Protein AF-0000000074159680 (afdb_homodimer)

Foldseek 3Di:
DAALQPRHDPVVVLCVQPPPDDQDDPVCSVLWAFQHFLVLLLLLLLLLLVVVQVVCVPPPDAAEEEEEPDQQVLSCVSNVVLHDGHHDYYYFYWDFDPDPPAGATDGDPVVLVVLLPDPHYEYTHAEAEQVRHVLRVCVSRVQYAYEYAAYQAPPNNCPDPSNVPHHYRYRDDHDDDPWDKAENSRHDVNHRSPHSTIITRGDDPVSSVVSNVVSSVSSVPGDSVPRPPD/DAALQPRHRPVVVLCVQPPPDDQDDPVCSVLWAFQHFLVLLLLLLLLLLVVVQVVCVPPPDAAEEEEEPDLQVLSCVSNVVLHDGHHDYYYFYWDFDPDPPAGATDGDPVVLVVLLPDPHYEYTHAEAEQLRHVLRVCVSRVQYAYEYAAYQAVPNNCPDPSNVPHHYRYRDDHDDDPWDKAENSRHDVNHRSPHSTIITRGDDPVSSVVSNVVSSVSSVPGDSVPRPPD

Structure (mmCIF, N/CA/C/O backbone):
data_AF-0000000074159680-model_v1
#
loop_
_entity.id
_entity.type
_entity.pdbx_description
1 polymer 'Guanine phosphoribosyltransferase'
#
loop_
_atom_site.group_PDB
_atom_site.id
_atom_site.type_symbol
_atom_site.label_atom_id
_atom_site.label_alt_id
_atom_site.label_comp_id
_atom_site.label_asym_id
_atom_site.label_entity_id
_atom_site.label_seq_id
_atom_site.pdbx_PDB_ins_code
_atom_site.Cartn_x
_atom_site.Cartn_y
_atom_site.Cartn_z
_atom_site.occupancy
_atom_site.B_iso_or_equiv
_atom_site.auth_seq_id
_atom_site.auth_comp_id
_atom_site.auth_asym_id
_atom_site.auth_atom_id
_atom_site.pdbx_PDB_model_num
ATOM 1 N N . MET A 1 1 ? 14.539 8.547 24 1 81.56 1 MET A N 1
ATOM 2 C CA . MET A 1 1 ? 13.148 8.547 23.578 1 81.56 1 MET A CA 1
ATOM 3 C C . MET A 1 1 ? 12.727 7.16 23.094 1 81.56 1 MET A C 1
ATOM 5 O O . MET A 1 1 ? 13.562 6.367 22.672 1 81.56 1 MET A O 1
ATOM 9 N N . ILE A 1 2 ? 11.477 6.801 23.375 1 81.94 2 ILE A N 1
ATOM 10 C CA . ILE A 1 2 ? 11.023 5.445 23.078 1 81.94 2 ILE A CA 1
ATOM 11 C C . ILE A 1 2 ? 9.875 5.488 22.078 1 81.94 2 ILE A C 1
ATOM 13 O O . ILE A 1 2 ? 9.18 6.504 21.953 1 81.94 2 ILE A O 1
ATOM 17 N N . CYS A 1 3 ? 9.742 4.48 21.219 1 82.56 3 CYS A N 1
ATOM 18 C CA . CYS A 1 3 ? 8.562 4.25 20.406 1 82.56 3 CYS A CA 1
ATOM 19 C C . CYS A 1 3 ? 7.332 4.012 21.266 1 82.56 3 CYS A C 1
ATOM 21 O O . CYS A 1 3 ? 7.332 3.127 22.125 1 82.56 3 CYS A O 1
ATOM 23 N N . SER A 1 4 ? 6.324 4.699 21 1 82.44 4 SER A N 1
ATOM 24 C CA . SER A 1 4 ? 5.164 4.703 21.891 1 82.44 4 SER A CA 1
ATOM 25 C C . SER A 1 4 ? 4.363 3.414 21.766 1 82.44 4 SER A C 1
ATOM 27 O O . SER A 1 4 ? 3.609 3.051 22.672 1 82.44 4 SER A O 1
ATOM 29 N N . VAL A 1 5 ? 4.574 2.711 20.656 1 80.94 5 VAL A N 1
ATOM 30 C CA . VAL A 1 5 ? 3.771 1.514 20.422 1 80.94 5 VAL A CA 1
ATOM 31 C C . VAL A 1 5 ? 4.527 0.281 20.922 1 80.94 5 VAL A C 1
ATOM 33 O O . VAL A 1 5 ? 3.975 -0.536 21.656 1 80.94 5 VAL A O 1
ATOM 36 N N . THR A 1 6 ? 5.789 0.232 20.625 1 82.25 6 THR A N 1
ATOM 37 C CA . THR A 1 6 ? 6.535 -0.991 20.906 1 82.25 6 THR A CA 1
ATOM 38 C C . THR A 1 6 ? 7.344 -0.853 22.188 1 82.25 6 THR A C 1
ATOM 40 O O . THR A 1 6 ? 7.816 -1.849 22.734 1 82.25 6 THR A O 1
ATOM 43 N N . GLY A 1 7 ? 7.52 0.351 22.641 1 86.38 7 GLY A N 1
ATOM 44 C CA . GLY A 1 7 ? 8.359 0.599 23.797 1 86.38 7 GLY A CA 1
ATOM 45 C C . GLY A 1 7 ? 9.844 0.508 23.484 1 86.38 7 GLY A C 1
ATOM 46 O O . GLY A 1 7 ? 10.68 0.667 24.375 1 86.38 7 GLY A O 1
ATOM 47 N N . LYS A 1 8 ? 10.242 0.32 22.266 1 88.94 8 LYS A N 1
ATOM 48 C CA . LYS A 1 8 ? 11.648 0.226 21.875 1 88.94 8 LYS A CA 1
ATOM 49 C C . LYS A 1 8 ? 12.297 1.605 21.828 1 88.94 8 LYS A C 1
ATOM 51 O O . LYS A 1 8 ? 11.688 2.572 21.375 1 88.94 8 LYS A O 1
ATOM 56 N N . PRO A 1 9 ? 13.531 1.645 22.328 1 91.56 9 PRO A N 1
ATOM 57 C CA . PRO A 1 9 ? 14.242 2.916 22.172 1 91.56 9 PRO A CA 1
ATOM 58 C C . PRO A 1 9 ? 14.422 3.326 20.719 1 91.56 9 PRO A C 1
ATOM 60 O O . PRO A 1 9 ? 14.695 2.479 19.859 1 91.56 9 PRO 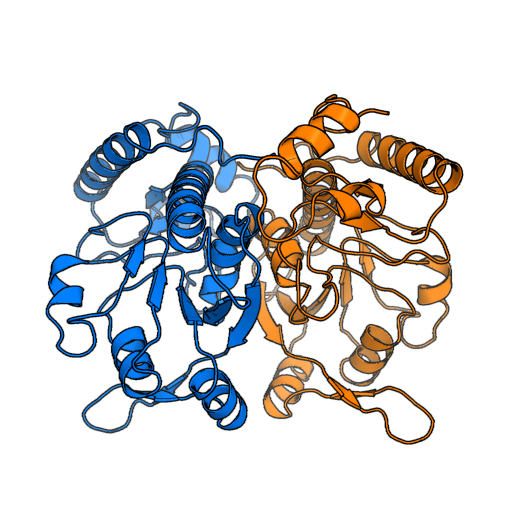A O 1
ATOM 63 N N . VAL A 1 10 ? 14.328 4.586 20.484 1 90.25 10 VAL A N 1
ATOM 64 C CA . VAL A 1 10 ? 14.477 5.137 19.141 1 90.25 10 VAL A CA 1
ATOM 65 C C . VAL A 1 10 ? 15.836 4.742 18.578 1 90.25 10 VAL A C 1
ATOM 67 O O . VAL A 1 10 ? 15.945 4.406 17.391 1 90.25 10 VAL A O 1
ATOM 70 N N . LYS A 1 11 ? 16.859 4.797 19.406 1 91.88 11 LYS A N 1
ATOM 71 C CA . LYS A 1 11 ? 18.203 4.441 18.969 1 91.88 11 LYS A CA 1
ATOM 72 C C . LYS A 1 11 ? 18.25 3.012 18.438 1 91.88 11 LYS A C 1
ATOM 74 O O . LYS A 1 11 ? 18.953 2.727 17.469 1 91.88 11 LYS A O 1
ATOM 79 N N . ASP A 1 12 ? 17.484 2.119 19.016 1 93.25 12 ASP A N 1
ATOM 80 C CA . ASP A 1 12 ? 17.438 0.729 18.578 1 93.25 12 ASP A CA 1
ATOM 81 C C . ASP A 1 12 ? 16.672 0.595 17.266 1 93.25 12 ASP A C 1
ATOM 83 O O . ASP A 1 12 ? 17.047 -0.188 16.391 1 93.25 12 ASP A O 1
ATOM 87 N N . VAL A 1 13 ? 15.602 1.371 17.156 1 93.81 13 VAL A N 1
ATOM 88 C CA . VAL A 1 13 ? 14.82 1.39 15.93 1 93.81 13 VAL A CA 1
ATOM 89 C C . VAL A 1 13 ? 15.695 1.856 14.766 1 93.81 13 VAL A C 1
ATOM 91 O O . VAL A 1 13 ? 15.719 1.225 13.703 1 93.81 13 VAL A O 1
ATOM 94 N N . LEU A 1 14 ? 16.438 2.859 14.969 1 94.31 14 LEU A N 1
ATOM 95 C CA . LEU A 1 14 ? 17.297 3.43 13.938 1 94.31 14 LEU A CA 1
ATOM 96 C C . LEU A 1 14 ? 18.422 2.467 13.578 1 94.31 14 LEU A C 1
ATOM 98 O O . LEU A 1 14 ? 18.75 2.289 12.398 1 94.31 14 LEU A O 1
ATOM 102 N N . SER A 1 15 ? 19.031 1.866 14.609 1 93.38 15 SER A N 1
ATOM 103 C CA . SER A 1 15 ? 20.109 0.911 14.375 1 93.38 15 SER A CA 1
ATOM 104 C C . SER A 1 15 ? 19.625 -0.258 13.516 1 93.38 15 SER A C 1
ATOM 106 O O . SER A 1 15 ? 20.328 -0.682 12.594 1 93.38 15 SER A O 1
ATOM 108 N N . THR A 1 16 ? 18.438 -0.688 13.828 1 92.56 16 THR A N 1
ATOM 109 C CA . THR A 1 16 ? 17.875 -1.792 13.062 1 92.56 16 THR A CA 1
ATOM 110 C C . THR A 1 16 ? 17.531 -1.348 11.641 1 92.56 16 THR A C 1
ATOM 112 O O . THR A 1 16 ? 17.812 -2.059 10.68 1 92.56 16 THR A O 1
ATOM 115 N N . PHE A 1 17 ? 17.016 -0.172 11.461 1 94.75 17 PHE A N 1
ATOM 116 C CA . PHE A 1 17 ? 16.547 0.335 10.18 1 94.75 17 PHE A CA 1
ATOM 117 C C . PHE A 1 17 ? 17.719 0.575 9.234 1 94.75 17 PHE A C 1
ATOM 119 O O . PHE A 1 17 ? 17.625 0.278 8.039 1 94.75 17 PHE A O 1
ATOM 126 N N . PHE A 1 18 ? 18.781 1.055 9.719 1 95 18 PHE A N 1
ATOM 127 C CA . PHE A 1 18 ? 19.859 1.484 8.844 1 95 18 PHE A CA 1
ATOM 128 C C . PHE A 1 18 ? 20.922 0.389 8.711 1 95 18 PHE A C 1
ATOM 130 O O . PHE A 1 18 ? 21.906 0.552 7.984 1 95 18 PHE A O 1
ATOM 137 N N . LYS A 1 19 ? 20.562 -0.731 9.359 1 90.69 19 LYS A N 1
ATOM 138 C CA . LYS A 1 19 ? 21.5 -1.846 9.281 1 90.69 19 LYS A CA 1
ATOM 139 C C . LYS A 1 19 ? 21.547 -2.426 7.871 1 90.69 19 LYS A C 1
ATOM 141 O O . LYS A 1 19 ? 20.516 -2.723 7.277 1 90.69 19 LYS A O 1
ATOM 146 N N . ASP A 1 20 ? 22.688 -2.5 7.23 1 88.56 20 ASP A N 1
ATOM 147 C CA . ASP A 1 20 ? 22.938 -3.189 5.969 1 88.56 20 ASP A CA 1
ATOM 148 C C . ASP A 1 20 ? 22.062 -2.625 4.852 1 88.56 20 ASP A C 1
ATOM 150 O O . ASP A 1 20 ? 21.438 -3.381 4.109 1 88.56 20 ASP A O 1
ATOM 154 N N . ARG A 1 21 ? 21.922 -1.337 4.844 1 93.06 21 ARG A N 1
ATOM 155 C CA . ARG A 1 21 ? 21.172 -0.719 3.748 1 93.06 21 ARG A CA 1
ATOM 156 C C . ARG A 1 21 ? 22.125 -0.173 2.686 1 93.06 21 ARG A C 1
ATOM 158 O O . ARG A 1 21 ? 23.172 0.383 3.01 1 93.06 21 ARG A O 1
ATOM 165 N N . ASN A 1 22 ? 21.719 -0.327 1.479 1 94.81 22 ASN A N 1
ATOM 166 C CA . ASN A 1 22 ? 22.531 0.103 0.348 1 94.81 22 ASN A CA 1
ATOM 167 C C . ASN A 1 22 ? 21.953 1.353 -0.314 1 94.81 22 ASN A C 1
ATOM 169 O O . ASN A 1 22 ? 22.516 1.854 -1.292 1 94.81 22 ASN A O 1
ATOM 173 N N . ASP A 1 23 ? 20.891 1.872 0.215 1 96.62 23 ASP A N 1
ATOM 174 C CA . ASP A 1 23 ? 20.25 3.027 -0.409 1 96.62 23 ASP A CA 1
ATOM 175 C C . ASP A 1 23 ? 20.547 4.309 0.368 1 96.62 23 ASP A C 1
ATOM 177 O O . ASP A 1 23 ? 19.906 5.336 0.152 1 96.62 23 ASP A O 1
ATOM 181 N N . VAL A 1 24 ? 21.438 4.23 1.335 1 96.12 24 VAL A N 1
ATOM 182 C CA . VAL A 1 24 ? 21.875 5.402 2.088 1 96.12 24 VAL A CA 1
ATOM 183 C C . VAL A 1 24 ? 23.344 5.227 2.498 1 96.12 24 VAL A C 1
ATOM 185 O O . VAL A 1 24 ? 23.75 4.137 2.9 1 96.12 24 VAL A O 1
ATOM 188 N N . LEU A 1 25 ? 24.094 6.234 2.342 1 94.62 25 LEU A N 1
ATOM 189 C CA . LEU A 1 25 ? 25.484 6.188 2.785 1 94.62 25 LEU A CA 1
ATOM 190 C C . LEU A 1 25 ? 25.578 6.293 4.305 1 94.62 25 LEU A C 1
ATOM 192 O O . LEU A 1 25 ? 24.844 7.066 4.922 1 94.62 25 LEU A O 1
ATOM 196 N N . GLU A 1 26 ? 26.5 5.59 4.797 1 93.62 26 GLU A N 1
ATOM 197 C CA . GLU A 1 26 ? 26.703 5.617 6.242 1 93.62 26 GLU A CA 1
ATOM 198 C C . GLU A 1 26 ? 26.922 7.039 6.746 1 93.62 26 GLU A C 1
ATOM 200 O O . GLU A 1 26 ? 26.422 7.418 7.801 1 93.62 26 GLU A O 1
ATOM 205 N N . SER A 1 27 ? 27.562 7.852 6 1 94.69 27 SER A N 1
ATOM 206 C CA . SER A 1 27 ? 27.906 9.219 6.383 1 94.69 27 SER A CA 1
ATOM 207 C C . SER A 1 27 ? 26.672 10.109 6.387 1 94.69 27 SER A C 1
ATOM 209 O O . SER A 1 27 ? 26.688 11.188 6.988 1 94.69 27 SER A O 1
ATOM 211 N N . GLU A 1 28 ? 25.562 9.617 5.75 1 95.12 28 GLU A N 1
ATOM 212 C CA . GLU A 1 28 ? 24.375 10.445 5.602 1 95.12 28 GLU A CA 1
ATOM 213 C C . GLU A 1 28 ? 23.312 10.078 6.637 1 95.12 28 GLU A C 1
ATOM 215 O O . GLU A 1 28 ? 22.344 10.82 6.832 1 95.12 28 GLU A O 1
ATOM 220 N N . VAL A 1 29 ? 23.531 9.023 7.363 1 96.19 29 VAL A N 1
ATOM 221 C CA . VAL A 1 29 ? 22.531 8.477 8.266 1 96.19 29 VAL A CA 1
ATOM 222 C C . VAL A 1 29 ? 22.172 9.508 9.336 1 96.19 29 VAL A C 1
ATOM 224 O O . VAL A 1 29 ? 21 9.641 9.703 1 96.19 29 VAL A O 1
ATOM 227 N N . LYS A 1 30 ? 23.141 10.273 9.766 1 94.56 30 LYS A N 1
ATOM 228 C CA . LYS A 1 30 ? 22.953 11.211 10.867 1 94.56 30 LYS A CA 1
ATOM 229 C C . LYS A 1 30 ? 22 12.344 10.477 1 94.56 30 LYS A C 1
ATOM 231 O O . LYS A 1 30 ? 21.484 13.055 11.344 1 94.56 30 LYS A O 1
ATOM 236 N N . LYS A 1 31 ? 21.797 12.508 9.227 1 96.25 31 LYS A N 1
ATOM 237 C CA . LYS A 1 31 ? 20.938 13.586 8.734 1 96.25 31 LYS A CA 1
ATOM 238 C C . LYS A 1 31 ? 19.469 13.258 8.953 1 96.25 31 LYS A C 1
ATOM 240 O O . LYS A 1 31 ? 18.609 14.148 8.906 1 96.25 31 LYS A O 1
ATOM 245 N N . PHE A 1 32 ? 19.172 11.984 9.156 1 97.56 32 PHE A N 1
ATOM 246 C CA . PHE A 1 32 ? 17.781 11.547 9.234 1 97.56 32 PHE A CA 1
ATOM 247 C C . PHE A 1 32 ? 17.328 11.453 10.68 1 97.56 32 PHE A C 1
ATOM 249 O O . PHE A 1 32 ? 17.844 10.641 11.453 1 97.56 32 PHE A O 1
ATOM 256 N N . HIS A 1 33 ? 16.359 12.297 11.008 1 97.38 33 HIS A N 1
ATOM 257 C CA . HIS A 1 33 ? 15.734 12.25 12.32 1 97.38 33 HIS A CA 1
ATOM 258 C C . HIS A 1 33 ? 14.406 11.5 12.266 1 97.38 33 HIS A C 1
ATOM 260 O O . HIS A 1 33 ? 13.547 11.812 11.43 1 97.38 33 HIS A O 1
ATOM 266 N N . LEU A 1 34 ? 14.281 10.516 13.172 1 97.38 34 LEU A N 1
ATOM 267 C CA . LEU A 1 34 ? 13.055 9.727 13.211 1 97.38 34 LEU A CA 1
ATOM 268 C C . LEU A 1 34 ? 11.906 10.531 13.812 1 97.38 34 LEU A C 1
ATOM 270 O O . LEU A 1 34 ? 11.984 10.977 14.953 1 97.38 34 LEU A O 1
ATOM 274 N N . LEU A 1 35 ? 10.836 10.734 13.039 1 98 35 LEU A N 1
ATOM 275 C CA . LEU A 1 35 ? 9.664 11.445 13.539 1 98 35 LEU A CA 1
ATOM 276 C C . LEU A 1 35 ? 8.586 10.461 13.992 1 98 35 LEU A C 1
ATOM 278 O O . LEU A 1 35 ? 7.984 10.633 15.055 1 98 35 LEU A O 1
ATOM 282 N N . ALA A 1 36 ? 8.312 9.461 13.258 1 97.88 36 ALA A N 1
ATOM 283 C CA . ALA A 1 36 ? 7.305 8.453 13.57 1 97.88 36 ALA A CA 1
ATOM 284 C C . ALA A 1 36 ? 7.742 7.07 13.094 1 97.88 36 ALA A C 1
ATOM 286 O O . ALA A 1 36 ? 8.195 6.918 11.953 1 97.88 36 ALA A O 1
ATOM 287 N N . THR A 1 37 ? 7.652 6.062 13.953 1 96.69 37 THR A N 1
ATOM 288 C CA . THR A 1 37 ? 7.957 4.688 13.57 1 96.69 37 THR A CA 1
ATOM 289 C C . THR A 1 37 ? 6.824 4.102 12.734 1 96.69 37 THR A C 1
ATOM 291 O O . THR A 1 37 ? 5.703 4.613 12.75 1 96.69 37 THR A O 1
ATOM 294 N N . PHE A 1 38 ? 7.168 3.09 12.023 1 96.56 38 PHE A N 1
ATOM 295 C CA . PHE A 1 38 ? 6.176 2.373 11.227 1 96.56 38 PHE A CA 1
ATOM 296 C C . PHE A 1 38 ? 4.992 1.95 12.094 1 96.56 38 PHE A C 1
ATOM 298 O O . PHE A 1 38 ? 3.838 2.105 11.695 1 96.56 38 PHE A O 1
ATOM 305 N N . GLU A 1 39 ? 5.293 1.474 13.266 1 94.44 39 GLU A N 1
ATOM 306 C CA . GLU A 1 39 ? 4.254 1.012 14.188 1 94.44 39 GLU A CA 1
ATOM 307 C C . GLU A 1 39 ? 3.357 2.162 14.633 1 94.44 39 GLU A C 1
ATOM 309 O O . GLU A 1 39 ? 2.148 1.985 14.797 1 94.44 39 GLU A O 1
ATOM 314 N N . GLU A 1 40 ? 3.943 3.264 14.859 1 95.75 40 GLU A N 1
ATOM 315 C CA . GLU A 1 40 ? 3.152 4.438 15.219 1 95.75 40 GLU A CA 1
ATOM 316 C C . GLU A 1 40 ? 2.26 4.875 14.062 1 95.75 40 GLU A C 1
ATOM 318 O O . GLU A 1 40 ? 1.101 5.238 14.266 1 95.75 40 GLU A O 1
ATOM 323 N N . CYS A 1 41 ? 2.785 4.82 12.797 1 97.12 41 CYS A N 1
ATOM 324 C CA . CYS A 1 41 ? 1.988 5.133 11.609 1 97.12 41 CYS A CA 1
ATOM 325 C C . CYS A 1 41 ? 0.843 4.137 11.453 1 97.12 41 CYS A C 1
ATOM 327 O O . CYS A 1 41 ? -0.273 4.523 11.102 1 97.12 41 CYS A O 1
ATOM 329 N N . LYS A 1 42 ? 1.114 2.871 11.758 1 95.69 42 LYS A N 1
ATOM 330 C CA . LYS A 1 42 ? 0.077 1.846 11.711 1 95.69 42 LYS A CA 1
ATOM 331 C C . LYS A 1 42 ? -1.037 2.141 12.711 1 95.69 42 LYS A C 1
ATOM 333 O O . LYS A 1 42 ? -2.219 1.972 12.398 1 95.69 42 LYS A O 1
ATOM 338 N N . ALA A 1 43 ? -0.648 2.564 13.875 1 95.44 43 ALA A N 1
ATOM 339 C CA . ALA A 1 43 ? -1.632 2.893 14.898 1 95.44 43 ALA A CA 1
ATOM 340 C C . ALA A 1 43 ? -2.514 4.059 14.461 1 95.44 43 ALA A C 1
ATOM 342 O O . ALA A 1 43 ? -3.73 4.031 14.664 1 95.44 43 ALA A O 1
ATOM 343 N N . LEU A 1 44 ? -1.892 5.074 13.875 1 97 44 LEU A N 1
ATOM 344 C CA . LEU A 1 44 ? -2.643 6.219 13.367 1 97 44 LEU A CA 1
ATOM 345 C C . LEU A 1 44 ? -3.637 5.781 12.297 1 97 44 LEU A C 1
ATOM 347 O O . LEU A 1 44 ? -4.793 6.211 12.305 1 97 44 LEU A O 1
ATOM 351 N N . ALA A 1 45 ? -3.213 4.926 11.391 1 97.12 45 ALA A N 1
ATOM 352 C CA . ALA A 1 45 ? -4.074 4.43 10.32 1 97.12 45 ALA A CA 1
ATOM 353 C C . ALA A 1 45 ? -5.246 3.631 10.883 1 97.12 45 ALA A C 1
ATOM 355 O O . ALA A 1 45 ? -6.379 3.771 10.422 1 97.12 45 ALA A O 1
ATOM 356 N N . ALA A 1 46 ? -4.938 2.797 11.867 1 96.31 46 ALA A N 1
ATOM 357 C CA . ALA A 1 46 ? -5.973 1.968 12.477 1 96.31 46 ALA A CA 1
ATOM 358 C C . ALA A 1 46 ? -7.047 2.828 13.141 1 96.31 46 ALA A C 1
ATOM 360 O O . ALA A 1 46 ? -8.242 2.566 12.984 1 96.31 46 ALA A O 1
ATOM 361 N N . ASP A 1 47 ? -6.648 3.824 13.859 1 96.81 47 ASP A N 1
ATOM 362 C CA . ASP A 1 47 ? -7.602 4.711 14.516 1 96.81 47 ASP A CA 1
ATOM 363 C C . ASP A 1 47 ? -8.438 5.477 13.484 1 96.81 47 ASP A C 1
ATOM 365 O O . ASP A 1 47 ? -9.641 5.668 13.672 1 96.81 47 ASP A O 1
ATOM 369 N N . THR A 1 48 ? -7.75 5.961 12.453 1 97.5 48 THR A N 1
ATOM 370 C CA . THR A 1 48 ? -8.469 6.637 11.375 1 97.5 48 THR A CA 1
ATOM 371 C C . THR A 1 48 ? -9.508 5.711 10.75 1 97.5 48 THR A C 1
ATOM 373 O O . THR A 1 48 ? -10.656 6.113 10.531 1 97.5 48 THR A O 1
ATOM 376 N N . ALA A 1 49 ? -9.109 4.48 10.484 1 97.06 49 ALA A N 1
ATOM 377 C CA . ALA A 1 49 ? -10.023 3.492 9.922 1 97.06 49 ALA A CA 1
ATOM 378 C C . ALA A 1 49 ? -11.227 3.275 10.836 1 97.06 49 ALA A C 1
ATOM 380 O O . ALA A 1 49 ? -12.359 3.154 10.367 1 97.06 49 ALA A O 1
ATOM 381 N N . ARG A 1 50 ? -10.953 3.191 12.141 1 96.19 50 ARG A N 1
ATOM 382 C CA . ARG A 1 50 ? -12.039 3.043 13.109 1 96.19 50 ARG A CA 1
ATOM 383 C C . ARG A 1 50 ? -13.062 4.16 12.961 1 96.19 50 ARG A C 1
ATOM 385 O O . ARG A 1 50 ? -14.266 3.9 12.914 1 96.19 50 ARG A O 1
ATOM 392 N N . ARG A 1 51 ? -12.625 5.375 12.891 1 96.81 51 ARG A N 1
ATOM 393 C CA . ARG A 1 51 ? -13.508 6.527 12.758 1 96.81 51 ARG A CA 1
ATOM 394 C C . ARG A 1 51 ? -14.266 6.492 11.438 1 96.81 51 ARG A C 1
ATOM 396 O O . ARG A 1 51 ? -15.453 6.809 11.383 1 96.81 51 ARG A O 1
ATOM 403 N N . MET A 1 52 ? -13.602 6.09 10.375 1 97.38 52 MET A N 1
ATOM 404 C CA . MET A 1 52 ? -14.258 5.965 9.078 1 97.38 52 MET A CA 1
ATOM 405 C C . MET A 1 52 ? -15.312 4.863 9.109 1 97.38 52 MET A C 1
ATOM 407 O O . MET A 1 52 ? -16.406 5.023 8.547 1 97.38 52 MET A O 1
ATOM 411 N N . ASN A 1 53 ? -14.938 3.703 9.734 1 96.56 53 ASN A N 1
ATOM 412 C CA . ASN A 1 53 ? -15.891 2.607 9.867 1 96.56 53 ASN A CA 1
ATOM 413 C C . ASN A 1 53 ? -17.156 3.053 10.586 1 96.56 53 ASN A C 1
ATOM 415 O O . ASN A 1 53 ? -18.266 2.672 10.195 1 96.56 53 ASN A O 1
ATOM 419 N N . GLU A 1 54 ? -16.969 3.852 11.633 1 95.94 54 GLU A N 1
ATOM 420 C CA . GLU A 1 54 ? -18.125 4.387 12.352 1 95.94 54 GLU A CA 1
ATOM 421 C C . GLU A 1 54 ? -18.922 5.344 11.477 1 95.94 54 GLU A C 1
ATOM 423 O O . GLU A 1 54 ? -20.156 5.254 11.414 1 95.94 54 GLU A O 1
ATOM 428 N N . TYR A 1 55 ? -18.312 6.211 10.766 1 97.38 55 TYR A N 1
ATOM 429 C CA . TYR A 1 55 ? -18.953 7.227 9.945 1 97.38 55 TYR A CA 1
ATOM 430 C C . TYR A 1 55 ? -19.734 6.594 8.805 1 97.38 55 TYR A C 1
ATOM 432 O O . TYR A 1 55 ? -20.828 7.051 8.469 1 97.38 55 TYR A O 1
ATOM 440 N N . TYR A 1 56 ? -19.219 5.52 8.211 1 97.75 56 TYR A N 1
ATOM 441 C CA . TYR A 1 56 ? -19.812 4.926 7.012 1 97.75 56 TYR A CA 1
ATOM 442 C C . TYR A 1 56 ? -20.547 3.639 7.352 1 97.75 56 TYR A C 1
ATOM 444 O O . TYR A 1 56 ? -20.828 2.822 6.469 1 97.75 56 TYR A O 1
ATOM 452 N N . LYS A 1 57 ? -20.875 3.387 8.594 1 95.81 57 LYS A N 1
ATOM 453 C CA . LYS A 1 57 ? -21.484 2.143 9.062 1 95.81 57 LYS A CA 1
ATOM 454 C C . LYS A 1 57 ? -22.812 1.869 8.344 1 95.81 57 LYS A C 1
ATOM 456 O O . LYS A 1 57 ? -23.172 0.712 8.125 1 95.81 57 LYS A O 1
ATOM 461 N N . ASP A 1 58 ? -23.531 2.934 7.906 1 95.94 58 ASP A N 1
ATOM 462 C CA . ASP A 1 58 ? -24.844 2.781 7.293 1 95.94 58 ASP A CA 1
ATOM 463 C C . ASP A 1 58 ? -24.844 3.279 5.852 1 95.94 58 ASP A C 1
ATOM 465 O O . ASP A 1 58 ? -25.875 3.664 5.32 1 95.94 58 ASP A O 1
ATOM 469 N N . VAL A 1 59 ? -23.656 3.311 5.309 1 95.88 59 VAL A N 1
ATOM 470 C CA . VAL A 1 59 ? -23.562 3.848 3.955 1 95.88 59 VAL A CA 1
ATOM 471 C C . VAL A 1 59 ? -24.359 2.969 2.994 1 95.88 59 VAL A C 1
ATOM 473 O O . VAL A 1 59 ? -24.328 1.74 3.102 1 95.88 59 VAL A O 1
ATOM 476 N N . ALA A 1 60 ? -25.109 3.555 2.064 1 92.25 60 ALA A N 1
ATOM 477 C CA . ALA A 1 60 ? -26.047 2.85 1.188 1 92.25 60 ALA A CA 1
ATOM 478 C C . ALA A 1 60 ? -25.328 2.268 -0.026 1 92.25 60 ALA A C 1
ATOM 480 O O . ALA A 1 60 ? -25.75 1.252 -0.58 1 92.25 60 ALA A O 1
ATOM 481 N N . GLU A 1 61 ? -24.328 2.965 -0.492 1 95.56 61 GLU A N 1
ATOM 482 C CA . GLU A 1 61 ? -23.531 2.562 -1.651 1 95.56 61 GLU A CA 1
ATOM 483 C C . GLU A 1 61 ? -22.047 2.572 -1.331 1 95.56 61 GLU A C 1
ATOM 485 O O . GLU A 1 61 ? -21.609 3.264 -0.411 1 95.56 61 GLU A O 1
ATOM 490 N N . PRO A 1 62 ? -21.328 1.782 -2.082 1 97.69 62 PRO A N 1
ATOM 491 C CA . PRO A 1 62 ? -19.891 1.742 -1.804 1 97.69 62 PRO A CA 1
ATOM 492 C C . PRO A 1 62 ? -19.234 3.119 -1.891 1 97.69 62 PRO A C 1
ATOM 494 O O . PRO A 1 62 ? -19.531 3.893 -2.805 1 97.69 62 PRO A O 1
ATOM 497 N N . VAL A 1 63 ? -18.406 3.387 -0.882 1 98.56 63 VAL A N 1
ATOM 498 C CA . VAL A 1 63 ? -17.609 4.609 -0.879 1 98.56 63 VAL A CA 1
ATOM 499 C C . VAL A 1 63 ? -16.5 4.508 -1.929 1 98.56 63 VAL A C 1
ATOM 501 O O . VAL A 1 63 ? -15.859 3.463 -2.064 1 98.56 63 VAL A O 1
ATOM 504 N N . THR A 1 64 ? -16.328 5.566 -2.723 1 98.12 64 THR A N 1
ATOM 505 C CA . THR A 1 64 ? -15.227 5.605 -3.676 1 98.12 64 THR A CA 1
ATOM 506 C C . THR A 1 64 ? -13.969 6.188 -3.029 1 98.12 64 THR A C 1
ATOM 508 O O . THR A 1 64 ? -13.891 7.395 -2.803 1 98.12 64 THR A O 1
ATOM 511 N N . LEU A 1 65 ? -13.055 5.316 -2.697 1 98.31 65 LEU A N 1
ATOM 512 C CA . LEU A 1 65 ? -11.758 5.754 -2.191 1 98.31 65 LEU A CA 1
ATOM 513 C C . LEU A 1 65 ? -10.797 6.055 -3.34 1 98.31 65 LEU A C 1
ATOM 515 O O . LEU A 1 65 ? -10.672 5.262 -4.273 1 98.31 65 LEU A O 1
ATOM 519 N N . VAL A 1 66 ? -10.172 7.207 -3.289 1 96.62 66 VAL A N 1
ATOM 520 C CA . VAL A 1 66 ? -9.211 7.641 -4.301 1 96.62 66 VAL A CA 1
ATOM 521 C C . VAL A 1 66 ? -7.883 7.988 -3.637 1 96.62 66 VAL A C 1
ATOM 523 O O . VAL A 1 66 ? -7.766 9.016 -2.967 1 96.62 66 VAL A O 1
ATOM 526 N N . ALA A 1 67 ? -6.898 7.137 -3.885 1 96.88 67 ALA A N 1
ATOM 527 C CA . ALA A 1 67 ? -5.566 7.395 -3.344 1 96.88 67 ALA A CA 1
ATOM 528 C C . ALA A 1 67 ? -4.711 8.172 -4.34 1 96.88 67 ALA A C 1
ATOM 530 O O . ALA A 1 67 ? -4.691 7.855 -5.531 1 96.88 67 ALA A O 1
ATOM 531 N N . LEU A 1 68 ? -4.027 9.164 -3.848 1 93.69 68 LEU A N 1
ATOM 532 C CA . LEU A 1 68 ? -3.227 10.039 -4.695 1 93.69 68 LEU A CA 1
ATOM 533 C C . LEU A 1 68 ? -1.807 9.5 -4.844 1 93.69 68 LEU A C 1
ATOM 535 O O . LEU A 1 68 ? -1.065 9.414 -3.863 1 93.69 68 LEU A O 1
ATOM 539 N N . LEU A 1 69 ? -1.497 9.125 -6.082 1 91.19 69 LEU A N 1
ATOM 540 C CA . LEU A 1 69 ? -0.172 8.578 -6.359 1 91.19 69 LEU A CA 1
ATOM 541 C C . LEU A 1 69 ? 0.875 9.688 -6.395 1 91.19 69 LEU A C 1
ATOM 543 O O . LEU A 1 69 ? 0.561 10.836 -6.723 1 91.19 69 LEU A O 1
ATOM 547 N N . THR A 1 70 ? 2.096 9.406 -5.973 1 91.19 70 THR A N 1
ATOM 548 C CA . THR A 1 70 ? 2.611 8.078 -5.676 1 91.19 70 THR A CA 1
ATOM 549 C C . THR A 1 70 ? 2.631 7.824 -4.172 1 91.19 70 THR A C 1
ATOM 551 O O . THR A 1 70 ? 2.463 6.688 -3.723 1 91.19 70 THR A O 1
ATOM 554 N N . GLY A 1 71 ? 2.633 8.789 -3.367 1 94.5 71 GLY A N 1
ATOM 555 C CA . GLY A 1 71 ? 2.977 8.695 -1.957 1 94.5 71 GLY A CA 1
ATOM 556 C C . GLY A 1 71 ? 1.909 8.016 -1.125 1 94.5 71 GLY A C 1
ATOM 557 O O . GLY A 1 71 ? 2.211 7.406 -0.096 1 94.5 71 GLY A O 1
ATOM 558 N N . ALA A 1 72 ? 0.761 7.945 -1.616 1 97.06 72 ALA A N 1
ATOM 559 C CA . ALA A 1 72 ? -0.366 7.551 -0.775 1 97.06 72 ALA A CA 1
ATOM 560 C C . ALA A 1 72 ? -0.469 6.031 -0.677 1 97.06 72 ALA A C 1
ATOM 562 O O . ALA A 1 72 ? -1.213 5.504 0.154 1 97.06 72 ALA A O 1
ATOM 563 N N . TYR A 1 73 ? 0.271 5.266 -1.453 1 97.75 73 TYR A N 1
ATOM 564 C CA . TYR A 1 73 ? 0.054 3.826 -1.562 1 97.75 73 TYR A CA 1
ATOM 565 C C . TYR A 1 73 ? 0.295 3.135 -0.224 1 97.75 73 TYR A C 1
ATOM 567 O O . TYR A 1 73 ? -0.451 2.232 0.158 1 97.75 73 TYR A O 1
ATOM 575 N N . LEU A 1 74 ? 1.362 3.633 0.443 1 98.38 74 LEU A N 1
ATOM 576 C CA . LEU A 1 74 ? 1.691 2.986 1.709 1 98.38 74 LEU A CA 1
ATOM 577 C C . LEU A 1 74 ? 0.617 3.262 2.756 1 98.38 74 LEU A C 1
ATOM 579 O O . LEU A 1 74 ? 0.126 2.336 3.406 1 98.38 74 LEU A O 1
ATOM 583 N N . TYR A 1 75 ? 0.206 4.535 2.857 1 98.75 75 TYR A N 1
ATOM 584 C CA . TYR A 1 75 ? -0.838 4.879 3.816 1 98.75 75 TYR A CA 1
ATOM 585 C C . TYR A 1 75 ? -2.16 4.215 3.445 1 98.75 75 TYR A C 1
ATOM 587 O O . TYR A 1 75 ? -2.873 3.711 4.316 1 98.75 75 TYR A O 1
ATOM 595 N N . ALA A 1 76 ? -2.537 4.188 2.174 1 98.75 76 ALA A N 1
ATOM 596 C CA . ALA A 1 76 ? -3.754 3.523 1.714 1 98.75 76 ALA A CA 1
ATOM 597 C C . ALA A 1 76 ? -3.764 2.053 2.121 1 98.75 76 ALA A C 1
ATOM 599 O O . ALA A 1 76 ? -4.797 1.521 2.531 1 98.75 76 ALA A O 1
ATOM 600 N N . SER A 1 77 ? -2.609 1.445 2.014 1 98.19 77 SER A N 1
ATOM 601 C CA . SER A 1 77 ? -2.525 0.031 2.365 1 98.19 77 SER A CA 1
ATOM 602 C C . SER A 1 77 ? -2.746 -0.182 3.859 1 98.19 77 SER A C 1
ATOM 604 O O . SER A 1 77 ? -3.443 -1.115 4.262 1 98.19 77 SER A O 1
ATOM 606 N N . LEU A 1 78 ? -2.166 0.68 4.703 1 97.5 78 LEU A N 1
ATOM 607 C CA . LEU A 1 78 ? -2.326 0.562 6.148 1 97.5 78 LEU A CA 1
ATOM 608 C C . LEU A 1 78 ? -3.766 0.847 6.559 1 97.5 78 LEU A C 1
ATOM 610 O O . LEU A 1 78 ? -4.266 0.269 7.527 1 97.5 78 LEU A O 1
ATOM 614 N N . LEU A 1 79 ? -4.41 1.667 5.82 1 98.06 79 LEU A N 1
ATOM 615 C CA . LEU A 1 79 ? -5.766 2.104 6.137 1 98.06 79 LEU A CA 1
ATOM 616 C C . LEU A 1 79 ? -6.789 1.062 5.695 1 98.06 79 LEU A C 1
ATOM 618 O O . LEU A 1 79 ? -7.633 0.641 6.488 1 98.06 79 LEU A O 1
ATOM 622 N N . THR A 1 80 ? -6.727 0.591 4.484 1 98.06 80 THR A N 1
ATOM 623 C CA . THR A 1 80 ? -7.793 -0.178 3.852 1 98.06 80 THR A CA 1
ATOM 624 C C . THR A 1 80 ? -7.93 -1.55 4.508 1 98.06 80 THR A C 1
ATOM 626 O O . THR A 1 80 ? -9.031 -2.105 4.57 1 98.06 80 THR A O 1
ATOM 629 N N . VAL A 1 81 ? -6.863 -2.08 5.07 1 97.19 81 VAL A N 1
ATOM 630 C CA . VAL A 1 81 ? -6.918 -3.416 5.648 1 97.19 81 VAL A CA 1
ATOM 631 C C . VAL A 1 81 ? -7.781 -3.398 6.91 1 97.19 81 VAL A C 1
ATOM 633 O O . VAL A 1 81 ? -8.188 -4.453 7.406 1 97.19 81 VAL A O 1
ATOM 636 N N . HIS A 1 82 ? -8.133 -2.189 7.367 1 96.81 82 HIS A N 1
ATOM 637 C CA . HIS A 1 82 ? -8.914 -2.08 8.594 1 96.81 82 HIS A CA 1
ATOM 638 C C . HIS A 1 82 ? -10.336 -1.618 8.305 1 96.81 82 HIS A C 1
ATOM 640 O O . HIS A 1 82 ? -11.172 -1.561 9.211 1 96.81 82 HIS A O 1
ATOM 646 N N . LEU A 1 83 ? -10.672 -1.285 7.082 1 97.06 83 LEU A N 1
ATOM 647 C CA . LEU A 1 83 ? -11.992 -0.769 6.766 1 97.06 83 LEU A CA 1
ATOM 648 C C . LEU A 1 83 ? -13.016 -1.9 6.688 1 97.06 83 LEU A C 1
ATOM 650 O O . LEU A 1 83 ? -12.711 -2.98 6.176 1 97.06 83 LEU A O 1
ATOM 654 N N . THR A 1 84 ? -14.266 -1.606 7.113 1 96.38 84 THR A N 1
ATOM 655 C CA . THR A 1 84 ? -15.273 -2.658 7.199 1 96.38 84 THR A CA 1
ATOM 656 C C . THR A 1 84 ? -16.531 -2.27 6.422 1 96.38 84 THR A C 1
ATOM 658 O O . THR A 1 84 ? -17.516 -3.008 6.422 1 96.38 84 THR A O 1
ATOM 661 N N . PHE A 1 85 ? -16.594 -1.106 5.812 1 97.75 85 PHE A N 1
ATOM 662 C CA . PHE A 1 85 ? -17.688 -0.686 4.945 1 97.75 85 PHE A CA 1
ATOM 663 C C . PHE A 1 85 ? -17.359 -0.977 3.484 1 97.75 85 PHE A C 1
ATOM 665 O O . PHE A 1 85 ? -16.203 -1.16 3.125 1 97.75 85 PHE A O 1
ATOM 672 N N . PRO A 1 86 ? -18.391 -1.126 2.654 1 98.06 86 PRO A N 1
ATOM 673 C CA . PRO A 1 86 ? -18.125 -1.363 1.235 1 98.06 86 PRO A CA 1
ATOM 674 C C . PRO A 1 86 ? -17.484 -0.159 0.549 1 98.06 86 PRO A C 1
ATOM 676 O O . PRO A 1 86 ? -17.906 0.978 0.761 1 98.06 86 PRO A O 1
ATOM 679 N N . TYR A 1 87 ? -16.438 -0.44 -0.23 1 98.5 87 TYR A N 1
ATOM 680 C CA . TYR A 1 87 ? -15.781 0.634 -0.964 1 98.5 87 TYR A CA 1
ATOM 681 C C . TYR A 1 87 ? -15.117 0.102 -2.23 1 98.5 87 TYR A C 1
ATOM 683 O O . TYR A 1 87 ? -14.914 -1.105 -2.369 1 98.5 87 TYR A O 1
ATOM 691 N N . THR A 1 88 ? -14.93 0.978 -3.199 1 97.5 88 THR A N 1
ATOM 692 C CA . THR A 1 88 ? -14.008 0.788 -4.316 1 97.5 88 THR A CA 1
ATOM 693 C C . THR A 1 88 ? -12.734 1.597 -4.105 1 97.5 88 THR A C 1
ATOM 695 O O . THR A 1 88 ? -12.734 2.596 -3.383 1 97.5 88 THR A O 1
ATOM 698 N N . LEU A 1 89 ? -11.633 1.101 -4.59 1 97 89 LEU A N 1
ATOM 699 C CA . LEU A 1 89 ? -10.344 1.772 -4.434 1 97 89 LEU A CA 1
ATOM 700 C C . LEU A 1 89 ? -9.734 2.096 -5.797 1 97 89 LEU A C 1
ATOM 702 O O . LEU A 1 89 ? -9.602 1.212 -6.645 1 97 89 LEU A O 1
ATOM 706 N N . HIS A 1 90 ? -9.445 3.346 -5.941 1 93.44 90 HIS A N 1
ATOM 707 C CA . HIS A 1 90 ? -8.812 3.85 -7.16 1 93.44 90 HIS A CA 1
ATOM 708 C C . HIS A 1 90 ? -7.547 4.637 -6.84 1 93.44 90 HIS A C 1
ATOM 710 O O . HIS A 1 90 ? -7.441 5.242 -5.77 1 93.44 90 HIS A O 1
ATOM 716 N N . PHE A 1 91 ? -6.598 4.504 -7.758 1 93.25 91 PHE A N 1
ATOM 717 C CA . PHE A 1 91 ? -5.391 5.32 -7.668 1 93.25 91 PHE A CA 1
ATOM 718 C C . PHE A 1 91 ? -5.32 6.312 -8.82 1 93.25 91 PHE A C 1
ATOM 720 O O . PHE A 1 91 ? -5.598 5.957 -9.969 1 93.25 91 PHE A O 1
ATOM 727 N N . VAL A 1 92 ? -4.969 7.551 -8.43 1 89.31 92 VAL A N 1
ATOM 728 C CA . VAL A 1 92 ? -4.879 8.562 -9.477 1 89.31 92 VAL A CA 1
ATOM 729 C C . VAL A 1 92 ? -3.561 9.32 -9.352 1 89.31 92 VAL A C 1
ATOM 731 O O . VAL A 1 92 ? -3.078 9.555 -8.234 1 89.31 92 VAL A O 1
ATOM 734 N N . LYS A 1 93 ? -2.984 9.523 -10.508 1 84.38 93 LYS A N 1
ATOM 735 C CA . LYS A 1 93 ? -1.839 10.43 -10.555 1 84.38 93 LYS A CA 1
ATOM 736 C C . LYS A 1 93 ? -2.291 11.883 -10.672 1 84.38 93 LYS A C 1
ATOM 738 O O . LYS A 1 93 ? -3.227 12.188 -11.414 1 84.38 93 LYS A O 1
ATOM 743 N N . VAL A 1 94 ? -1.824 12.719 -9.75 1 78.5 94 VAL A N 1
ATOM 744 C CA . VAL A 1 94 ? -2.152 14.133 -9.883 1 78.5 94 VAL A CA 1
ATOM 745 C C . VAL A 1 94 ? -0.881 14.938 -10.148 1 78.5 94 VAL A C 1
ATOM 747 O O . VAL A 1 94 ? 0.193 14.602 -9.648 1 78.5 94 VAL A O 1
ATOM 750 N N . SER A 1 95 ? -0.889 15.719 -11.188 1 76.69 95 SER A N 1
ATOM 751 C CA . SER A 1 95 ? 0.22 16.609 -11.516 1 76.69 95 SER A CA 1
ATOM 752 C C . SER A 1 95 ? -0.101 18.062 -11.148 1 76.69 95 SER A C 1
ATOM 754 O O . SER A 1 95 ? -1.27 18.422 -11.008 1 76.69 95 SER A O 1
ATOM 756 N N . SER A 1 96 ? 1.035 18.719 -10.664 1 68.75 96 SER A N 1
ATOM 757 C CA . SER A 1 96 ? 0.835 20.141 -10.391 1 68.75 96 SER A CA 1
ATOM 758 C C . SER A 1 96 ? 1.069 20.984 -11.641 1 68.75 96 SER A C 1
ATOM 760 O O . SER A 1 96 ? 2.004 20.719 -12.406 1 68.75 96 SER A O 1
ATOM 762 N N . TYR A 1 97 ? 0.033 21.5 -12.211 1 61.5 97 TYR A N 1
ATOM 763 C CA . TYR A 1 97 ? 0.212 22.5 -13.266 1 61.5 97 TYR A CA 1
ATOM 764 C C . TYR A 1 97 ? 0.615 23.844 -12.672 1 61.5 97 TYR A C 1
ATOM 766 O O . TYR A 1 97 ? -0.051 24.359 -11.773 1 61.5 97 TYR A O 1
ATOM 774 N N . LYS A 1 98 ? 2.014 24.094 -12.906 1 62.19 98 LYS A N 1
ATOM 775 C CA . LYS A 1 98 ? 2.514 25.391 -12.43 1 62.19 98 LYS A CA 1
ATOM 776 C C . LYS A 1 98 ? 2.271 26.484 -13.461 1 62.19 98 LYS A C 1
ATOM 778 O O . LYS A 1 98 ? 2.947 26.531 -14.492 1 62.19 98 LYS A O 1
ATOM 783 N N . GLY A 1 99 ? 1.062 26.703 -13.906 1 52.34 99 GLY A N 1
ATOM 784 C CA . GLY A 1 99 ? 0.883 27.922 -14.672 1 52.34 99 GLY A CA 1
ATOM 785 C C . GLY A 1 99 ? 1.164 29.188 -13.867 1 52.34 99 GLY A C 1
ATOM 786 O O . GLY A 1 99 ? 1.618 29.109 -12.719 1 52.34 99 GLY A O 1
ATOM 787 N N . THR A 1 100 ? 0.938 30.359 -14.312 1 49.31 100 THR A N 1
ATOM 788 C CA . THR A 1 100 ? 1.276 31.625 -13.656 1 49.31 100 THR A CA 1
ATOM 789 C C . THR A 1 100 ? 0.952 31.562 -12.172 1 49.31 100 THR A C 1
ATOM 791 O O . THR A 1 100 ? 1.799 31.891 -11.328 1 49.31 100 THR A O 1
ATOM 794 N N . ARG A 1 101 ? -0.138 31.969 -11.586 1 52.06 101 ARG A N 1
ATOM 795 C CA . ARG A 1 101 ? -0.419 32.438 -10.234 1 52.06 101 ARG A CA 1
ATOM 796 C C . ARG A 1 101 ? -0.762 31.266 -9.312 1 52.06 101 ARG A C 1
ATOM 798 O O . ARG A 1 101 ? -0.678 31.375 -8.094 1 52.06 101 ARG A O 1
ATOM 805 N N . GLN A 1 102 ? -1.51 30.125 -9.914 1 57.06 102 GLN A N 1
ATOM 806 C CA . GLN A 1 102 ? -1.978 29.203 -8.883 1 57.06 102 GLN A CA 1
ATOM 807 C C . GLN A 1 102 ? -1.672 27.75 -9.25 1 57.06 102 GLN A C 1
ATOM 809 O O . GLN A 1 102 ? -1.91 27.328 -10.383 1 57.06 102 GLN A O 1
ATOM 814 N N . GLU A 1 103 ? -0.85 26.906 -8.492 1 63.09 103 GLU A N 1
ATOM 815 C CA . GLU A 1 103 ? -0.634 25.469 -8.609 1 63.09 103 GLU A CA 1
ATOM 816 C C . GLU A 1 103 ? -1.958 24.719 -8.633 1 63.09 103 GLU A C 1
ATOM 818 O O . GLU A 1 103 ? -2.834 24.953 -7.801 1 63.09 103 GLU A O 1
ATOM 823 N N . SER A 1 104 ? -2.402 24.281 -9.844 1 75.94 104 SER A N 1
ATOM 824 C CA . SER A 1 104 ? -3.631 23.5 -9.953 1 75.94 104 SER A CA 1
ATOM 825 C C . SER A 1 104 ? -3.332 22.031 -10.211 1 75.94 104 SER A C 1
ATOM 827 O O . SER A 1 104 ? -2.285 21.703 -10.773 1 75.94 104 SER A O 1
ATOM 829 N N . VAL A 1 105 ? -4.227 21.172 -9.57 1 79.56 105 VAL A N 1
ATOM 830 C CA . VAL A 1 105 ? -4.141 19.734 -9.789 1 79.56 105 VAL A CA 1
ATOM 831 C C . VAL A 1 105 ? -4.895 19.359 -11.062 1 79.56 105 VAL A C 1
ATOM 833 O O . VAL A 1 105 ? -5.992 19.859 -11.312 1 79.56 105 VAL A O 1
ATOM 836 N N . VAL A 1 106 ? -4.27 18.578 -11.859 1 81.94 106 VAL A N 1
ATOM 837 C CA . VAL A 1 106 ? -4.898 18.109 -13.094 1 81.94 106 VAL A CA 1
ATOM 838 C C . VAL A 1 106 ? -5.203 16.609 -12.984 1 81.94 106 VAL A C 1
ATOM 840 O O . VAL A 1 106 ? -4.32 15.812 -12.672 1 81.94 106 VAL A O 1
ATOM 843 N N . PHE A 1 107 ? -6.555 16.281 -13.242 1 81.19 107 PHE A N 1
ATOM 844 C CA . PHE A 1 107 ? -7.02 14.898 -13.344 1 81.19 107 PHE A CA 1
ATOM 845 C C . PHE A 1 107 ? -7.082 14.453 -14.797 1 81.19 107 PHE A C 1
ATOM 847 O O . PHE A 1 107 ? -7.258 15.273 -15.703 1 81.19 107 PHE A O 1
ATOM 854 N N . ASP A 1 108 ? -6.82 13.109 -14.938 1 82.81 108 ASP A N 1
ATOM 855 C CA . ASP A 1 108 ? -7.348 12.539 -16.172 1 82.81 108 ASP A CA 1
ATOM 856 C C . ASP A 1 108 ? -8.836 12.852 -16.328 1 82.81 108 ASP A C 1
ATOM 858 O O . ASP A 1 108 ? -9.609 12.703 -15.383 1 82.81 108 ASP A O 1
ATOM 862 N N . GLU A 1 109 ? -9.25 13.312 -17.484 1 85.62 109 GLU A N 1
ATOM 863 C CA . GLU A 1 109 ? -10.625 13.766 -17.703 1 85.62 109 GLU A CA 1
ATOM 864 C C . GLU A 1 109 ? -11.633 12.664 -17.391 1 85.62 109 GLU A C 1
ATOM 866 O O . GLU A 1 109 ? -12.688 12.922 -16.812 1 85.62 109 GLU A O 1
ATOM 871 N N . GLU A 1 110 ? -11.328 11.516 -17.859 1 85.12 110 GLU A N 1
ATOM 872 C CA . GLU A 1 110 ? -12.234 10.398 -17.625 1 85.12 110 GLU A CA 1
ATOM 873 C C . GLU A 1 110 ? -12.352 10.078 -16.141 1 85.12 110 GLU A C 1
ATOM 875 O O . GLU A 1 110 ? -13.453 9.828 -15.641 1 85.12 110 GLU A O 1
ATOM 880 N N . ASP A 1 111 ? -11.266 10.125 -15.461 1 84.75 111 ASP A N 1
ATOM 881 C CA . ASP A 1 111 ? -11.281 9.898 -14.016 1 84.75 111 ASP A CA 1
ATOM 882 C C . ASP A 1 111 ? -12.117 10.961 -13.305 1 84.75 111 ASP A C 1
ATOM 884 O O . ASP A 1 111 ? -12.938 10.633 -12.438 1 84.75 111 ASP A O 1
ATOM 888 N N . LEU A 1 112 ? -11.898 12.164 -13.742 1 88.06 112 LEU A N 1
ATOM 889 C CA . LEU A 1 112 ? -12.609 13.273 -13.109 1 88.06 112 LEU A CA 1
ATOM 890 C C . LEU A 1 112 ? -14.117 13.125 -13.289 1 88.06 112 LEU A C 1
ATOM 892 O O . LEU A 1 112 ? -14.875 13.273 -12.328 1 88.06 112 LEU A O 1
ATOM 896 N N . LYS A 1 113 ? -14.539 12.828 -14.5 1 90.75 113 LYS A N 1
ATOM 897 C CA . LYS A 1 113 ? -15.961 12.656 -14.797 1 90.75 113 LYS A CA 1
ATOM 898 C C . LYS A 1 113 ? -16.578 11.555 -13.93 1 90.75 113 LYS A C 1
ATOM 900 O O . LYS A 1 113 ? -17.641 11.742 -13.352 1 90.75 113 LYS A O 1
ATOM 905 N N . GLN A 1 114 ? -15.906 10.5 -13.812 1 90.88 114 GLN A N 1
ATOM 906 C CA . GLN A 1 114 ? -16.406 9.367 -13.031 1 90.88 114 GLN A CA 1
ATOM 907 C C . GLN A 1 114 ? -16.5 9.719 -11.555 1 90.88 114 GLN A C 1
ATOM 909 O O . GLN A 1 114 ? -17.484 9.383 -10.898 1 90.88 114 GLN A O 1
ATOM 914 N N . LEU A 1 115 ? -15.508 10.414 -11.078 1 91.81 115 LEU A N 1
ATOM 915 C CA . LEU A 1 115 ? -15.469 10.75 -9.656 1 91.81 115 LEU A CA 1
ATOM 916 C C . LEU A 1 115 ? -16.562 11.742 -9.305 1 91.81 115 LEU A C 1
ATOM 918 O O . LEU A 1 115 ? -17.156 11.664 -8.219 1 91.81 115 LEU A O 1
ATOM 922 N N . LYS A 1 116 ? -16.891 12.609 -10.234 1 93.69 116 LYS A N 1
ATOM 923 C CA . LYS A 1 116 ? -17.922 13.617 -10 1 93.69 116 LYS A CA 1
ATOM 924 C C . LYS A 1 116 ? -19.297 12.969 -9.852 1 93.69 116 LYS A C 1
ATOM 926 O O . LYS A 1 116 ? -20.188 13.516 -9.195 1 93.69 116 LYS A O 1
ATOM 931 N N . GLU A 1 117 ? -19.453 11.82 -10.414 1 94.44 117 GLU A N 1
ATOM 932 C CA . GLU A 1 117 ? -20.75 11.148 -10.438 1 94.44 117 GLU A CA 1
ATOM 933 C C . GLU A 1 117 ? -20.938 10.281 -9.195 1 94.44 117 GLU A C 1
ATOM 935 O O . GLU A 1 117 ? -22.047 9.789 -8.945 1 94.44 117 GLU A O 1
ATOM 940 N N . LYS A 1 118 ? -19.875 10.078 -8.445 1 95.31 118 LYS A N 1
ATOM 941 C CA . LYS A 1 118 ? -19.969 9.227 -7.262 1 95.31 118 LYS A CA 1
ATOM 942 C C . LYS A 1 118 ? -20.516 10 -6.07 1 95.31 118 LYS A C 1
ATOM 944 O O . LYS A 1 118 ? -20.188 11.172 -5.875 1 95.31 118 LYS A O 1
ATOM 949 N N . ARG A 1 119 ? -21.375 9.383 -5.309 1 94.06 119 ARG A N 1
ATOM 950 C CA . ARG A 1 119 ? -22.016 10.023 -4.168 1 94.06 119 ARG A CA 1
ATOM 951 C C . ARG A 1 119 ? -21.031 10.25 -3.033 1 94.06 119 ARG A C 1
ATOM 953 O O . ARG A 1 119 ? -21.031 11.297 -2.391 1 94.06 119 ARG A O 1
ATOM 960 N N . GLU A 1 120 ? -20.219 9.219 -2.73 1 97 120 GLU A N 1
ATOM 961 C CA . GLU A 1 120 ? -19.219 9.273 -1.673 1 97 120 GLU A CA 1
ATOM 962 C C . GLU A 1 120 ? -17.812 9.125 -2.242 1 97 120 GLU A C 1
ATOM 964 O O . GLU A 1 120 ? -17.469 8.086 -2.822 1 97 120 GLU A O 1
ATOM 969 N N . VAL A 1 121 ? -17.062 10.211 -2.096 1 97.44 121 VAL A N 1
ATOM 970 C CA . VAL A 1 121 ? -15.672 10.195 -2.549 1 97.44 121 VAL A CA 1
ATOM 971 C C . VAL A 1 121 ? -14.75 10.602 -1.402 1 97.44 121 VAL A C 1
ATOM 973 O O . VAL A 1 121 ? -14.992 11.602 -0.721 1 97.44 121 VAL A O 1
ATOM 976 N N . VAL A 1 122 ? -13.781 9.797 -1.104 1 98.31 122 VAL A N 1
ATOM 977 C CA . VAL A 1 122 ? -12.758 10.117 -0.118 1 98.31 122 VAL A CA 1
ATOM 978 C C . VAL A 1 122 ? -11.383 10.117 -0.783 1 98.31 122 VAL A C 1
ATOM 980 O O . VAL A 1 122 ? -10.961 9.102 -1.351 1 98.31 122 VAL A O 1
ATOM 983 N N . LEU A 1 123 ? -10.703 11.227 -0.748 1 96.69 123 LEU A N 1
ATOM 984 C CA . LEU A 1 123 ? -9.328 11.328 -1.223 1 96.69 123 LEU A CA 1
ATOM 985 C C . LEU A 1 123 ? -8.344 10.922 -0.13 1 96.69 123 LEU A C 1
ATOM 987 O O . LEU A 1 123 ? -8.422 11.422 0.997 1 96.69 123 LEU A O 1
ATOM 991 N N . ILE A 1 124 ? -7.465 10.023 -0.462 1 98.31 124 ILE A N 1
ATOM 992 C CA . ILE A 1 124 ? -6.5 9.5 0.5 1 98.31 124 ILE A CA 1
ATOM 993 C C . ILE A 1 124 ? -5.098 9.992 0.139 1 98.31 124 ILE A C 1
ATOM 995 O O . ILE A 1 124 ? -4.656 9.844 -1.003 1 98.31 124 ILE A O 1
ATOM 999 N N . ASP A 1 125 ? -4.414 10.594 1.027 1 96.81 125 ASP A N 1
ATOM 1000 C CA . ASP A 1 125 ? -3.02 11.008 0.909 1 96.81 125 ASP A CA 1
ATOM 1001 C C . ASP A 1 125 ? -2.252 10.727 2.199 1 96.81 125 ASP A C 1
ATOM 1003 O O . ASP A 1 125 ? -2.855 10.562 3.262 1 96.81 125 ASP A O 1
ATOM 1007 N N . GLU A 1 126 ? -0.919 10.625 2.09 1 98 126 GLU A N 1
ATOM 1008 C CA . GLU A 1 126 ? -0.144 10.359 3.297 1 98 126 GLU A CA 1
ATOM 1009 C C . GLU A 1 126 ? 0.114 11.641 4.082 1 98 126 GLU A C 1
ATOM 1011 O O . GLU A 1 126 ? 0.313 11.602 5.297 1 98 126 GLU A O 1
ATOM 1016 N N . TYR A 1 127 ? 0.16 12.773 3.322 1 97.56 127 TYR A N 1
ATOM 1017 C CA . TYR A 1 127 ? 0.534 14.031 3.965 1 97.56 127 TYR A CA 1
ATOM 1018 C C . TYR A 1 127 ? -0.133 15.219 3.277 1 97.56 127 TYR A C 1
ATOM 1020 O O . TYR A 1 127 ? -0.071 15.344 2.051 1 97.56 127 TYR A O 1
ATOM 1028 N N . VAL A 1 128 ? -0.818 16.047 4.098 1 96.19 128 VAL A N 1
ATOM 1029 C CA . VAL A 1 128 ? -1.34 17.328 3.631 1 96.19 128 VAL A CA 1
ATOM 1030 C C . VAL A 1 128 ? -0.457 18.469 4.145 1 96.19 128 VAL A C 1
ATOM 1032 O O . VAL A 1 128 ? -0.48 18.797 5.332 1 96.19 128 VAL A O 1
ATOM 1035 N N . ASP A 1 129 ? 0.212 19.062 3.312 1 93.75 129 ASP A N 1
ATOM 1036 C CA . ASP A 1 129 ? 1.103 20.172 3.676 1 93.75 129 ASP A CA 1
ATOM 1037 C C . ASP A 1 129 ? 0.356 21.5 3.688 1 93.75 129 ASP A C 1
ATOM 1039 O O . ASP A 1 129 ? -0.366 21.797 4.637 1 93.75 129 ASP A O 1
ATOM 1043 N N . SER A 1 130 ? 0.447 22.266 2.547 1 90.06 130 SER A N 1
ATOM 1044 C CA . SER A 1 130 ? -0.229 23.562 2.488 1 90.06 130 SER A CA 1
ATOM 1045 C C . SER A 1 130 ? -1.708 23.406 2.158 1 90.06 130 SER A C 1
ATOM 1047 O O . SER A 1 130 ? -2.492 24.344 2.318 1 90.06 130 SER A O 1
ATOM 1049 N N . GLY A 1 131 ? -2.059 22.281 1.782 1 91.19 131 GLY A N 1
ATOM 1050 C CA . GLY A 1 131 ? -3.441 22 1.421 1 91.19 131 GLY A CA 1
ATOM 1051 C C . GLY A 1 131 ? -3.758 22.344 -0.023 1 91.19 131 GLY A C 1
ATOM 1052 O O . GLY A 1 131 ? -4.859 22.078 -0.504 1 91.19 131 GLY A O 1
ATOM 1053 N N . HIS A 1 132 ? -2.814 22.812 -0.827 1 88.69 132 HIS A N 1
ATOM 1054 C CA . HIS A 1 132 ? -3.053 23.266 -2.191 1 88.69 132 HIS A CA 1
ATOM 1055 C C . HIS A 1 132 ? -3.619 22.156 -3.057 1 88.69 132 HIS A C 1
ATOM 1057 O O . HIS A 1 132 ? -4.566 22.375 -3.818 1 88.69 132 HIS A O 1
ATOM 1063 N N . THR A 1 133 ? -3.057 20.953 -2.896 1 89.44 133 THR A N 1
ATOM 1064 C CA . THR A 1 133 ? -3.523 19.812 -3.684 1 89.44 133 THR A CA 1
ATOM 1065 C C . THR A 1 133 ? -4.988 19.516 -3.381 1 89.44 133 THR A C 1
ATOM 1067 O O . THR A 1 133 ? -5.812 19.438 -4.293 1 89.44 133 THR A O 1
ATOM 1070 N N . ILE A 1 134 ? -5.348 19.438 -2.111 1 90.88 134 ILE A N 1
ATOM 1071 C CA . ILE A 1 134 ? -6.699 19.031 -1.756 1 90.88 134 ILE A CA 1
ATOM 1072 C C . ILE A 1 134 ? -7.684 20.156 -2.043 1 90.88 134 ILE A C 1
ATOM 1074 O O . ILE A 1 134 ? -8.844 19.906 -2.387 1 90.88 134 ILE A O 1
ATOM 1078 N N . PHE A 1 135 ? -7.211 21.453 -1.945 1 90.62 135 PHE A N 1
ATOM 1079 C CA . PHE A 1 135 ? -8.07 22.578 -2.318 1 90.62 135 PHE A CA 1
ATOM 1080 C C . PHE A 1 135 ? -8.461 22.484 -3.789 1 90.62 135 PHE A C 1
ATOM 1082 O O . PHE A 1 135 ? -9.641 22.609 -4.129 1 90.62 135 PHE A O 1
ATOM 1089 N N . SER A 1 136 ? -7.438 22.25 -4.574 1 89.56 136 SER A N 1
ATOM 1090 C CA . SER A 1 136 ? -7.656 22.141 -6.012 1 89.56 136 SER A CA 1
ATOM 1091 C C . SER A 1 136 ? -8.609 21 -6.344 1 89.56 136 SER A C 1
ATOM 1093 O O . SER A 1 136 ? -9.492 21.141 -7.188 1 89.56 136 SER A O 1
ATOM 1095 N N . ILE A 1 137 ? -8.477 19.891 -5.703 1 89.62 137 ILE A N 1
ATOM 1096 C CA . ILE A 1 137 ? -9.336 18.734 -5.941 1 89.62 137 ILE A CA 1
ATOM 1097 C C . ILE A 1 137 ? -10.758 19.047 -5.496 1 89.62 137 ILE A C 1
ATOM 1099 O O . ILE A 1 137 ? -11.719 18.719 -6.199 1 89.62 137 ILE A O 1
ATOM 1103 N N . GLN A 1 138 ? -10.891 19.734 -4.391 1 89.75 138 GLN A N 1
ATOM 1104 C CA . GLN A 1 138 ? -12.203 20.078 -3.857 1 89.75 138 GLN A CA 1
ATOM 1105 C C . GLN A 1 138 ? -12.938 21.047 -4.777 1 89.75 138 GLN A C 1
ATOM 1107 O O . GLN A 1 138 ? -14.164 21.031 -4.855 1 89.75 138 GLN A O 1
ATOM 1112 N N . GLU A 1 139 ? -12.195 21.828 -5.449 1 89.19 139 GLU A N 1
ATOM 1113 C CA . GLU A 1 139 ? -12.805 22.734 -6.418 1 89.19 139 GLU A CA 1
ATOM 1114 C C . GLU A 1 139 ? -13.414 21.953 -7.582 1 89.19 139 GLU A C 1
ATOM 1116 O O . GLU A 1 139 ? -14.383 22.422 -8.203 1 89.19 139 GLU A O 1
ATOM 1121 N N . GLN A 1 140 ? -12.883 20.844 -7.848 1 89.5 140 GLN A N 1
ATOM 1122 C CA . GLN A 1 140 ? -13.336 20.031 -8.969 1 89.5 140 GLN A CA 1
ATOM 1123 C C . GLN A 1 140 ? -14.352 18.984 -8.516 1 89.5 140 GLN A C 1
ATOM 1125 O O . GLN A 1 140 ? -15.281 18.656 -9.258 1 89.5 140 GLN A O 1
ATOM 1130 N N . ILE A 1 141 ? -14.148 18.438 -7.336 1 92.75 141 ILE A N 1
ATOM 1131 C CA . ILE A 1 141 ? -15.055 17.5 -6.695 1 92.75 141 ILE A CA 1
ATOM 1132 C C . ILE A 1 141 ? -15.461 18.016 -5.32 1 92.75 141 ILE A C 1
ATOM 1134 O O . ILE A 1 141 ? -14.906 17.609 -4.301 1 92.75 141 ILE A O 1
ATOM 1138 N N . LYS A 1 142 ? -16.484 18.766 -5.242 1 91.25 142 LYS A N 1
ATOM 1139 C CA . LYS A 1 142 ? -16.844 19.578 -4.086 1 91.25 142 LYS A CA 1
ATOM 1140 C C . LYS A 1 142 ? -17.203 18.719 -2.887 1 91.25 142 LYS A C 1
ATOM 1142 O O . LYS A 1 142 ? -16.953 19.094 -1.74 1 91.25 142 LYS A O 1
ATOM 1147 N N . HIS A 1 143 ? -17.734 17.562 -3.152 1 93.19 143 HIS A N 1
ATOM 1148 C CA . HIS A 1 143 ? -18.25 16.734 -2.059 1 93.19 143 HIS A CA 1
ATOM 1149 C C . HIS A 1 143 ? -17.203 15.742 -1.576 1 93.19 143 HIS A C 1
ATOM 1151 O O . HIS A 1 143 ? -17.484 14.914 -0.706 1 93.19 143 HIS A O 1
ATOM 1157 N N . ALA A 1 144 ? -15.969 15.828 -2.115 1 95.06 144 ALA A N 1
ATOM 1158 C CA . ALA A 1 144 ? -14.914 14.891 -1.731 1 95.06 144 ALA A CA 1
ATOM 1159 C C . ALA A 1 144 ? -14.461 15.133 -0.295 1 95.06 144 ALA A C 1
ATOM 1161 O O . ALA A 1 144 ? -14.227 16.281 0.101 1 95.06 144 ALA A O 1
ATOM 1162 N N . LYS A 1 145 ? -14.438 14.094 0.469 1 97.12 145 LYS A N 1
ATOM 1163 C CA . LYS A 1 145 ? -13.828 14.117 1.796 1 97.12 145 LYS A CA 1
ATOM 1164 C C . LYS A 1 145 ? -12.336 13.812 1.724 1 97.12 145 LYS A C 1
ATOM 1166 O O . LYS A 1 145 ? -11.844 13.336 0.698 1 97.12 145 LYS A O 1
ATOM 1171 N N . ILE A 1 146 ? -11.625 14.133 2.771 1 97 146 ILE A N 1
ATOM 1172 C CA . ILE A 1 146 ? -10.18 13.977 2.779 1 97 146 ILE A CA 1
ATOM 1173 C C . ILE A 1 146 ? -9.773 13 3.881 1 97 146 ILE A C 1
ATOM 1175 O O . ILE A 1 146 ? -10.305 13.047 4.992 1 97 146 ILE A O 1
ATOM 1179 N N . CYS A 1 147 ? -8.891 12.102 3.541 1 98.56 147 CYS A N 1
ATOM 1180 C CA . CYS A 1 147 ? -8.266 11.188 4.492 1 98.56 147 CYS A CA 1
ATOM 1181 C C . CYS A 1 147 ? -6.75 11.227 4.371 1 98.56 147 CYS A C 1
ATOM 1183 O O . CYS A 1 147 ? -6.207 11.023 3.285 1 98.56 147 CYS A O 1
ATOM 1185 N N . SER A 1 148 ? -6.039 11.547 5.457 1 98.44 148 SER A N 1
ATOM 1186 C CA . SER A 1 148 ? -4.582 11.609 5.414 1 98.44 148 SER A CA 1
ATOM 1187 C C . SER A 1 148 ? -3.967 11.125 6.723 1 98.44 148 SER A C 1
ATOM 1189 O O . SER A 1 148 ? -4.613 11.164 7.77 1 98.44 148 SER A O 1
ATOM 1191 N N . CYS A 1 149 ? -2.758 10.625 6.695 1 98.69 149 CYS A N 1
ATOM 1192 C CA . CYS A 1 149 ? -2.1 10.211 7.93 1 98.69 149 CYS A CA 1
ATOM 1193 C C . CYS A 1 149 ? -1.645 11.422 8.734 1 98.69 149 CYS A C 1
ATOM 1195 O O . CYS A 1 149 ? -1.913 11.516 9.938 1 98.69 149 CYS A O 1
ATOM 1197 N N . PHE A 1 150 ? -0.963 12.359 8.031 1 98.69 150 PHE A N 1
ATOM 1198 C CA . PHE A 1 150 ? -0.434 13.555 8.68 1 98.69 150 PHE A CA 1
ATOM 1199 C C . PHE A 1 150 ? -0.962 14.812 8 1 98.69 150 PHE A C 1
ATOM 1201 O O . PHE A 1 150 ? -1.12 14.852 6.781 1 98.69 150 PHE A O 1
ATOM 1208 N N . VAL A 1 151 ? -1.248 15.812 8.773 1 98.19 151 VAL A N 1
ATOM 1209 C CA . VAL A 1 151 ? -1.629 17.141 8.289 1 98.19 151 VAL A CA 1
ATOM 1210 C C . VAL A 1 151 ? -0.739 18.203 8.93 1 98.19 151 VAL A C 1
ATOM 1212 O O . VAL A 1 151 ? -0.598 18.234 10.156 1 98.19 151 VAL A O 1
ATOM 1215 N N . LYS A 1 152 ? -0.171 19 8.094 1 97.81 152 LYS A N 1
ATOM 1216 C CA . LYS A 1 152 ? 0.747 20 8.617 1 97.81 152 LYS A CA 1
ATOM 1217 C C . LYS A 1 152 ? 0.063 20.875 9.656 1 97.81 152 LYS A C 1
ATOM 1219 O O . LYS A 1 152 ? 0.576 21.047 10.766 1 97.81 152 LYS A O 1
ATOM 1224 N N . ASP A 1 153 ? -1.059 21.453 9.289 1 96.38 153 ASP A N 1
ATOM 1225 C CA . ASP A 1 153 ? -1.829 22.344 10.156 1 96.38 153 ASP A CA 1
ATOM 1226 C C . ASP A 1 153 ? -3.314 22.297 9.812 1 96.38 153 ASP A C 1
ATOM 1228 O O . ASP A 1 153 ? -3.787 23.062 8.969 1 96.38 153 ASP A O 1
ATOM 1232 N N . VAL A 1 154 ? -4.047 21.391 10.547 1 95.62 154 VAL A N 1
ATOM 1233 C CA . VAL A 1 154 ? -5.445 21.141 10.211 1 95.62 154 VAL A CA 1
ATOM 1234 C C . VAL A 1 154 ? -6.27 22.406 10.438 1 95.62 154 VAL A C 1
ATOM 1236 O O . VAL A 1 154 ? -7.207 22.688 9.688 1 95.62 154 VAL A O 1
ATOM 1239 N N . ASP A 1 155 ? -5.945 23.188 11.43 1 94 155 ASP A N 1
ATOM 1240 C CA . ASP A 1 155 ? -6.68 24.406 11.719 1 94 155 ASP A CA 1
ATOM 1241 C C . ASP A 1 155 ? -6.52 25.422 10.594 1 94 155 ASP A C 1
ATOM 1243 O O . ASP A 1 155 ? -7.492 26.062 10.188 1 94 155 ASP A O 1
ATOM 1247 N N . ALA A 1 156 ? -5.332 25.547 10.094 1 93 156 ALA A N 1
ATOM 1248 C CA . ALA A 1 156 ? -5.086 26.469 8.977 1 93 156 ALA A CA 1
ATOM 1249 C C . ALA A 1 156 ? -5.773 25.984 7.707 1 93 156 ALA A C 1
ATOM 1251 O O . ALA A 1 156 ? -6.352 26.781 6.965 1 93 156 ALA A O 1
ATOM 1252 N N . ILE A 1 157 ? -5.738 24.688 7.473 1 92.44 157 ILE A N 1
ATOM 1253 C CA . ILE A 1 157 ? -6.281 24.094 6.258 1 92.44 157 ILE A CA 1
ATOM 1254 C C . ILE A 1 157 ? -7.801 24.234 6.242 1 92.44 157 ILE A C 1
ATOM 1256 O O . ILE A 1 157 ? -8.391 24.562 5.211 1 92.44 157 ILE A O 1
ATOM 1260 N N . LYS A 1 158 ? -8.414 24.094 7.359 1 91.56 158 LYS A N 1
ATOM 1261 C CA . LYS A 1 158 ? -9.875 24.141 7.453 1 91.56 158 LYS A CA 1
ATOM 1262 C C . LYS A 1 158 ? -10.398 25.562 7.277 1 91.56 158 LYS A C 1
ATOM 1264 O O . LYS A 1 158 ? -11.594 25.75 7.059 1 91.56 158 LYS A O 1
ATOM 1269 N N . LYS A 1 159 ? -9.578 26.547 7.316 1 91.56 159 LYS A N 1
ATOM 1270 C CA . LYS A 1 159 ? -9.984 27.938 7.141 1 91.56 159 LYS A CA 1
ATOM 1271 C C . LYS A 1 159 ? -10.18 28.281 5.664 1 91.56 159 LYS A C 1
ATOM 1273 O O . LYS A 1 159 ? -10.797 29.297 5.332 1 91.56 159 LYS A O 1
ATOM 1278 N N . HIS A 1 160 ? -9.578 27.42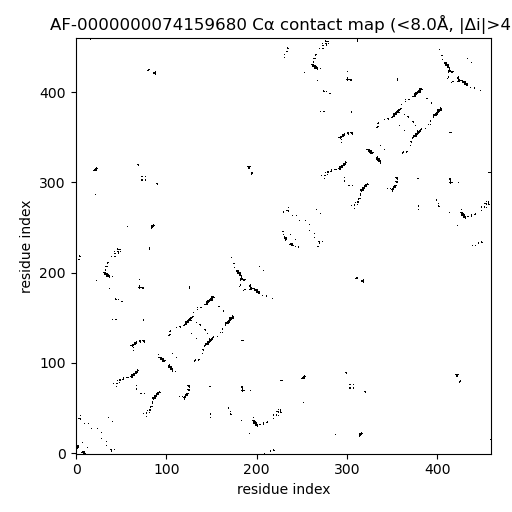2 4.879 1 90.5 160 HIS A N 1
ATOM 1279 C CA . HIS A 1 160 ? -9.766 27.656 3.451 1 90.5 160 HIS A CA 1
ATOM 1280 C C . HIS A 1 160 ? -11.211 27.406 3.037 1 90.5 160 HIS A C 1
ATOM 1282 O O . HIS A 1 160 ? -11.812 26.406 3.445 1 90.5 160 HIS A O 1
ATOM 1288 N N . SER A 1 161 ? -11.773 28.188 2.191 1 88.12 161 SER A N 1
ATOM 1289 C CA . SER A 1 161 ? -13.18 28.172 1.814 1 88.12 161 SER A CA 1
ATOM 1290 C C . SER A 1 161 ? -13.539 26.844 1.131 1 88.12 161 SER A C 1
ATOM 1292 O O . SER A 1 161 ? -14.664 26.359 1.263 1 88.12 161 SER A O 1
ATOM 1294 N N . ALA A 1 162 ? -12.578 26.328 0.498 1 85.31 162 ALA A N 1
ATOM 1295 C CA . ALA A 1 162 ? -12.828 25.078 -0.233 1 85.31 162 ALA A CA 1
ATOM 1296 C C . ALA A 1 162 ? -13.117 23.922 0.725 1 85.31 162 ALA A C 1
ATOM 1298 O O . ALA A 1 162 ? -13.664 22.906 0.322 1 85.31 162 ALA A O 1
ATOM 1299 N N . LEU A 1 163 ? -12.734 24.125 2.047 1 85.25 163 LEU A N 1
ATOM 1300 C CA . LEU A 1 163 ? -12.875 23.016 2.984 1 85.25 163 LEU A CA 1
ATOM 1301 C C . LEU A 1 163 ? -13.906 23.344 4.055 1 85.25 163 LEU A C 1
ATOM 1303 O O . LEU A 1 163 ? -14.016 22.625 5.055 1 85.25 163 LEU A O 1
ATOM 1307 N N . ALA A 1 164 ? -14.625 24.422 4.012 1 77.81 164 ALA A N 1
ATOM 1308 C CA . ALA A 1 164 ? -15.547 24.906 5.035 1 77.81 164 ALA A CA 1
ATOM 1309 C C . ALA A 1 164 ? -16.484 23.797 5.492 1 77.81 164 ALA A C 1
ATOM 1311 O O . ALA A 1 164 ? -16.703 23.609 6.695 1 77.81 164 ALA A O 1
ATOM 1312 N N . ASP A 1 165 ? -17.016 22.922 4.652 1 82.38 165 ASP A N 1
ATOM 1313 C CA . ASP A 1 165 ? -17.969 21.891 5.008 1 82.38 165 ASP A CA 1
ATOM 1314 C C . ASP A 1 165 ? -17.438 20.5 4.68 1 82.38 165 ASP A C 1
ATOM 1316 O O . ASP A 1 165 ? -18.188 19.531 4.621 1 82.38 165 ASP A O 1
ATOM 1320 N N . THR A 1 166 ? -16.094 20.484 4.625 1 89.62 166 THR A N 1
ATOM 1321 C CA . THR A 1 166 ? -15.516 19.219 4.176 1 89.62 166 THR A CA 1
ATOM 1322 C C . THR A 1 166 ? -15.047 18.375 5.363 1 89.62 166 THR A C 1
ATOM 1324 O O . THR A 1 166 ? -14.32 18.875 6.227 1 89.62 166 THR A O 1
ATOM 1327 N N . LYS A 1 167 ? -15.547 17.156 5.434 1 94.5 167 LYS A N 1
ATOM 1328 C CA . LYS A 1 167 ? -15.078 16.219 6.453 1 94.5 167 LYS A CA 1
ATOM 1329 C C . LYS A 1 167 ? -13.656 15.758 6.164 1 94.5 167 LYS A C 1
ATOM 1331 O O . LYS A 1 167 ? -13.328 15.414 5.027 1 94.5 167 LYS A O 1
ATOM 1336 N N . MET A 1 168 ? -12.852 15.812 7.207 1 96.38 168 MET A N 1
ATOM 1337 C CA . MET A 1 168 ? -11.477 15.336 7.105 1 96.38 168 MET A CA 1
ATOM 1338 C C . MET A 1 168 ? -11.203 14.25 8.148 1 96.38 168 MET A C 1
ATOM 1340 O O . MET A 1 168 ? -11.477 14.445 9.328 1 96.38 168 MET A O 1
ATOM 1344 N N . PHE A 1 169 ? -10.734 13.102 7.66 1 98.12 169 PHE A N 1
ATOM 1345 C CA . PHE A 1 169 ? -10.148 12.078 8.508 1 98.12 169 PHE A CA 1
ATOM 1346 C C . PHE A 1 169 ? -8.625 12.18 8.508 1 98.12 169 PHE A C 1
ATOM 1348 O O . PHE A 1 169 ? -8.008 12.266 7.445 1 98.12 169 PHE A O 1
ATOM 1355 N N . TYR A 1 170 ? -8.047 12.25 9.711 1 98.06 170 TYR A N 1
ATOM 1356 C CA . TYR A 1 170 ? -6.59 12.32 9.711 1 98.06 170 TYR A CA 1
ATOM 1357 C C . TYR A 1 170 ? -6.012 11.664 10.961 1 98.06 170 TYR A C 1
ATOM 1359 O O . TYR A 1 170 ? -6.695 11.539 11.977 1 98.06 170 TYR A O 1
ATOM 1367 N N . GLY A 1 171 ? -4.754 11.234 10.891 1 98.06 171 GLY A N 1
ATOM 1368 C CA . GLY A 1 171 ? -4.078 10.562 11.984 1 98.06 171 GLY A CA 1
ATOM 1369 C C . GLY A 1 171 ? -3.516 11.516 13.023 1 98.06 171 GLY A C 1
ATOM 1370 O O . GLY A 1 171 ? -3.783 11.375 14.219 1 98.06 171 GLY A O 1
ATOM 1371 N N . TYR A 1 172 ? -2.691 12.531 12.461 1 98.62 172 TYR A N 1
ATOM 1372 C CA . TYR A 1 172 ? -2.023 13.398 13.43 1 98.62 172 TYR A CA 1
ATOM 1373 C C . TYR A 1 172 ? -1.787 14.789 12.844 1 98.62 172 TYR A C 1
ATOM 1375 O O . TYR A 1 172 ? -1.502 14.93 11.656 1 98.62 172 TYR A O 1
ATOM 1383 N N . THR A 1 173 ? -1.948 15.773 13.617 1 98.44 173 THR A N 1
ATOM 1384 C CA . THR A 1 173 ? -1.655 17.188 13.383 1 98.44 173 THR A CA 1
ATOM 1385 C C . THR A 1 173 ? -1.38 17.906 14.703 1 98.44 173 THR A C 1
ATOM 1387 O O . THR A 1 173 ? -1.868 17.484 15.758 1 98.44 173 THR A O 1
ATOM 1390 N N . PRO A 1 174 ? -0.574 18.922 14.641 1 98.38 174 PRO A N 1
ATOM 1391 C CA . PRO A 1 174 ? 0.178 19.531 13.539 1 98.38 174 PRO A CA 1
ATOM 1392 C C . PRO A 1 174 ? 1.555 18.891 13.344 1 98.38 174 PRO A C 1
ATOM 1394 O O . PRO A 1 174 ? 2.109 18.312 14.281 1 98.38 174 PRO A O 1
ATOM 1397 N N . MET A 1 175 ? 2.059 18.969 12.227 1 98.38 175 MET A N 1
ATOM 1398 C CA . MET A 1 175 ? 3.443 18.609 11.938 1 98.38 175 MET A CA 1
ATOM 1399 C C . MET A 1 175 ? 4.371 19.797 12.156 1 98.38 175 MET A C 1
ATOM 1401 O O . MET A 1 175 ? 3.936 20.953 12.117 1 98.38 175 MET A O 1
ATOM 1405 N N . PRO A 1 176 ? 5.684 19.469 12.453 1 97 176 PRO A N 1
ATOM 1406 C CA . PRO A 1 176 ? 6.594 20.594 12.711 1 97 176 PRO A CA 1
ATOM 1407 C C . PRO A 1 176 ? 6.754 21.516 11.508 1 97 176 PRO A C 1
ATOM 1409 O O . PRO A 1 176 ? 6.887 21.047 10.375 1 97 176 PRO A O 1
ATOM 1412 N N . LYS A 1 177 ? 6.812 22.781 11.914 1 92.62 177 LYS A N 1
ATOM 1413 C CA . LYS A 1 177 ? 7.051 23.766 10.867 1 92.62 177 LYS A CA 1
ATOM 1414 C C . LYS A 1 177 ? 8.453 23.625 10.281 1 92.62 177 LYS A C 1
ATOM 1416 O O . LYS A 1 177 ? 9.406 23.359 11.008 1 92.62 177 LYS A O 1
ATOM 1421 N N . GLY A 1 178 ? 8.688 23.688 9.086 1 93.75 178 GLY A N 1
ATOM 1422 C CA . GLY A 1 178 ? 9.984 23.672 8.43 1 93.75 178 GLY A CA 1
ATOM 1423 C C . GLY A 1 178 ? 10.508 22.266 8.172 1 93.75 178 GLY A C 1
ATOM 1424 O O . GLY A 1 178 ? 11.633 22.094 7.707 1 93.75 178 GLY A O 1
ATOM 1425 N N . SER A 1 179 ? 9.75 21.312 8.508 1 96.56 179 SER A N 1
ATOM 1426 C CA . SER A 1 179 ? 10.18 19.938 8.305 1 96.56 179 SER A CA 1
ATOM 1427 C C . SER A 1 179 ? 10.344 19.625 6.82 1 96.56 179 SER A C 1
ATOM 1429 O O . SER A 1 179 ? 9.664 20.203 5.977 1 96.56 179 SER A O 1
ATOM 1431 N N . TRP A 1 180 ? 11.305 18.859 6.516 1 97.75 180 TRP A N 1
ATOM 1432 C CA . TRP A 1 180 ? 11.477 18.172 5.238 1 97.75 180 TRP A CA 1
ATOM 1433 C C . TRP A 1 180 ? 11.336 16.656 5.402 1 97.75 180 TRP A C 1
ATOM 1435 O O . TRP A 1 180 ? 12.281 15.984 5.805 1 97.75 180 TRP A O 1
ATOM 1445 N N . LEU A 1 181 ? 10.18 16.156 5.008 1 98.38 181 LEU A N 1
ATOM 1446 C CA . LEU A 1 181 ? 9.781 14.797 5.375 1 98.38 181 LEU A CA 1
ATOM 1447 C C . LEU A 1 181 ? 10.203 13.797 4.301 1 98.38 181 LEU A C 1
ATOM 1449 O O . LEU A 1 181 ? 10.102 14.086 3.107 1 98.38 181 LEU A O 1
ATOM 1453 N N . ILE A 1 182 ? 10.711 12.641 4.738 1 98.25 182 ILE A N 1
ATOM 1454 C CA . ILE A 1 182 ? 11.133 11.531 3.887 1 98.25 182 ILE A CA 1
ATOM 1455 C C . ILE A 1 182 ? 10.617 10.219 4.465 1 98.25 182 ILE A C 1
ATOM 1457 O O . ILE A 1 182 ? 10.617 10.023 5.684 1 98.25 182 ILE A O 1
ATOM 1461 N N . GLY A 1 183 ? 10.211 9.32 3.523 1 98.25 183 GLY A N 1
ATOM 1462 C CA . GLY A 1 183 ? 9.711 8.023 3.963 1 98.25 183 GLY A CA 1
ATOM 1463 C C . GLY A 1 183 ? 8.203 7.996 4.148 1 98.25 183 GLY A C 1
ATOM 1464 O O . GLY A 1 183 ? 7.539 9.023 4.008 1 98.25 183 GLY A O 1
ATOM 1465 N N . PHE A 1 184 ? 7.715 6.812 4.363 1 98.38 184 PHE A N 1
ATOM 1466 C CA . PHE A 1 184 ? 6.289 6.605 4.59 1 98.38 184 PHE A CA 1
ATOM 1467 C C . PHE A 1 184 ? 5.473 7.164 3.428 1 98.38 184 PHE A C 1
ATOM 1469 O O . PHE A 1 184 ? 4.508 7.898 3.639 1 98.38 184 PHE A O 1
ATOM 1476 N N . GLY A 1 185 ? 5.953 6.906 2.264 1 97.75 185 GLY A N 1
ATOM 1477 C CA . GLY A 1 185 ? 5.27 7.355 1.062 1 97.75 185 GLY A CA 1
ATOM 1478 C C . GLY A 1 185 ? 5.871 8.617 0.472 1 97.75 185 GLY A C 1
ATOM 1479 O O . GLY A 1 185 ? 5.77 8.859 -0.733 1 97.75 185 GLY A O 1
ATOM 1480 N N . LEU A 1 186 ? 6.516 9.461 1.258 1 97.5 186 LEU A N 1
ATOM 1481 C CA . LEU A 1 186 ? 7.164 10.688 0.795 1 97.5 186 LEU A CA 1
ATOM 1482 C C . LEU A 1 186 ? 8.555 10.391 0.239 1 97.5 186 LEU A C 1
ATOM 1484 O O . LEU A 1 186 ? 9.281 9.562 0.79 1 97.5 186 LEU A O 1
ATOM 1488 N N . ASP A 1 187 ? 8.93 11.078 -0.816 1 94.62 187 ASP A N 1
ATOM 1489 C CA . ASP A 1 187 ? 10.164 10.703 -1.49 1 94.62 187 ASP A CA 1
ATOM 1490 C C . ASP A 1 187 ? 11.273 11.719 -1.217 1 94.62 187 ASP A C 1
ATOM 1492 O O . ASP A 1 187 ? 11.023 12.773 -0.637 1 94.62 187 ASP A O 1
ATOM 1496 N N . ASP A 1 188 ? 12.445 11.289 -1.432 1 96 188 ASP A N 1
ATOM 1497 C CA . ASP A 1 188 ? 13.664 12.086 -1.536 1 96 188 ASP A CA 1
ATOM 1498 C C . ASP A 1 188 ? 14.203 12.086 -2.967 1 96 188 ASP A C 1
ATOM 1500 O O . ASP A 1 188 ? 15.062 11.273 -3.311 1 96 188 ASP A O 1
ATOM 1504 N N . ASN A 1 189 ? 13.656 13.078 -3.723 1 93.44 189 ASN A N 1
ATOM 1505 C CA . ASN A 1 189 ? 14.023 13.148 -5.137 1 93.44 189 ASN A CA 1
ATOM 1506 C C . ASN A 1 189 ? 13.797 11.82 -5.844 1 93.44 189 ASN A C 1
ATOM 1508 O O . ASN A 1 189 ? 14.688 11.328 -6.543 1 93.44 189 ASN A O 1
ATOM 1512 N N . GLY A 1 190 ? 12.695 11.234 -5.586 1 94.06 190 GLY A N 1
ATOM 1513 C CA . GLY A 1 190 ? 12.266 10.023 -6.27 1 94.06 190 GLY A CA 1
ATOM 1514 C C . GLY A 1 190 ? 12.672 8.758 -5.543 1 94.06 190 GLY A C 1
ATOM 1515 O O . GLY A 1 190 ? 12.211 7.664 -5.883 1 94.06 190 GLY A O 1
ATOM 1516 N N . LEU A 1 191 ? 13.477 8.93 -4.516 1 97 191 LEU A N 1
ATOM 1517 C CA . LEU A 1 191 ? 14.008 7.785 -3.781 1 97 191 LEU A CA 1
ATOM 1518 C C . LEU A 1 191 ? 13.375 7.691 -2.396 1 97 191 LEU A C 1
ATOM 1520 O O . LEU A 1 191 ? 12.75 8.648 -1.93 1 97 191 LEU A O 1
ATOM 1524 N N . ARG A 1 192 ? 13.391 6.531 -1.767 1 97.19 192 ARG A N 1
ATOM 1525 C CA . ARG A 1 192 ? 13.156 6.285 -0.347 1 97.19 192 ARG A CA 1
ATOM 1526 C C . ARG A 1 192 ? 11.672 6.363 -0.012 1 97.19 192 ARG A C 1
ATOM 1528 O O . ARG A 1 192 ? 11.297 6.445 1.159 1 97.19 192 ARG A O 1
ATOM 1535 N N . ARG A 1 193 ? 10.781 6.297 -1.024 1 96.44 193 ARG A N 1
ATOM 1536 C CA . ARG A 1 193 ? 9.344 6.348 -0.788 1 96.44 193 ARG A CA 1
ATOM 1537 C C . ARG A 1 193 ? 8.883 5.164 0.056 1 96.44 193 ARG A C 1
ATOM 1539 O O . ARG A 1 193 ? 7.91 5.27 0.803 1 96.44 193 ARG A O 1
ATOM 1546 N N . GLY A 1 194 ? 9.609 4.121 -0.034 1 97 194 GLY A N 1
ATOM 1547 C CA . GLY A 1 194 ? 9.195 2.891 0.617 1 97 194 GLY A CA 1
ATOM 1548 C C . GLY A 1 194 ? 9.758 2.732 2.016 1 97 194 GLY A C 1
ATOM 1549 O O . GLY A 1 194 ? 9.508 1.726 2.682 1 97 194 GLY A O 1
ATOM 1550 N N . TRP A 1 195 ? 10.609 3.779 2.434 1 97.62 195 TRP A N 1
ATOM 1551 C CA . TRP A 1 195 ? 11.031 3.729 3.83 1 97.62 195 TRP A CA 1
ATOM 1552 C C . TRP A 1 195 ? 9.828 3.699 4.766 1 97.62 195 TRP A C 1
ATOM 1554 O O . TRP A 1 195 ? 8.938 4.543 4.664 1 97.62 195 TRP A O 1
ATOM 1564 N N . ALA A 1 196 ? 9.805 2.732 5.664 1 96.5 196 ALA A N 1
ATOM 1565 C CA . ALA A 1 196 ? 8.625 2.467 6.484 1 96.5 196 ALA A CA 1
ATOM 1566 C C . ALA A 1 196 ? 8.367 3.604 7.469 1 96.5 196 ALA A C 1
ATOM 1568 O O . ALA A 1 196 ? 7.223 4.008 7.68 1 96.5 196 ALA A O 1
ATOM 1569 N N . HIS A 1 197 ? 9.438 4.094 8.078 1 97.56 197 HIS A N 1
ATOM 1570 C CA . HIS A 1 197 ? 9.336 5.152 9.078 1 97.56 197 HIS A CA 1
ATOM 1571 C C . HIS A 1 197 ? 9.266 6.527 8.422 1 97.56 197 HIS A C 1
ATOM 1573 O O . HIS A 1 197 ? 9.594 6.672 7.242 1 97.56 197 HIS A O 1
ATOM 1579 N N . LEU A 1 198 ? 8.797 7.492 9.141 1 98.44 198 LEU A N 1
ATOM 1580 C CA . LEU A 1 198 ? 8.812 8.883 8.711 1 98.44 198 LEU A CA 1
ATOM 1581 C C . LEU A 1 198 ? 10.023 9.617 9.281 1 98.44 198 LEU A C 1
ATOM 1583 O O . LEU A 1 198 ? 10.227 9.633 10.5 1 98.44 198 LEU A O 1
ATOM 1587 N N . PHE A 1 199 ? 10.789 10.258 8.414 1 98.44 199 PHE A N 1
ATOM 1588 C CA . PHE A 1 199 ? 12 10.961 8.812 1 98.44 199 PHE A CA 1
ATOM 1589 C C . PHE A 1 199 ? 11.906 12.445 8.469 1 98.44 199 PHE A C 1
ATOM 1591 O O . PHE A 1 199 ? 11.094 12.844 7.637 1 98.44 199 PHE A O 1
ATOM 1598 N N . ASP A 1 200 ? 12.68 13.18 9.148 1 98.44 200 ASP A N 1
ATOM 1599 C CA . ASP A 1 200 ? 12.93 14.586 8.82 1 98.44 200 ASP A CA 1
ATOM 1600 C C . ASP A 1 200 ? 14.422 14.852 8.688 1 98.44 200 ASP A C 1
ATOM 1602 O O . ASP A 1 200 ? 15.242 14.219 9.359 1 98.44 200 ASP A O 1
ATOM 1606 N N . ILE A 1 201 ? 14.805 15.836 7.82 1 98.06 201 ILE A N 1
ATOM 1607 C CA . ILE A 1 201 ? 16.234 16.125 7.684 1 98.06 201 ILE A CA 1
ATOM 1608 C C . ILE A 1 201 ? 16.484 17.594 7.965 1 98.06 201 ILE A C 1
ATOM 1610 O O . ILE A 1 201 ? 17.578 18.109 7.699 1 98.06 201 ILE A O 1
ATOM 1614 N N . ASN A 1 202 ? 15.555 18.344 8.461 1 98.12 202 ASN A N 1
ATOM 1615 C CA . ASN A 1 202 ? 15.734 19.797 8.586 1 98.12 202 ASN A CA 1
ATOM 1616 C C . ASN A 1 202 ? 15.562 20.25 10.031 1 98.12 202 ASN A C 1
ATOM 1618 O O . ASN A 1 202 ? 16.062 21.312 10.414 1 98.12 202 ASN A O 1
ATOM 1622 N N . LEU A 1 203 ? 14.906 19.516 10.906 1 98 203 LEU A N 1
ATOM 1623 C CA . LEU A 1 203 ? 14.562 19.922 12.258 1 98 203 LEU A CA 1
ATOM 1624 C C . LEU A 1 203 ? 15.75 19.766 13.195 1 98 203 LEU A C 1
ATOM 1626 O O . LEU A 1 203 ? 16.625 18.906 12.969 1 98 203 LEU A O 1
ATOM 1630 N N . SER A 1 204 ? 15.773 20.562 14.234 1 97.31 204 SER A N 1
ATOM 1631 C CA . SER A 1 204 ? 16.734 20.375 15.32 1 97.31 204 SER A CA 1
ATOM 1632 C C . SER A 1 204 ? 16.344 19.172 16.203 1 97.31 204 SER A C 1
ATOM 1634 O O . SER A 1 204 ? 15.203 18.734 16.188 1 97.31 204 SER A O 1
ATOM 1636 N N . GLU A 1 205 ? 17.344 18.75 16.953 1 94.94 205 GLU A N 1
ATOM 1637 C CA . GLU A 1 205 ? 17.094 17.656 17.875 1 94.94 205 GLU A CA 1
ATOM 1638 C C . GLU A 1 205 ? 15.984 18.016 18.875 1 94.94 205 GLU A C 1
ATOM 1640 O O . GLU A 1 205 ? 15.156 17.172 19.219 1 94.94 205 GLU A O 1
ATOM 1645 N N . SER A 1 206 ? 15.992 19.234 19.25 1 96.25 206 SER A N 1
ATOM 1646 C CA . SER A 1 206 ? 14.992 19.688 20.203 1 96.25 206 SER A CA 1
ATOM 1647 C C . 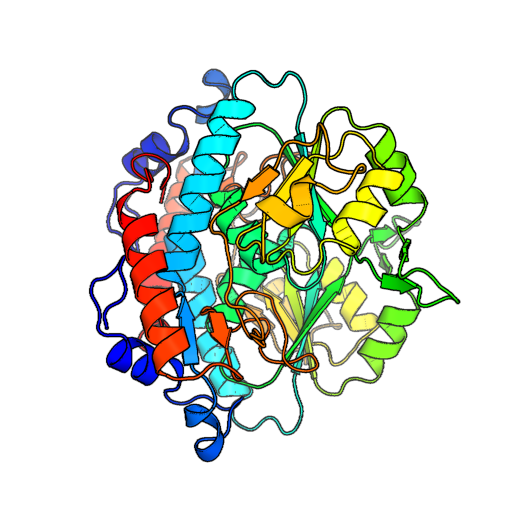SER A 1 206 ? 13.594 19.672 19.594 1 96.25 206 SER A C 1
ATOM 1649 O O . SER A 1 206 ? 12.625 19.281 20.266 1 96.25 206 SER A O 1
ATOM 1651 N N . GLU A 1 207 ? 13.461 20.094 18.391 1 97.56 207 GLU A N 1
ATOM 1652 C CA . GLU A 1 207 ? 12.172 20.094 17.688 1 97.56 207 GLU A CA 1
ATOM 1653 C C . GLU A 1 207 ? 11.656 18.672 17.5 1 97.56 207 GLU A C 1
ATOM 1655 O O . GLU A 1 207 ? 10.461 18.406 17.672 1 97.56 207 GLU A O 1
ATOM 1660 N N . VAL A 1 208 ? 12.555 17.75 17.188 1 97.06 208 VAL A N 1
ATOM 1661 C CA . VAL A 1 208 ? 12.203 16.344 16.984 1 97.06 208 VAL A CA 1
ATOM 1662 C C . VAL A 1 208 ? 11.711 15.742 18.312 1 97.06 208 VAL A C 1
ATOM 1664 O O . VAL A 1 208 ? 10.68 15.078 18.344 1 97.06 208 VAL A O 1
ATOM 1667 N N . THR A 1 209 ? 12.445 16 19.328 1 95.69 209 THR A N 1
ATOM 1668 C CA . THR A 1 209 ? 12.102 15.484 20.656 1 95.69 209 THR A CA 1
ATOM 1669 C C . THR A 1 209 ? 10.727 15.969 21.078 1 95.69 209 THR A C 1
ATOM 1671 O O . THR A 1 209 ? 9.906 15.188 21.578 1 95.69 209 THR A O 1
ATOM 1674 N N . GLU A 1 210 ? 10.516 17.266 20.875 1 96.75 210 GLU A N 1
ATOM 1675 C CA . GLU A 1 210 ? 9.227 17.844 21.234 1 96.75 210 GLU A CA 1
ATOM 1676 C C . GLU A 1 210 ? 8.094 17.234 20.422 1 96.75 210 GLU A C 1
ATOM 1678 O O . GLU A 1 210 ? 7.047 16.891 20.969 1 96.75 210 GLU A O 1
ATOM 1683 N N . PHE A 1 211 ? 8.281 17.094 19.172 1 97.69 211 PHE A N 1
ATOM 1684 C CA . PHE A 1 211 ? 7.27 16.5 18.312 1 97.69 211 PHE A CA 1
ATOM 1685 C C . PHE A 1 211 ? 6.961 15.078 18.75 1 97.69 211 PHE A C 1
ATOM 1687 O O . PHE A 1 211 ? 5.793 14.695 18.875 1 97.69 211 PHE A O 1
ATOM 1694 N N . ARG A 1 212 ? 7.992 14.258 18.984 1 96.88 212 ARG A N 1
ATOM 1695 C CA . ARG A 1 212 ? 7.789 12.852 19.328 1 96.88 212 ARG A CA 1
ATOM 1696 C C . ARG A 1 212 ? 7.082 12.719 20.672 1 96.88 212 ARG A C 1
ATOM 1698 O O . ARG A 1 212 ? 6.305 11.781 20.875 1 96.88 212 ARG A O 1
ATOM 1705 N N . ARG A 1 213 ? 7.395 13.664 21.547 1 95.81 213 ARG A N 1
ATOM 1706 C CA . ARG A 1 213 ? 6.672 13.672 22.812 1 95.81 213 ARG A CA 1
ATOM 1707 C C . ARG A 1 213 ? 5.176 13.867 22.594 1 95.81 213 ARG A C 1
ATOM 1709 O O . ARG A 1 213 ? 4.359 13.133 23.156 1 95.81 213 ARG A O 1
ATOM 1716 N N . ARG A 1 214 ? 4.82 14.812 21.75 1 97 214 ARG A N 1
ATOM 1717 C CA . ARG A 1 214 ? 3.42 15.102 21.453 1 97 214 ARG A CA 1
ATOM 1718 C C . ARG A 1 214 ? 2.758 13.938 20.734 1 97 214 ARG A C 1
ATOM 1720 O O . ARG A 1 214 ? 1.618 13.578 21.031 1 97 214 ARG A O 1
ATOM 1727 N N . LEU A 1 215 ? 3.471 13.352 19.812 1 97.19 215 LEU A N 1
ATOM 1728 C CA . LEU A 1 215 ? 2.947 12.203 19.062 1 97.19 215 LEU A CA 1
ATOM 1729 C C . LEU A 1 215 ? 2.695 11.023 20 1 97.19 215 LEU A C 1
ATOM 1731 O O . LEU A 1 215 ? 1.665 10.359 19.891 1 97.19 215 LEU A O 1
ATOM 1735 N N . THR A 1 216 ? 3.666 10.797 20.875 1 94.69 216 THR A N 1
ATOM 1736 C CA . THR A 1 216 ? 3.529 9.711 21.844 1 94.69 216 THR A CA 1
ATOM 1737 C C . THR A 1 216 ? 2.271 9.898 22.688 1 94.69 216 THR A C 1
ATOM 1739 O O . THR A 1 216 ? 1.514 8.945 22.906 1 94.69 216 THR A O 1
ATOM 1742 N N . GLU A 1 217 ? 2.037 11.086 23.141 1 95.19 217 GLU A N 1
ATOM 1743 C CA . GLU A 1 217 ? 0.848 11.383 23.938 1 95.19 217 GLU A CA 1
ATOM 1744 C C . GLU A 1 217 ? -0.427 11.156 23.125 1 95.19 217 GLU A C 1
ATOM 1746 O O . GLU A 1 217 ? -1.407 10.617 23.641 1 95.19 217 GLU A O 1
ATOM 1751 N N . HIS A 1 218 ? -0.38 11.57 21.906 1 96.75 218 HIS A N 1
ATOM 1752 C CA . HIS A 1 218 ? -1.525 11.367 21.031 1 96.75 218 HIS A CA 1
ATOM 1753 C C . HIS A 1 218 ? -1.824 9.883 20.844 1 96.75 218 HIS A C 1
ATOM 1755 O O . HIS A 1 218 ? -2.977 9.461 20.953 1 96.75 218 HIS A O 1
ATOM 1761 N N . ILE A 1 219 ? -0.826 9.094 20.594 1 95 219 ILE A N 1
ATOM 1762 C CA . ILE A 1 219 ? -0.966 7.672 20.297 1 95 219 ILE A CA 1
ATOM 1763 C C . ILE A 1 219 ? -1.532 6.949 21.516 1 95 219 ILE A C 1
ATOM 1765 O O . ILE A 1 219 ? -2.344 6.031 21.391 1 95 219 ILE A O 1
ATOM 1769 N N . LYS A 1 220 ? -1.123 7.363 22.641 1 91 220 LYS A N 1
ATOM 1770 C CA . LYS A 1 220 ? -1.622 6.766 23.875 1 91 220 LYS A CA 1
ATOM 1771 C C . LYS A 1 220 ? -3.133 6.938 24 1 91 220 LYS A C 1
ATOM 1773 O O . LYS A 1 220 ? -3.809 6.121 24.625 1 91 220 LYS A O 1
ATOM 1778 N N . GLY A 1 221 ? -3.65 8 23.359 1 92.06 221 GLY A N 1
ATOM 1779 C CA . GLY A 1 221 ? -5.07 8.305 23.469 1 92.06 221 GLY A CA 1
ATOM 1780 C C . GLY A 1 221 ? -5.895 7.664 22.359 1 92.06 221 GLY A C 1
ATOM 1781 O O . GLY A 1 221 ? -7.125 7.781 22.359 1 92.06 221 GLY A O 1
ATOM 1782 N N . LEU A 1 222 ? -5.184 6.992 21.484 1 91.38 222 LEU A N 1
ATOM 1783 C CA . LEU A 1 222 ? -5.902 6.391 20.375 1 91.38 222 LEU A CA 1
ATOM 1784 C C . LEU A 1 222 ? -6.691 5.168 20.828 1 91.38 222 LEU A C 1
ATOM 1786 O O . LEU A 1 222 ? -6.344 4.535 21.828 1 91.38 222 LEU A O 1
ATOM 1790 N N . ASN A 1 223 ? -7.766 4.906 20.25 1 83.38 223 ASN A N 1
ATOM 1791 C CA . ASN A 1 223 ? -8.578 3.711 20.453 1 83.38 223 ASN A CA 1
ATOM 1792 C C . ASN A 1 223 ? -8.438 2.73 19.297 1 83.38 223 ASN A C 1
ATOM 1794 O O . ASN A 1 223 ? -9.242 2.742 18.359 1 83.38 223 ASN A O 1
ATOM 1798 N N . ILE A 1 224 ? -7.504 1.958 19.453 1 79.25 224 ILE A N 1
ATOM 1799 C CA . ILE A 1 224 ? -7.242 1.067 18.328 1 79.25 224 ILE A CA 1
ATOM 1800 C C . ILE A 1 224 ? -7.688 -0.351 18.672 1 79.25 224 ILE A C 1
ATOM 1802 O O . ILE A 1 224 ? -7.555 -1.268 17.859 1 79.25 224 ILE A O 1
ATOM 1806 N N . ASN A 1 225 ? -8.312 -0.25 19.922 1 70.19 225 ASN A N 1
ATOM 1807 C CA . ASN A 1 225 ? -8.82 -1.549 20.359 1 70.19 225 ASN A CA 1
ATOM 1808 C C . ASN A 1 225 ? -10.023 -1.991 19.531 1 70.19 225 ASN A C 1
ATOM 1810 O O . ASN A 1 225 ? -10.906 -1.188 19.234 1 70.19 225 ASN A O 1
ATOM 1814 N N . GLY A 1 226 ? -9.922 -3.031 18.766 1 66.12 226 GLY A N 1
ATOM 1815 C CA . GLY A 1 226 ? -11.031 -3.576 18 1 66.12 226 GLY A CA 1
ATOM 1816 C C . GLY A 1 226 ? -10.859 -3.393 16.5 1 66.12 226 GLY A C 1
ATOM 1817 O O . GLY A 1 226 ? -11.641 -3.928 15.711 1 66.12 226 GLY A O 1
ATOM 1818 N N . VAL A 1 227 ? -9.914 -2.441 16.234 1 72 227 VAL A N 1
ATOM 1819 C CA . VAL A 1 227 ? -9.812 -2.213 14.797 1 72 227 VAL A CA 1
ATOM 1820 C C . VAL A 1 227 ? -8.781 -3.164 14.195 1 72 227 VAL A C 1
ATOM 1822 O O . VAL A 1 227 ? -8.93 -3.613 13.055 1 72 227 VAL A O 1
ATOM 1825 N N . ASN A 1 228 ? -7.82 -3.418 15.055 1 71.5 228 ASN A N 1
ATOM 1826 C CA . ASN A 1 228 ? -6.82 -4.348 14.539 1 71.5 228 ASN A CA 1
ATOM 1827 C C . ASN A 1 228 ? -7.383 -5.758 14.398 1 71.5 228 ASN A C 1
ATOM 1829 O O . ASN A 1 228 ? -7.773 -6.375 15.391 1 71.5 228 ASN A O 1
ATOM 1833 N N . ARG A 1 229 ? -7.504 -6.168 13.227 1 76.25 229 ARG A N 1
ATOM 1834 C CA . ARG A 1 229 ? -8.141 -7.449 12.938 1 76.25 229 ARG A CA 1
ATOM 1835 C C . ARG A 1 229 ? -7.098 -8.516 12.609 1 76.25 229 ARG A C 1
ATOM 1837 O O . ARG A 1 229 ? -7.445 -9.617 12.18 1 76.25 229 ARG A O 1
ATOM 1844 N N . TYR A 1 230 ? -5.785 -8.031 12.82 1 76.75 230 TYR A N 1
ATOM 1845 C CA . TYR A 1 230 ? -4.742 -8.969 12.43 1 76.75 230 TYR A CA 1
ATOM 1846 C C . TYR A 1 230 ? -3.643 -9.039 13.484 1 76.75 230 TYR A C 1
ATOM 1848 O O . TYR A 1 230 ? -3.459 -8.094 14.258 1 76.75 230 TYR A O 1
ATOM 1856 N N . MET B 1 1 ? -7 -26.094 11.586 1 84.56 1 MET B N 1
ATOM 1857 C CA . MET B 1 1 ? -5.84 -25.531 10.914 1 84.56 1 MET B CA 1
ATOM 1858 C C . MET B 1 1 ? -5.414 -24.219 11.57 1 84.56 1 MET B C 1
ATOM 1860 O O . MET B 1 1 ? -6.223 -23.562 12.219 1 84.56 1 MET B O 1
ATOM 1864 N N . ILE B 1 2 ? -4.098 -23.969 11.539 1 84.81 2 ILE B N 1
ATOM 1865 C CA . ILE B 1 2 ? -3.596 -22.797 12.258 1 84.81 2 ILE B CA 1
ATOM 1866 C C . ILE B 1 2 ? -2.844 -21.875 11.297 1 84.81 2 ILE B C 1
ATOM 1868 O O . ILE B 1 2 ? -2.393 -22.328 10.234 1 84.81 2 ILE B O 1
ATOM 1872 N N . CYS B 1 3 ? -2.818 -20.594 11.547 1 85.31 3 CYS B N 1
ATOM 1873 C CA . CYS B 1 3 ? -1.905 -19.656 10.906 1 85.31 3 CYS B CA 1
ATOM 1874 C C . CYS B 1 3 ? -0.455 -20 11.211 1 85.31 3 CYS B C 1
ATOM 1876 O O . CYS B 1 3 ? -0.066 -20.078 12.375 1 85.31 3 CYS B O 1
ATOM 1878 N N . SER B 1 4 ? 0.309 -20.094 10.227 1 84.25 4 SER B N 1
ATOM 1879 C CA . SER B 1 4 ? 1.662 -20.625 10.383 1 84.25 4 SER B CA 1
ATOM 1880 C C . SER B 1 4 ? 2.582 -19.594 11.031 1 84.25 4 SER B C 1
ATOM 1882 O O . SER B 1 4 ? 3.635 -19.953 11.57 1 84.25 4 SER B O 1
ATOM 1884 N N . VAL B 1 5 ? 2.164 -18.344 11.031 1 85.19 5 VAL B N 1
ATOM 1885 C CA . VAL B 1 5 ? 3.025 -17.297 11.562 1 85.19 5 VAL B CA 1
ATOM 1886 C C . VAL B 1 5 ? 2.662 -17.016 13.016 1 85.19 5 VAL B C 1
ATOM 1888 O O . VAL B 1 5 ? 3.535 -16.984 13.883 1 85.19 5 VAL B O 1
ATOM 1891 N N . THR B 1 6 ? 1.401 -16.953 13.289 1 85.81 6 THR B N 1
ATOM 1892 C CA . THR B 1 6 ? 0.978 -16.5 14.609 1 85.81 6 THR B CA 1
ATOM 1893 C C . THR B 1 6 ? 0.588 -17.688 15.484 1 85.81 6 THR B C 1
ATOM 1895 O O . THR B 1 6 ? 0.464 -17.547 16.703 1 85.81 6 THR B O 1
ATOM 1898 N N . GLY B 1 7 ? 0.363 -18.797 14.883 1 89.5 7 GLY B N 1
ATOM 1899 C CA . GLY B 1 7 ? -0.115 -19.953 15.617 1 89.5 7 GLY B CA 1
ATOM 1900 C C . GLY B 1 7 ? -1.589 -19.875 15.969 1 89.5 7 GLY B C 1
ATOM 1901 O O . GLY B 1 7 ? -2.133 -20.781 16.594 1 89.5 7 GLY B O 1
ATOM 1902 N N . LYS B 1 8 ? -2.299 -18.875 15.555 1 91.12 8 LYS B N 1
ATOM 1903 C CA . LYS B 1 8 ? -3.723 -18.719 15.844 1 91.12 8 LYS B CA 1
ATOM 1904 C C . LYS B 1 8 ? -4.562 -19.656 14.969 1 91.12 8 LYS B C 1
ATOM 1906 O O . LYS B 1 8 ? -4.285 -19.812 13.781 1 91.12 8 LYS B O 1
ATOM 1911 N N . PRO B 1 9 ? -5.566 -20.234 15.594 1 93.06 9 PRO B N 1
ATOM 1912 C CA . PRO B 1 9 ? -6.469 -21.047 14.773 1 93.06 9 PRO B CA 1
ATOM 1913 C C . PRO B 1 9 ? -7.164 -20.234 13.68 1 93.06 9 PRO B C 1
ATOM 1915 O O . PRO B 1 9 ? -7.562 -19.078 13.914 1 93.06 9 PRO B O 1
ATOM 1918 N N . VAL B 1 10 ? -7.328 -20.859 12.562 1 91.5 10 VAL B N 1
ATOM 1919 C CA . VAL B 1 10 ? -7.973 -20.219 11.422 1 91.5 10 VAL B CA 1
ATOM 1920 C C . VAL B 1 10 ? -9.375 -19.75 11.805 1 91.5 10 VAL B C 1
ATOM 1922 O O . VAL B 1 10 ? -9.812 -18.672 11.414 1 91.5 10 VAL B O 1
ATOM 1925 N N . LYS B 1 11 ? -10.078 -20.578 12.555 1 92.81 11 LYS B N 1
ATOM 1926 C CA . LYS B 1 11 ? -11.422 -20.234 12.992 1 92.81 11 LYS B CA 1
ATOM 1927 C C . LYS B 1 11 ? -11.43 -18.922 13.781 1 92.81 11 LYS B C 1
ATOM 1929 O O . LYS B 1 11 ? -12.359 -18.125 13.648 1 92.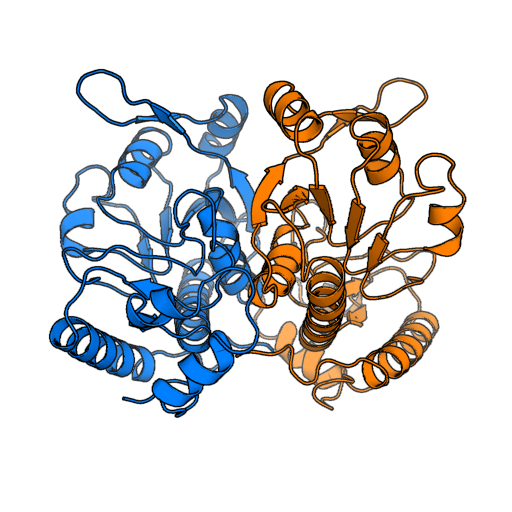81 11 LYS B O 1
ATOM 1934 N N . ASP B 1 12 ? -10.406 -18.688 14.555 1 94 12 ASP B N 1
ATOM 1935 C CA . ASP B 1 12 ? -10.305 -17.453 15.328 1 94 12 ASP B CA 1
ATOM 1936 C C . ASP B 1 12 ? -9.984 -16.266 14.43 1 94 12 ASP B C 1
ATOM 1938 O O . ASP B 1 12 ? -10.508 -15.164 14.633 1 94 12 ASP B O 1
ATOM 1942 N N . VAL B 1 13 ? -9.133 -16.5 13.461 1 94.31 13 VAL B N 1
ATOM 1943 C CA . VAL B 1 13 ? -8.789 -15.469 12.492 1 94.31 13 VAL B CA 1
ATOM 1944 C C . VAL B 1 13 ? -10.047 -15.031 11.742 1 94.31 13 VAL B C 1
ATOM 1946 O O . VAL B 1 13 ? -10.312 -13.836 11.609 1 94.31 13 VAL B O 1
ATOM 1949 N N . LEU B 1 14 ? -10.828 -15.945 11.336 1 94.75 14 LEU B N 1
ATOM 1950 C CA . LEU B 1 14 ? -12.047 -15.664 10.578 1 94.75 14 LEU B CA 1
ATOM 1951 C C . LEU B 1 14 ? -13.078 -14.945 11.445 1 94.75 14 LEU B C 1
ATOM 1953 O O . LEU B 1 14 ? -13.711 -13.992 10.992 1 94.75 14 LEU B O 1
ATOM 1957 N N . SER B 1 15 ? -13.219 -15.438 12.672 1 93.69 15 SER B N 1
ATOM 1958 C CA . SER B 1 15 ? -14.164 -14.812 13.586 1 93.69 15 SER B CA 1
ATOM 1959 C C . SER B 1 15 ? -13.82 -13.344 13.828 1 93.69 15 SER B C 1
ATOM 1961 O O . SER B 1 15 ? -14.711 -12.484 13.828 1 93.69 15 SER B O 1
ATOM 1963 N N . THR B 1 16 ? -12.547 -13.117 13.961 1 92.88 16 THR B N 1
ATOM 1964 C CA . THR B 1 16 ? -12.094 -11.75 14.172 1 92.88 16 THR B CA 1
ATOM 1965 C C . THR B 1 16 ? -12.281 -10.914 12.914 1 92.88 16 THR B C 1
ATOM 1967 O O . THR B 1 16 ? -12.75 -9.773 12.984 1 92.88 16 THR B O 1
ATOM 1970 N N . PHE B 1 17 ? -12.023 -11.438 11.766 1 94.88 17 PHE B N 1
ATOM 1971 C CA . PHE B 1 17 ? -12.062 -10.727 10.492 1 94.88 17 PHE B CA 1
ATOM 1972 C C . PHE B 1 17 ? -13.492 -10.344 10.133 1 94.88 17 PHE B C 1
ATOM 1974 O O . PHE B 1 17 ? -13.742 -9.242 9.641 1 94.88 17 PHE B O 1
ATOM 1981 N N . PHE B 1 18 ? -14.414 -11.172 10.375 1 95.12 18 PHE B N 1
ATOM 1982 C CA . PHE B 1 18 ? -15.766 -10.953 9.891 1 95.12 18 PHE B CA 1
ATOM 1983 C C . PHE B 1 18 ? -16.641 -10.312 10.961 1 95.12 18 PHE B C 1
ATOM 1985 O O . PHE B 1 18 ? -17.812 -10.031 10.734 1 95.12 18 PHE B O 1
ATOM 1992 N N . LYS B 1 19 ? -15.914 -10.023 12.07 1 90.75 19 LYS B N 1
ATOM 1993 C CA . LYS B 1 19 ? -16.656 -9.391 13.156 1 90.75 19 LYS B CA 1
ATOM 1994 C C . LYS B 1 19 ? -17.078 -7.973 12.789 1 90.75 19 LYS B C 1
ATOM 1996 O O . LYS B 1 19 ? -16.25 -7.176 12.344 1 90.75 19 LYS B O 1
ATOM 2001 N N . ASP B 1 20 ? -18.328 -7.613 12.828 1 88.62 20 ASP B N 1
ATOM 2002 C CA . ASP B 1 20 ? -18.875 -6.262 12.688 1 88.62 20 ASP B CA 1
ATOM 2003 C C . ASP B 1 20 ? -18.484 -5.648 11.344 1 88.62 20 ASP B C 1
ATOM 2005 O O . ASP B 1 20 ? -18.031 -4.5 11.281 1 88.62 20 ASP B O 1
ATOM 2009 N N . ARG B 1 21 ? -18.516 -6.449 10.328 1 93.06 21 ARG B N 1
ATOM 2010 C CA . ARG B 1 21 ? -18.25 -5.91 8.992 1 93.06 21 ARG B CA 1
ATOM 2011 C C . ARG B 1 21 ? -19.562 -5.594 8.273 1 93.06 21 ARG B C 1
ATOM 2013 O O . ARG B 1 21 ? -20.531 -6.348 8.375 1 93.06 21 ARG B O 1
ATOM 2020 N N . ASN B 1 22 ? -19.516 -4.52 7.566 1 94.88 22 ASN B N 1
ATOM 2021 C CA . ASN B 1 22 ? -20.703 -4.062 6.848 1 94.88 22 ASN B CA 1
ATOM 2022 C C . ASN B 1 22 ? -20.562 -4.277 5.344 1 94.88 22 ASN B C 1
ATOM 2024 O O . ASN B 1 22 ? -21.469 -3.945 4.578 1 94.88 22 ASN B O 1
ATOM 2028 N N . ASP B 1 23 ? -19.469 -4.852 4.922 1 96.69 23 ASP B N 1
ATOM 2029 C CA . ASP B 1 23 ? -19.234 -5.02 3.49 1 96.69 23 ASP B CA 1
ATOM 2030 C C . ASP B 1 23 ? -19.469 -6.469 3.064 1 96.69 23 ASP B C 1
ATOM 2032 O O . ASP B 1 23 ? -19.109 -6.863 1.957 1 96.69 23 ASP B O 1
ATOM 2036 N N . VAL B 1 24 ? -20 -7.281 3.947 1 96.19 24 VAL B N 1
ATOM 2037 C CA . VAL B 1 24 ? -20.359 -8.656 3.637 1 96.19 24 VAL B CA 1
ATOM 2038 C C . VAL B 1 24 ? -21.562 -9.078 4.461 1 96.19 24 VAL B C 1
ATOM 2040 O O . VAL B 1 24 ? -21.656 -8.75 5.648 1 96.19 24 VAL B O 1
ATOM 2043 N N . LEU B 1 25 ? -22.469 -9.711 3.854 1 94.69 25 LEU B N 1
ATOM 2044 C CA . LEU B 1 25 ? -23.641 -10.227 4.578 1 94.69 25 LEU B CA 1
ATOM 2045 C C . LEU B 1 25 ? -23.266 -11.445 5.406 1 94.69 25 LEU B C 1
ATOM 2047 O O . LEU B 1 25 ? -22.5 -12.305 4.949 1 94.69 25 LEU B O 1
ATOM 2051 N N . GLU B 1 26 ? -23.875 -11.508 6.5 1 93.81 26 GLU B N 1
ATOM 2052 C CA . GLU B 1 26 ? -23.609 -12.648 7.379 1 93.81 26 GLU B CA 1
ATOM 2053 C C . GLU B 1 26 ? -23.875 -13.969 6.668 1 93.81 26 GLU B C 1
ATOM 2055 O O . GLU B 1 26 ? -23.125 -14.93 6.832 1 93.81 26 GLU B O 1
ATOM 2060 N N . SER B 1 27 ? -24.828 -14.016 5.836 1 94.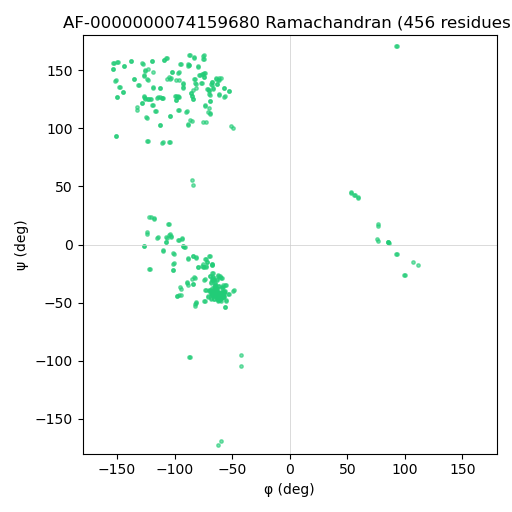81 27 SER B N 1
ATOM 2061 C CA . SER B 1 27 ? -25.234 -15.234 5.137 1 94.81 27 SER B CA 1
ATOM 2062 C C . SER B 1 27 ? -24.203 -15.625 4.078 1 94.81 27 SER B C 1
ATOM 2064 O O . SER B 1 27 ? -24.188 -16.766 3.615 1 94.81 27 SER B O 1
ATOM 2066 N N . GLU B 1 28 ? -23.297 -14.672 3.734 1 95.25 28 GLU B N 1
ATOM 2067 C CA . GLU B 1 28 ? -22.344 -14.914 2.648 1 95.25 28 GLU B CA 1
ATOM 2068 C C . GLU B 1 28 ? -20.969 -15.289 3.191 1 95.25 28 GLU B C 1
ATOM 2070 O O . GLU B 1 28 ? -20.109 -15.75 2.441 1 95.25 28 GLU B O 1
ATOM 2075 N N . VAL B 1 29 ? -20.797 -15.203 4.469 1 96.25 29 VAL B N 1
ATOM 2076 C CA . VAL B 1 29 ? -19.484 -15.375 5.094 1 96.25 29 VAL B CA 1
ATOM 2077 C C . VAL B 1 29 ? -18.969 -16.797 4.82 1 96.25 29 VAL B C 1
ATOM 2079 O O . VAL B 1 29 ? -17.781 -16.984 4.562 1 96.25 29 VAL B O 1
ATOM 2082 N N . LYS B 1 30 ? -19.859 -17.75 4.793 1 94.69 30 LYS B N 1
ATOM 2083 C CA . LYS B 1 30 ? -19.484 -19.156 4.668 1 94.69 30 LYS B CA 1
ATOM 2084 C C . LYS B 1 30 ? -18.891 -19.438 3.293 1 94.69 30 LYS B C 1
ATOM 2086 O O . LYS B 1 30 ? -18.25 -20.469 3.092 1 94.69 30 LYS B O 1
ATOM 2091 N N . LYS B 1 31 ? -19.109 -18.562 2.385 1 96.31 31 LYS B N 1
ATOM 2092 C CA . LYS B 1 31 ? -18.625 -18.766 1.023 1 96.31 31 LYS B CA 1
ATOM 2093 C C . LYS B 1 31 ? -17.109 -18.5 0.936 1 96.31 31 LYS B C 1
ATOM 2095 O O . LYS B 1 31 ? -16.469 -18.906 -0.029 1 96.31 31 LYS B O 1
ATOM 2100 N N . PHE B 1 32 ? -16.594 -17.812 1.916 1 97.62 32 PHE B N 1
ATOM 2101 C CA . PHE B 1 32 ? -15.203 -17.391 1.858 1 97.62 32 PHE B CA 1
ATOM 2102 C C . PHE B 1 32 ? -14.305 -18.359 2.627 1 97.62 32 PHE B C 1
ATOM 2104 O O . PHE B 1 32 ? -14.43 -18.484 3.846 1 97.62 32 PHE B O 1
ATOM 2111 N N . HIS B 1 33 ? -13.43 -19 1.889 1 97.56 33 HIS B N 1
ATOM 2112 C CA . HIS B 1 33 ? -12.422 -19.859 2.488 1 97.56 33 HIS B CA 1
ATOM 2113 C C . HIS B 1 33 ? -11.078 -19.156 2.607 1 97.56 33 HIS B C 1
ATOM 2115 O O . HIS B 1 33 ? -10.57 -18.594 1.626 1 97.56 33 HIS B O 1
ATOM 2121 N N . LEU B 1 34 ? -10.531 -19.188 3.824 1 97.69 34 LEU B N 1
ATOM 2122 C CA . LEU B 1 34 ? -9.25 -18.531 4.07 1 97.69 34 LEU B CA 1
ATOM 2123 C C . LEU B 1 34 ? -8.102 -19.328 3.455 1 97.69 34 LEU B C 1
ATOM 2125 O O . LEU B 1 34 ? -7.879 -20.484 3.824 1 97.69 34 LEU B O 1
ATOM 2129 N N . LEU B 1 35 ? -7.371 -18.719 2.527 1 98.19 35 LEU B N 1
ATOM 2130 C CA . LEU B 1 35 ? -6.215 -19.375 1.92 1 98.19 35 LEU B CA 1
ATOM 2131 C C . LEU B 1 35 ? -4.922 -18.922 2.596 1 98.19 35 LEU B C 1
ATOM 2133 O O . LEU B 1 35 ? -4.059 -19.75 2.898 1 98.19 35 LEU B O 1
ATOM 2137 N N . ALA B 1 36 ? -4.742 -17.703 2.844 1 98.19 36 ALA B N 1
ATOM 2138 C CA . ALA B 1 36 ? -3.551 -17.141 3.482 1 98.19 36 ALA B CA 1
ATOM 2139 C C . ALA B 1 36 ? -3.908 -15.961 4.379 1 98.19 36 ALA B C 1
ATOM 2141 O O . ALA B 1 36 ? -4.664 -15.078 3.975 1 98.19 36 ALA B O 1
ATOM 2142 N N . THR B 1 37 ? -3.412 -15.953 5.617 1 97 37 THR B N 1
ATOM 2143 C CA . THR B 1 37 ? -3.611 -14.828 6.52 1 97 37 THR B CA 1
ATOM 2144 C C . THR B 1 37 ? -2.725 -13.648 6.121 1 97 37 THR B C 1
ATOM 2146 O O . THR B 1 37 ? -1.745 -13.828 5.391 1 97 37 THR B O 1
ATOM 2149 N N . PHE B 1 38 ? -3.107 -12.523 6.578 1 96.88 38 PHE B N 1
ATOM 2150 C CA . PHE B 1 38 ? -2.314 -11.32 6.352 1 96.88 38 PHE B CA 1
ATOM 2151 C C . PHE B 1 38 ? -0.875 -11.523 6.809 1 96.88 38 PHE B C 1
ATOM 2153 O O . PHE B 1 38 ? 0.066 -11.156 6.102 1 96.88 38 PHE B O 1
ATOM 2160 N N . GLU B 1 39 ? -0.726 -12.148 7.945 1 94.88 39 GLU B N 1
ATOM 2161 C CA . GLU B 1 39 ? 0.599 -12.391 8.508 1 94.88 39 GLU B CA 1
ATOM 2162 C C . GLU B 1 39 ? 1.41 -13.328 7.621 1 94.88 39 GLU B C 1
ATOM 2164 O O . GLU B 1 39 ? 2.625 -13.172 7.484 1 94.88 39 GLU B O 1
ATOM 2169 N N . GLU B 1 40 ? 0.773 -14.289 7.098 1 96.31 40 GLU B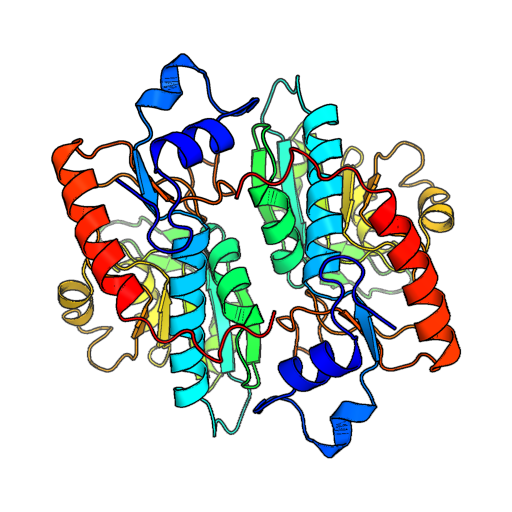 N 1
ATOM 2170 C CA . GLU B 1 40 ? 1.455 -15.195 6.18 1 96.31 40 GLU B CA 1
ATOM 2171 C C . GLU B 1 40 ? 1.87 -14.477 4.902 1 96.31 40 GLU B C 1
ATOM 2173 O O . GLU B 1 40 ? 2.969 -14.695 4.387 1 96.31 40 GLU B O 1
ATOM 2178 N N . CYS B 1 41 ? 0.991 -13.562 4.371 1 97.44 41 CYS B N 1
ATOM 2179 C CA . CYS B 1 41 ? 1.33 -12.75 3.205 1 97.44 41 CYS B CA 1
ATOM 2180 C C . CYS B 1 41 ? 2.504 -11.828 3.506 1 97.44 41 CYS B C 1
ATOM 2182 O O . CYS B 1 41 ? 3.387 -11.648 2.666 1 97.44 41 CYS B O 1
ATOM 2184 N N . LYS B 1 42 ? 2.535 -11.297 4.727 1 95.94 42 LYS B N 1
ATOM 2185 C CA . LYS B 1 42 ? 3.646 -10.445 5.148 1 95.94 42 LYS B CA 1
ATOM 2186 C C . LYS B 1 42 ? 4.957 -11.227 5.164 1 95.94 42 LYS B C 1
ATOM 2188 O O . LYS B 1 42 ? 5.996 -10.711 4.746 1 95.94 42 LYS B O 1
ATOM 2193 N N . ALA B 1 43 ? 4.887 -12.43 5.633 1 95.81 43 ALA B N 1
ATOM 2194 C CA . ALA B 1 43 ? 6.078 -13.273 5.68 1 95.81 43 ALA B CA 1
ATOM 2195 C C . ALA B 1 43 ? 6.602 -13.555 4.277 1 95.81 43 ALA B C 1
ATOM 2197 O O . ALA B 1 43 ? 7.809 -13.516 4.035 1 95.81 43 ALA B O 1
ATOM 2198 N N . LEU B 1 44 ? 5.68 -13.859 3.355 1 97.19 44 LEU B N 1
ATOM 2199 C CA . LEU B 1 44 ? 6.062 -14.094 1.969 1 97.19 44 LEU B CA 1
ATOM 2200 C C . LEU B 1 44 ? 6.73 -12.859 1.369 1 97.19 44 LEU B C 1
ATOM 2202 O O . LEU B 1 44 ? 7.758 -12.969 0.694 1 97.19 44 LEU B O 1
ATOM 2206 N N . ALA B 1 45 ? 6.184 -11.688 1.625 1 97.25 45 ALA B N 1
ATOM 2207 C CA . ALA B 1 45 ? 6.734 -10.43 1.112 1 97.25 45 ALA B CA 1
ATOM 2208 C C . ALA B 1 45 ? 8.125 -10.172 1.682 1 97.25 45 ALA B C 1
ATOM 2210 O O . ALA B 1 45 ? 9.031 -9.742 0.96 1 97.25 45 ALA B O 1
ATOM 2211 N N . ALA B 1 46 ? 8.258 -10.43 2.971 1 96.5 46 ALA B N 1
ATOM 2212 C CA . ALA B 1 46 ? 9.539 -10.211 3.633 1 96.5 46 ALA B CA 1
ATOM 2213 C C . ALA B 1 46 ? 10.625 -11.102 3.033 1 96.5 46 ALA B C 1
ATOM 2215 O O . ALA B 1 46 ? 11.742 -10.641 2.775 1 96.5 46 ALA B O 1
ATOM 2216 N N . ASP B 1 47 ? 10.328 -12.344 2.818 1 96.94 47 ASP B N 1
ATOM 2217 C CA . ASP B 1 47 ? 11.297 -13.258 2.232 1 96.94 47 ASP B CA 1
ATOM 2218 C C . ASP B 1 47 ? 11.648 -12.852 0.804 1 96.94 47 ASP B C 1
ATOM 2220 O O . ASP B 1 47 ? 12.812 -12.938 0.396 1 96.94 47 ASP B O 1
ATOM 2224 N N . THR B 1 48 ? 10.617 -12.469 0.051 1 97.5 48 THR B N 1
ATOM 2225 C CA . THR B 1 48 ? 10.859 -11.984 -1.303 1 97.5 48 THR B CA 1
ATOM 2226 C C . THR B 1 48 ? 11.781 -10.766 -1.284 1 97.5 48 THR B C 1
ATOM 2228 O O . THR B 1 48 ? 12.734 -10.688 -2.068 1 97.5 48 THR B O 1
ATOM 2231 N N . ALA B 1 49 ? 11.5 -9.828 -0.379 1 97.12 49 ALA B N 1
ATOM 2232 C CA . ALA B 1 49 ? 12.336 -8.641 -0.244 1 97.12 49 ALA B CA 1
ATOM 2233 C C . ALA B 1 49 ? 13.781 -9.016 0.08 1 97.12 49 ALA B C 1
ATOM 2235 O O . ALA B 1 49 ? 14.719 -8.422 -0.451 1 97.12 49 ALA B O 1
ATOM 2236 N N . ARG B 1 50 ? 13.938 -9.992 0.977 1 96.25 50 ARG B N 1
ATOM 2237 C CA . ARG B 1 50 ? 15.281 -10.469 1.315 1 96.25 50 ARG B CA 1
ATOM 2238 C C . ARG B 1 50 ? 16.031 -10.914 0.068 1 96.25 50 ARG B C 1
ATOM 2240 O O . ARG B 1 50 ? 17.188 -10.539 -0.136 1 96.25 50 ARG B O 1
ATOM 2247 N N . ARG B 1 51 ? 15.422 -11.703 -0.758 1 96.88 51 ARG B N 1
ATOM 2248 C CA . ARG B 1 51 ? 16.047 -12.211 -1.976 1 96.88 51 ARG B CA 1
ATOM 2249 C C . ARG B 1 51 ? 16.344 -11.078 -2.947 1 96.88 51 ARG B C 1
ATOM 2251 O O . ARG B 1 51 ? 17.406 -11.07 -3.584 1 96.88 51 ARG B O 1
ATOM 2258 N N . MET B 1 52 ? 15.461 -10.117 -3.049 1 97.44 52 MET B N 1
ATOM 2259 C CA . MET B 1 52 ? 15.695 -8.961 -3.912 1 97.44 52 MET B CA 1
ATOM 2260 C C . MET B 1 52 ? 16.859 -8.125 -3.389 1 97.44 52 MET B C 1
ATOM 2262 O O . MET B 1 52 ? 17.688 -7.645 -4.168 1 97.44 52 MET B O 1
ATOM 2266 N N . ASN B 1 53 ? 16.875 -7.91 -2.031 1 96.62 53 ASN B N 1
ATOM 2267 C CA . ASN B 1 53 ? 17.969 -7.168 -1.422 1 96.62 53 ASN B CA 1
ATOM 2268 C C . ASN B 1 53 ? 19.312 -7.809 -1.731 1 96.62 53 ASN B C 1
ATOM 2270 O O . ASN B 1 53 ? 20.297 -7.105 -2.01 1 96.62 53 ASN B O 1
ATOM 2274 N N . GLU B 1 54 ? 19.344 -9.133 -1.688 1 95.94 54 GLU B N 1
ATOM 2275 C CA . GLU B 1 54 ? 20.578 -9.852 -2.027 1 95.94 54 GLU B CA 1
ATOM 2276 C C . GLU B 1 54 ? 20.922 -9.688 -3.506 1 95.94 54 GLU B C 1
ATOM 2278 O O . GLU B 1 54 ? 22.062 -9.398 -3.855 1 95.94 54 GLU B O 1
ATOM 2283 N N . TYR B 1 55 ? 19.984 -9.797 -4.375 1 97.44 55 TYR B N 1
ATOM 2284 C CA . TYR B 1 55 ? 20.188 -9.734 -5.82 1 97.44 55 TYR B CA 1
ATOM 2285 C C . TYR B 1 55 ? 20.656 -8.352 -6.246 1 97.44 55 TYR B C 1
ATOM 2287 O O . TYR B 1 55 ? 21.516 -8.227 -7.129 1 97.44 55 TYR B O 1
ATOM 2295 N N . TYR B 1 56 ? 20.156 -7.293 -5.617 1 97.81 56 TYR B N 1
ATOM 2296 C CA . TYR B 1 56 ? 20.422 -5.922 -6.043 1 97.81 56 TYR B CA 1
ATOM 2297 C C . TYR B 1 56 ? 21.406 -5.242 -5.105 1 97.81 56 TYR B C 1
ATOM 2299 O O . TYR B 1 56 ? 21.516 -4.016 -5.086 1 97.81 56 TYR B O 1
ATOM 2307 N N . LYS B 1 57 ? 22.156 -5.965 -4.297 1 95.88 57 LYS B N 1
ATOM 2308 C CA . LYS B 1 57 ? 23.047 -5.43 -3.275 1 95.88 57 LYS B CA 1
ATOM 2309 C C . LYS B 1 57 ? 24.109 -4.516 -3.895 1 95.88 57 LYS B C 1
ATOM 2311 O O . LYS B 1 57 ? 24.547 -3.559 -3.26 1 95.88 57 LYS B O 1
ATOM 2316 N N . ASP B 1 58 ? 24.5 -4.762 -5.184 1 96 58 ASP B N 1
ATOM 2317 C CA . ASP B 1 58 ? 25.562 -4.004 -5.832 1 96 58 ASP B CA 1
ATOM 2318 C C . ASP B 1 58 ? 25.031 -3.24 -7.043 1 96 58 ASP B C 1
ATOM 2320 O O . ASP B 1 58 ? 25.797 -2.934 -7.965 1 96 58 ASP B O 1
ATOM 2324 N N . VAL B 1 59 ? 23.75 -3.021 -7.008 1 96 59 VAL B N 1
ATOM 2325 C CA . VAL B 1 59 ? 23.156 -2.357 -8.172 1 96 59 VAL B CA 1
ATOM 2326 C C . VAL B 1 59 ? 23.75 -0.953 -8.312 1 96 59 VAL B C 1
ATOM 2328 O O . VAL B 1 59 ? 23.938 -0.251 -7.316 1 96 59 VAL B O 1
ATOM 2331 N N . ALA B 1 60 ? 24.078 -0.511 -9.523 1 92.5 60 ALA B N 1
ATOM 2332 C CA . ALA B 1 60 ? 24.797 0.737 -9.789 1 92.5 60 ALA B CA 1
ATOM 2333 C C . ALA B 1 60 ? 23.828 1.92 -9.828 1 92.5 60 ALA B C 1
ATOM 2335 O O . ALA B 1 60 ? 24.203 3.051 -9.516 1 92.5 60 ALA B O 1
ATOM 2336 N N . GLU B 1 61 ? 22.641 1.67 -10.312 1 95.56 61 GLU B N 1
ATOM 2337 C CA . GLU B 1 61 ? 21.594 2.686 -10.43 1 95.56 61 GLU B CA 1
ATOM 2338 C C . GLU B 1 61 ? 20.297 2.217 -9.789 1 95.56 61 GLU B C 1
ATOM 2340 O O . GLU B 1 61 ? 20.062 1.015 -9.641 1 95.56 61 GLU B O 1
ATOM 2345 N N . PRO B 1 62 ? 19.5 3.176 -9.406 1 97.69 62 PRO B N 1
ATOM 2346 C CA . PRO B 1 62 ? 18.234 2.777 -8.773 1 97.69 62 PRO B CA 1
ATOM 2347 C C . PRO B 1 62 ? 17.391 1.864 -9.656 1 97.69 62 PRO B C 1
ATOM 2349 O O . PRO B 1 62 ? 17.281 2.1 -10.859 1 97.69 62 PRO B O 1
ATOM 2352 N N . VAL B 1 63 ? 16.891 0.807 -9.008 1 98.56 63 VAL B N 1
ATOM 2353 C CA . VAL B 1 63 ? 15.961 -0.096 -9.68 1 98.56 63 VAL B CA 1
ATOM 2354 C C . VAL B 1 63 ? 14.617 0.597 -9.875 1 98.56 63 VAL B C 1
ATOM 2356 O O . VAL B 1 63 ? 14.125 1.275 -8.969 1 98.56 63 VAL B O 1
ATOM 2359 N N . THR B 1 64 ? 14.055 0.487 -11.086 1 98.12 64 THR B N 1
ATOM 2360 C CA . THR B 1 64 ? 12.719 1.021 -11.328 1 98.12 64 THR B CA 1
ATOM 2361 C C . THR B 1 64 ? 11.656 -0.024 -11.008 1 98.12 64 THR B C 1
ATOM 2363 O O . THR B 1 64 ? 11.469 -0.982 -11.758 1 98.12 64 THR B O 1
ATOM 2366 N N . LEU B 1 65 ? 11.016 0.151 -9.875 1 98.31 65 LEU B N 1
ATOM 2367 C CA . LEU B 1 65 ? 9.883 -0.703 -9.516 1 98.31 65 LEU B CA 1
ATOM 2368 C C . LEU B 1 65 ? 8.586 -0.173 -10.117 1 98.31 65 LEU B C 1
ATOM 2370 O O . LEU B 1 65 ? 8.297 1.022 -10.023 1 98.31 65 LEU B O 1
ATOM 2374 N N . VAL B 1 66 ? 7.852 -1.041 -10.758 1 96.5 66 VAL B N 1
ATOM 2375 C CA . VAL B 1 66 ? 6.574 -0.699 -11.383 1 96.5 66 VAL B CA 1
ATOM 2376 C C . VAL B 1 66 ? 5.477 -1.615 -10.844 1 96.5 66 VAL B C 1
ATOM 2378 O O . VAL B 1 66 ? 5.418 -2.797 -11.195 1 96.5 66 VAL B O 1
ATOM 2381 N N . ALA B 1 67 ? 4.598 -1.03 -10.039 1 96.75 67 ALA B N 1
ATOM 2382 C CA . ALA B 1 67 ? 3.479 -1.795 -9.5 1 96.75 67 ALA B CA 1
ATOM 2383 C C . ALA B 1 67 ? 2.248 -1.67 -10.391 1 96.75 67 ALA B C 1
ATOM 2385 O O . ALA B 1 67 ? 1.905 -0.571 -10.836 1 96.75 67 ALA B O 1
ATOM 2386 N N . LEU B 1 68 ? 1.61 -2.764 -10.641 1 93.56 68 LEU B N 1
ATOM 2387 C CA . LEU B 1 68 ? 0.469 -2.809 -11.547 1 93.56 68 LEU B CA 1
ATOM 2388 C C . LEU B 1 68 ? -0.833 -2.557 -10.789 1 93.56 68 LEU B C 1
ATOM 2390 O O . LEU B 1 68 ? -1.214 -3.342 -9.922 1 93.56 68 LEU B O 1
ATOM 2394 N N . LEU B 1 69 ? -1.454 -1.433 -11.125 1 90.94 69 LEU B N 1
ATOM 2395 C CA . LEU B 1 69 ? -2.709 -1.072 -10.477 1 90.94 69 LEU B CA 1
ATOM 2396 C C . LEU B 1 69 ? -3.861 -1.913 -11.016 1 90.94 69 LEU B C 1
ATOM 2398 O O . LEU B 1 69 ? -3.83 -2.352 -12.164 1 90.94 69 LEU B O 1
ATOM 2402 N N . THR B 1 70 ? -4.832 -2.225 -10.188 1 91.06 70 THR B N 1
ATOM 2403 C CA . THR B 1 70 ? -5.031 -1.668 -8.852 1 91.06 70 THR B CA 1
ATOM 2404 C C . THR B 1 70 ? -4.551 -2.643 -7.781 1 91.06 70 THR B C 1
ATOM 2406 O O . THR B 1 70 ? -4.094 -2.227 -6.715 1 91.06 70 THR B O 1
ATOM 2409 N N . GLY B 1 71 ? -4.449 -3.869 -8.023 1 94.44 71 GLY B N 1
ATOM 2410 C CA . GLY B 1 71 ? -4.32 -4.926 -7.031 1 94.44 71 GLY B CA 1
ATOM 2411 C C . GLY B 1 71 ? -2.959 -4.953 -6.363 1 94.44 71 GLY B C 1
ATOM 2412 O O . GLY B 1 71 ? -2.836 -5.387 -5.215 1 94.44 71 GLY B O 1
ATOM 2413 N N . ALA B 1 72 ? -2.023 -4.371 -6.949 1 97 72 ALA B N 1
ATOM 2414 C CA . ALA B 1 72 ? -0.646 -4.586 -6.516 1 97 72 ALA B CA 1
ATOM 2415 C C . ALA B 1 72 ? -0.293 -3.676 -5.34 1 97 72 ALA B C 1
ATOM 2417 O O . ALA B 1 72 ? 0.74 -3.859 -4.691 1 97 72 ALA B O 1
ATOM 2418 N N . TYR B 1 73 ? -1.109 -2.701 -4.98 1 97.75 73 TYR B N 1
ATOM 2419 C CA . TYR B 1 73 ? -0.725 -1.671 -4.023 1 97.75 73 TYR B CA 1
ATOM 2420 C C . TYR B 1 73 ? -0.44 -2.279 -2.654 1 97.75 73 TYR B C 1
ATOM 2422 O O . TYR B 1 73 ? 0.512 -1.882 -1.979 1 97.75 73 TYR B O 1
ATOM 2430 N N . LEU B 1 74 ? -1.306 -3.258 -2.312 1 98.44 74 LEU B N 1
ATOM 2431 C CA . LEU B 1 74 ? -1.131 -3.854 -0.993 1 98.44 74 LEU B CA 1
ATOM 2432 C C . LEU B 1 74 ? 0.161 -4.66 -0.927 1 98.44 74 LEU B C 1
ATOM 2434 O O . LEU B 1 74 ? 0.959 -4.488 -0.003 1 98.44 74 LEU B O 1
ATOM 2438 N N . TYR B 1 75 ? 0.393 -5.496 -1.96 1 98.75 75 TYR B N 1
ATOM 2439 C CA . TYR B 1 75 ? 1.619 -6.285 -1.988 1 98.75 75 TYR B CA 1
ATOM 2440 C C . TYR B 1 75 ? 2.844 -5.387 -2.109 1 98.75 75 TYR B C 1
ATOM 2442 O O . TYR B 1 75 ? 3.857 -5.617 -1.446 1 98.75 75 TYR B O 1
ATOM 2450 N N . ALA B 1 76 ? 2.814 -4.344 -2.939 1 98.75 76 ALA B N 1
ATOM 2451 C CA . ALA B 1 76 ? 3.914 -3.395 -3.082 1 98.75 76 ALA B CA 1
ATOM 2452 C C . ALA B 1 76 ? 4.27 -2.76 -1.739 1 98.75 76 ALA B C 1
ATOM 2454 O O . ALA B 1 76 ? 5.445 -2.576 -1.424 1 98.75 76 ALA B O 1
ATOM 2455 N N . SER B 1 77 ? 3.236 -2.469 -0.985 1 98.19 77 SER B N 1
ATOM 2456 C CA . SER B 1 77 ? 3.479 -1.842 0.31 1 98.19 77 SER B CA 1
ATOM 2457 C C . SER B 1 77 ? 4.18 -2.801 1.268 1 98.19 77 SER B C 1
ATOM 2459 O O . SER B 1 77 ? 5.102 -2.408 1.981 1 98.19 77 SER B O 1
ATOM 2461 N N . LEU B 1 78 ? 3.764 -4.07 1.284 1 97.56 78 LEU B N 1
ATOM 2462 C CA . LEU B 1 78 ? 4.379 -5.062 2.156 1 97.56 78 LEU B CA 1
ATOM 2463 C C . LEU B 1 78 ? 5.816 -5.344 1.734 1 97.56 78 LEU B C 1
ATOM 2465 O O . LEU B 1 78 ? 6.672 -5.637 2.574 1 97.56 78 LEU B O 1
ATOM 2469 N N . LEU B 1 79 ? 6.074 -5.207 0.489 1 98.06 79 LEU B N 1
ATOM 2470 C CA . LEU B 1 79 ? 7.383 -5.52 -0.08 1 98.06 79 LEU B CA 1
ATOM 2471 C C . LEU B 1 79 ? 8.359 -4.367 0.135 1 98.06 79 LEU B C 1
ATOM 2473 O O . LEU B 1 79 ? 9.461 -4.57 0.653 1 98.06 79 LEU B O 1
ATOM 2477 N N . THR B 1 80 ? 8 -3.158 -0.189 1 98 80 THR B N 1
ATOM 2478 C CA . THR B 1 80 ? 8.914 -2.029 -0.302 1 98 80 THR B CA 1
ATOM 2479 C C . THR B 1 80 ? 9.445 -1.625 1.07 1 98 80 THR B C 1
ATOM 2481 O O . THR B 1 80 ? 10.578 -1.152 1.188 1 98 80 THR B O 1
ATOM 2484 N N . VAL B 1 81 ? 8.695 -1.872 2.125 1 97.12 81 VAL B N 1
ATOM 2485 C CA . VAL B 1 81 ? 9.117 -1.447 3.455 1 97.12 81 VAL B CA 1
ATOM 2486 C C . VAL B 1 81 ? 10.312 -2.283 3.906 1 97.12 81 VAL B C 1
ATOM 2488 O O . VAL B 1 81 ? 11 -1.93 4.871 1 97.12 81 VAL B O 1
ATOM 2491 N N . HIS B 1 82 ? 10.617 -3.35 3.143 1 96.81 82 HIS B N 1
ATOM 2492 C CA . HIS B 1 82 ? 11.711 -4.234 3.533 1 96.81 82 HIS B CA 1
ATOM 2493 C C . HIS B 1 82 ? 12.891 -4.102 2.58 1 96.81 82 HIS B C 1
ATOM 2495 O O . HIS B 1 82 ? 13.945 -4.699 2.805 1 96.81 82 HIS B O 1
ATOM 2501 N N . LEU B 1 83 ? 12.773 -3.344 1.518 1 97.12 83 LEU B N 1
ATOM 2502 C CA . LEU B 1 83 ? 13.852 -3.242 0.537 1 97.12 83 LEU B CA 1
ATOM 2503 C C . LEU B 1 83 ? 14.953 -2.312 1.032 1 97.12 83 LEU B C 1
ATOM 2505 O O . LEU B 1 83 ? 14.672 -1.28 1.644 1 97.12 83 LEU B O 1
ATOM 2509 N N . THR B 1 84 ? 16.219 -2.633 0.665 1 96.44 84 THR B N 1
ATOM 2510 C CA . THR B 1 84 ? 17.344 -1.878 1.193 1 96.44 84 THR B CA 1
ATOM 2511 C C . THR B 1 84 ? 18.219 -1.356 0.061 1 96.44 84 THR B C 1
ATOM 2513 O O . THR B 1 84 ? 19.266 -0.741 0.309 1 96.44 84 THR B O 1
ATOM 2516 N N . PHE B 1 85 ? 17.922 -1.63 -1.197 1 97.75 85 PHE B N 1
ATOM 2517 C CA . PHE B 1 85 ? 18.625 -1.084 -2.355 1 97.75 85 PHE B CA 1
ATOM 2518 C C . PHE B 1 85 ? 17.906 0.156 -2.883 1 97.75 85 PHE B C 1
ATOM 2520 O O . PHE B 1 85 ? 16.734 0.369 -2.596 1 97.75 85 PHE B O 1
ATOM 2527 N N . PRO B 1 86 ? 18.641 1.031 -3.561 1 98.06 86 PRO B N 1
ATOM 2528 C CA . PRO B 1 86 ? 17.969 2.211 -4.117 1 98.06 86 PRO B CA 1
ATOM 2529 C C . PRO B 1 86 ? 16.984 1.863 -5.227 1 98.06 86 PRO B C 1
ATOM 2531 O O . PRO B 1 86 ? 17.281 1.036 -6.09 1 98.06 86 PRO B O 1
ATOM 2534 N N . TYR B 1 87 ? 15.805 2.48 -5.148 1 98.44 87 TYR B N 1
ATOM 2535 C CA . TYR B 1 87 ? 14.805 2.248 -6.18 1 98.44 87 TYR B CA 1
ATOM 2536 C C . TYR B 1 87 ? 13.867 3.443 -6.312 1 98.44 87 TYR B C 1
ATOM 2538 O O . TYR B 1 87 ? 13.805 4.293 -5.422 1 98.44 87 TYR B O 1
ATOM 2546 N N . THR B 1 88 ? 13.266 3.582 -7.465 1 97.44 88 THR B N 1
ATOM 2547 C CA . THR B 1 88 ? 12.078 4.406 -7.688 1 97.44 88 THR B CA 1
ATOM 2548 C C . THR B 1 88 ? 10.828 3.541 -7.781 1 97.44 88 THR B C 1
ATOM 2550 O O . THR B 1 88 ? 10.906 2.357 -8.117 1 97.44 88 THR B O 1
ATOM 2553 N N . LEU B 1 89 ? 9.711 4.062 -7.363 1 96.94 89 LEU B N 1
ATOM 2554 C CA . LEU B 1 89 ? 8.453 3.324 -7.383 1 96.94 89 LEU B CA 1
ATOM 2555 C C . LEU B 1 89 ? 7.41 4.055 -8.227 1 96.94 89 LEU B C 1
ATOM 2557 O O . LEU B 1 89 ? 7.148 5.238 -8.008 1 96.94 89 LEU B O 1
ATOM 2561 N N . HIS B 1 90 ? 6.906 3.324 -9.164 1 93.19 90 HIS B N 1
ATOM 2562 C CA . HIS B 1 90 ? 5.867 3.826 -10.055 1 93.19 90 HIS B CA 1
ATOM 2563 C C . HIS B 1 90 ? 4.66 2.895 -10.07 1 93.19 90 HIS B C 1
ATOM 2565 O O . HIS B 1 90 ? 4.801 1.684 -9.891 1 93.19 90 HIS B O 1
ATOM 2571 N N . PHE B 1 91 ? 3.496 3.529 -10.203 1 93 91 PHE B N 1
ATOM 2572 C CA . PHE B 1 91 ? 2.27 2.764 -10.391 1 93 91 PHE B CA 1
ATOM 2573 C C . PHE B 1 91 ? 1.696 2.984 -11.781 1 93 91 PHE B C 1
ATOM 2575 O O . PHE B 1 91 ? 1.658 4.113 -12.273 1 93 91 PHE B O 1
ATOM 2582 N N . VAL B 1 92 ? 1.302 1.844 -12.375 1 88.94 92 VAL B N 1
ATOM 2583 C CA . VAL B 1 92 ? 0.746 1.964 -13.719 1 88.94 92 VAL B CA 1
ATOM 2584 C C . VAL B 1 92 ? -0.565 1.186 -13.805 1 88.94 92 VAL B C 1
ATOM 2586 O O . VAL B 1 92 ? -0.71 0.129 -13.188 1 88.94 92 VAL B O 1
ATOM 2589 N N . LYS B 1 93 ? -1.502 1.844 -14.453 1 84.25 93 LYS B N 1
ATOM 2590 C CA . LYS B 1 93 ? -2.734 1.141 -14.805 1 84.25 93 LYS B CA 1
ATOM 2591 C C . LYS B 1 93 ? -2.57 0.357 -16.109 1 84.25 93 LYS B C 1
ATOM 2593 O O . LYS B 1 93 ? -1.972 0.85 -17.062 1 84.25 93 LYS B O 1
ATOM 2598 N N . VAL B 1 94 ? -2.852 -0.932 -16.047 1 77.38 94 VAL B N 1
ATOM 2599 C CA . VAL B 1 94 ? -2.795 -1.691 -17.297 1 77.38 94 VAL B CA 1
ATOM 2600 C C . VAL B 1 94 ? -4.188 -2.199 -17.656 1 77.38 94 VAL B C 1
ATOM 2602 O O . VAL B 1 94 ? -4.98 -2.539 -16.766 1 77.38 94 VAL B O 1
ATOM 2605 N N . SER B 1 95 ? -4.645 -1.918 -18.828 1 75.75 95 SER B N 1
ATOM 2606 C CA . SER B 1 95 ? -5.918 -2.41 -19.344 1 75.75 95 SER B CA 1
ATOM 2607 C C . SER B 1 95 ? -5.707 -3.533 -20.359 1 75.75 95 SER B C 1
ATOM 2609 O O . SER B 1 95 ? -4.629 -3.654 -20.953 1 75.75 95 SER B O 1
ATOM 2611 N N . SER B 1 96 ? -6.719 -4.516 -20.219 1 66.69 96 SER B N 1
ATOM 2612 C CA . SER B 1 96 ? -6.652 -5.566 -21.234 1 66.69 96 SER B CA 1
ATOM 2613 C C . SER B 1 96 ? -7.375 -5.152 -22.516 1 66.69 96 SER B C 1
ATOM 2615 O O . SER B 1 96 ? -8.453 -4.555 -22.453 1 66.69 96 SER B O 1
ATOM 2617 N N . TYR B 1 97 ? -6.652 -4.832 -23.562 1 59.5 97 TYR B N 1
ATOM 2618 C CA . TYR B 1 97 ? -7.289 -4.656 -24.859 1 59.5 97 TYR B CA 1
ATOM 2619 C C . TYR B 1 97 ? -7.711 -5.996 -25.453 1 59.5 97 TYR B C 1
ATOM 2621 O O . TYR B 1 97 ? -6.91 -6.934 -25.516 1 59.5 97 TYR B O 1
ATOM 2629 N N . LYS B 1 98 ? -9.148 -6.152 -25.359 1 60.34 98 LYS B N 1
ATOM 2630 C CA . LYS B 1 98 ? -9.695 -7.379 -25.938 1 60.34 98 LYS B CA 1
ATOM 2631 C C . LYS B 1 98 ? -9.922 -7.227 -27.438 1 60.34 98 LYS B C 1
ATOM 2633 O O . LYS B 1 98 ? -10.859 -6.559 -27.859 1 60.34 98 LYS B O 1
ATOM 2638 N N . GLY B 1 99 ? -8.953 -6.781 -28.188 1 51.38 99 GLY B N 1
ATOM 2639 C CA . GLY B 1 99 ? -9.203 -6.93 -29.609 1 51.38 99 GLY B CA 1
ATOM 2640 C C . GLY B 1 99 ? -9.406 -8.375 -30.031 1 51.38 99 GLY B C 1
ATOM 2641 O O . GLY B 1 99 ? -9.469 -9.273 -29.188 1 51.38 99 GLY B O 1
ATOM 2642 N N . THR B 1 100 ? -9.438 -8.727 -31.266 1 48.34 100 THR B N 1
ATOM 2643 C CA . THR B 1 100 ? -9.711 -10.078 -31.75 1 48.34 100 THR B CA 1
ATOM 2644 C C . THR B 1 100 ? -8.984 -11.117 -30.906 1 48.34 100 THR B C 1
ATOM 2646 O O . THR B 1 100 ? -9.602 -12.062 -30.422 1 48.34 100 THR B O 1
ATOM 2649 N N . ARG B 1 101 ? -7.91 -11.812 -31.203 1 50.78 101 ARG B N 1
ATOM 2650 C CA . ARG B 1 101 ? -7.352 -13.102 -30.812 1 50.78 101 ARG B CA 1
ATOM 2651 C C . ARG B 1 101 ? -6.539 -12.977 -29.531 1 50.78 101 ARG B C 1
ATOM 2653 O O . ARG B 1 101 ? -6.25 -13.984 -28.875 1 50.78 101 ARG B O 1
ATOM 2660 N N . GLN B 1 102 ? -5.848 -11.68 -29.234 1 55.97 102 GLN B N 1
ATOM 2661 C CA . GLN B 1 102 ? -4.91 -11.828 -28.125 1 55.97 102 GLN B CA 1
ATOM 2662 C C . GLN B 1 102 ? -5.078 -10.695 -27.109 1 55.97 102 GLN B C 1
ATOM 2664 O O . GLN B 1 102 ? -5.152 -9.523 -27.484 1 55.97 102 GLN B O 1
ATOM 2669 N N . GLU B 1 103 ? -5.508 -10.867 -25.781 1 61.84 103 GLU B N 1
ATOM 2670 C CA . GLU B 1 103 ? -5.508 -9.938 -24.656 1 61.84 103 GLU B CA 1
ATOM 2671 C C . GLU B 1 103 ? -4.148 -9.266 -24.5 1 61.84 103 GLU B C 1
ATOM 2673 O O . GLU B 1 103 ? -3.117 -9.938 -24.453 1 61.84 103 GLU B O 1
ATOM 2678 N N . SER B 1 104 ? -4.031 -7.98 -25.016 1 74.44 104 SER B N 1
ATOM 2679 C CA . SER B 1 104 ? -2.779 -7.246 -24.859 1 74.44 104 SER B CA 1
ATOM 2680 C C . SER B 1 104 ? -2.908 -6.137 -23.828 1 74.44 104 SER B C 1
ATOM 2682 O O . SER B 1 104 ? -4.004 -5.617 -23.594 1 74.44 104 SER B O 1
ATOM 2684 N N . VAL B 1 105 ? -1.749 -5.973 -23.047 1 78.56 105 VAL B N 1
ATOM 2685 C CA . VAL B 1 105 ? -1.66 -4.898 -22.062 1 78.56 105 VAL B CA 1
ATOM 2686 C C . VAL B 1 105 ? -1.283 -3.592 -22.766 1 78.56 105 VAL B C 1
ATOM 2688 O O . VAL B 1 105 ? -0.419 -3.576 -23.641 1 78.56 105 VAL B O 1
ATOM 2691 N N . VAL B 1 106 ? -1.953 -2.566 -22.422 1 81.19 106 VAL B N 1
ATOM 2692 C CA . VAL B 1 106 ? -1.66 -1.252 -22.984 1 81.19 106 VAL B CA 1
ATOM 2693 C C . VAL B 1 106 ? -1.104 -0.337 -21.906 1 81.19 106 VAL B C 1
ATOM 2695 O O . VAL B 1 106 ? -1.704 -0.199 -20.828 1 81.19 106 VAL B O 1
ATOM 2698 N N . PHE B 1 107 ? 0.126 0.277 -22.219 1 80.38 107 PHE B N 1
ATOM 2699 C CA . PHE B 1 107 ? 0.75 1.294 -21.391 1 80.38 107 PHE B CA 1
ATOM 2700 C C . PHE B 1 107 ? 0.441 2.691 -21.906 1 80.38 107 PHE B C 1
ATOM 2702 O O . PHE B 1 107 ? 0.213 2.875 -23.109 1 80.38 107 PHE B O 1
ATOM 2709 N N . ASP B 1 108 ? 0.351 3.619 -20.906 1 82.06 108 ASP B N 1
ATOM 2710 C CA . ASP B 1 108 ? 0.556 4.992 -21.359 1 82.06 108 ASP B CA 1
ATOM 2711 C C . ASP B 1 108 ? 1.858 5.121 -22.141 1 82.06 108 ASP B C 1
ATOM 2713 O O . ASP B 1 108 ? 2.896 4.605 -21.719 1 82.06 108 ASP B O 1
ATOM 2717 N N . GLU B 1 109 ? 1.82 5.75 -23.266 1 84.88 109 GLU B N 1
ATOM 2718 C CA . GLU B 1 109 ? 2.967 5.812 -24.172 1 84.88 109 GLU B CA 1
ATOM 2719 C C . GLU B 1 109 ? 4.18 6.43 -23.484 1 84.88 109 GLU B C 1
ATOM 2721 O O . GLU B 1 109 ? 5.309 5.973 -23.672 1 84.88 109 GLU B O 1
ATOM 2726 N N . GLU B 1 110 ? 3.945 7.477 -22.781 1 84.62 110 GLU B N 1
ATOM 2727 C CA . GLU B 1 110 ? 5.047 8.141 -22.094 1 84.62 110 GLU B CA 1
ATOM 2728 C C . GLU B 1 110 ? 5.656 7.242 -21.016 1 84.62 110 GLU B C 1
ATOM 2730 O O . GLU B 1 110 ? 6.883 7.172 -20.891 1 84.62 110 GLU B O 1
ATOM 2735 N N . ASP B 1 111 ? 4.828 6.547 -20.328 1 84.19 111 ASP B N 1
ATOM 2736 C CA . ASP B 1 111 ? 5.312 5.605 -19.312 1 84.19 111 ASP B CA 1
ATOM 2737 C C . ASP B 1 111 ? 6.145 4.496 -19.953 1 84.19 111 ASP B C 1
ATOM 2739 O O . ASP B 1 111 ? 7.223 4.164 -19.469 1 84.19 111 ASP B O 1
ATOM 2743 N N . LEU B 1 112 ? 5.625 4.031 -21.062 1 87.44 112 LEU B N 1
ATOM 2744 C CA . LEU B 1 112 ? 6.309 2.941 -21.75 1 87.44 112 LEU B CA 1
ATOM 2745 C C . LEU B 1 112 ? 7.695 3.373 -22.203 1 87.44 112 LEU B C 1
ATOM 2747 O O . LEU B 1 112 ? 8.672 2.65 -22.016 1 87.44 112 LEU B O 1
ATOM 2751 N N . LYS B 1 113 ? 7.77 4.531 -22.828 1 90.56 113 LYS B N 1
ATOM 2752 C CA . LYS B 1 113 ? 9.039 5.055 -23.312 1 90.56 113 LYS B CA 1
ATOM 2753 C C . LYS B 1 113 ? 10.047 5.188 -22.172 1 90.56 113 LYS B C 1
ATOM 2755 O O . LYS B 1 113 ? 11.203 4.773 -22.312 1 90.56 113 LYS B O 1
ATOM 2760 N N . GLN B 1 114 ? 9.617 5.68 -21.094 1 90.81 114 GLN B N 1
ATOM 2761 C CA . GLN B 1 114 ? 10.492 5.879 -19.938 1 90.81 114 GLN B CA 1
ATOM 2762 C C . GLN B 1 114 ? 10.977 4.543 -19.375 1 90.81 114 GLN B C 1
ATOM 2764 O O . GLN B 1 114 ? 12.156 4.391 -19.062 1 90.81 114 GLN B O 1
ATOM 2769 N N . LEU B 1 115 ? 10.078 3.609 -19.312 1 91.69 115 LEU B N 1
ATOM 2770 C CA . LEU B 1 115 ? 10.406 2.311 -18.734 1 91.69 115 LEU B CA 1
ATOM 2771 C C . LEU B 1 115 ? 11.398 1.558 -19.625 1 91.69 115 LEU B C 1
ATOM 2773 O O . LEU B 1 115 ? 12.289 0.87 -19.125 1 91.69 115 LEU B O 1
ATOM 2777 N N . LYS B 1 116 ? 11.289 1.755 -20.906 1 93.5 116 LYS B N 1
ATOM 2778 C CA . LYS B 1 116 ? 12.18 1.077 -21.859 1 93.5 116 LYS B CA 1
ATOM 2779 C C . LYS B 1 116 ? 13.617 1.57 -21.703 1 93.5 116 LYS B C 1
ATOM 2781 O O . LYS B 1 116 ? 14.562 0.843 -22.016 1 93.5 116 LYS B O 1
ATOM 2786 N N . GLU B 1 117 ? 13.758 2.748 -21.203 1 94.44 117 GLU B N 1
ATOM 2787 C CA . GLU B 1 117 ? 15.078 3.367 -21.109 1 94.44 117 GLU B CA 1
ATOM 2788 C C . GLU B 1 117 ? 15.766 3.01 -19.797 1 94.44 117 GLU B C 1
ATOM 2790 O O . GLU B 1 117 ? 16.953 3.281 -19.609 1 94.44 117 GLU B O 1
ATOM 2795 N N . LYS B 1 118 ? 15.016 2.443 -18.875 1 95.38 118 LYS B N 1
ATOM 2796 C CA . LYS B 1 118 ? 15.578 2.102 -17.578 1 95.38 118 LYS B CA 1
ATOM 2797 C C . LYS B 1 118 ? 16.344 0.78 -17.641 1 95.38 118 LYS B C 1
ATOM 2799 O O . LYS B 1 118 ? 15.906 -0.162 -18.312 1 95.38 118 LYS B O 1
ATOM 2804 N N . ARG B 1 119 ? 17.484 0.721 -17 1 94.12 119 ARG B N 1
ATOM 2805 C CA . ARG B 1 119 ? 18.328 -0.464 -17.031 1 94.12 119 ARG B CA 1
ATOM 2806 C C . ARG B 1 119 ? 17.703 -1.603 -16.219 1 94.12 119 ARG B C 1
ATOM 2808 O O . ARG B 1 119 ? 17.75 -2.76 -16.641 1 94.12 119 ARG B O 1
ATOM 2815 N N . GLU B 1 120 ? 17.188 -1.284 -15.031 1 97 120 GLU B N 1
ATOM 2816 C CA . GLU B 1 120 ? 16.562 -2.26 -14.148 1 97 120 GLU B CA 1
ATOM 2817 C C . GLU B 1 120 ? 15.078 -1.938 -13.938 1 97 120 GLU B C 1
ATOM 2819 O O . GLU B 1 120 ? 14.742 -0.883 -13.398 1 97 120 GLU B O 1
ATOM 2824 N N . VAL B 1 121 ? 14.258 -2.85 -14.43 1 97.44 121 VAL B N 1
ATOM 2825 C CA . VAL B 1 121 ? 12.82 -2.699 -14.266 1 97.44 121 VAL B CA 1
ATOM 2826 C C . VAL B 1 121 ? 12.242 -3.959 -13.617 1 97.44 121 VAL B C 1
ATOM 2828 O O . VAL B 1 121 ? 12.531 -5.074 -14.055 1 97.44 121 VAL B O 1
ATOM 2831 N N . VAL B 1 122 ? 11.547 -3.811 -12.547 1 98.31 122 VAL B N 1
ATOM 2832 C CA . VAL B 1 122 ? 10.836 -4.91 -11.898 1 98.31 122 VAL B CA 1
ATOM 2833 C C . VAL B 1 122 ? 9.336 -4.613 -11.867 1 98.31 122 VAL B C 1
ATOM 2835 O O . VAL B 1 122 ? 8.914 -3.596 -11.312 1 98.31 122 VAL B O 1
ATOM 2838 N N . LEU B 1 123 ? 8.555 -5.453 -12.477 1 96.69 123 LEU B N 1
ATOM 2839 C CA . LEU B 1 123 ? 7.098 -5.371 -12.406 1 96.69 123 LEU B CA 1
ATOM 2840 C C . LEU B 1 123 ? 6.57 -6.074 -11.156 1 96.69 123 LEU B C 1
ATOM 2842 O O . LEU B 1 123 ? 6.922 -7.227 -10.898 1 96.69 123 LEU B O 1
ATOM 2846 N N . ILE B 1 124 ? 5.766 -5.371 -10.398 1 98.25 124 ILE B N 1
ATOM 2847 C CA . ILE B 1 124 ? 5.23 -5.906 -9.148 1 98.25 124 ILE B CA 1
ATOM 2848 C C . ILE B 1 124 ? 3.73 -6.148 -9.289 1 98.25 124 ILE B C 1
ATOM 2850 O O . ILE B 1 124 ? 2.986 -5.258 -9.703 1 98.25 124 ILE B O 1
ATOM 2854 N N . ASP B 1 125 ? 3.271 -7.301 -9.023 1 96.75 125 ASP B N 1
ATOM 2855 C CA . ASP B 1 125 ? 1.863 -7.68 -8.969 1 96.75 125 ASP B CA 1
ATOM 2856 C C . ASP B 1 125 ? 1.585 -8.594 -7.781 1 96.75 125 ASP B C 1
ATOM 2858 O O . ASP B 1 125 ? 2.504 -9.211 -7.234 1 96.75 125 ASP B O 1
ATOM 2862 N N . GLU B 1 126 ? 0.31 -8.648 -7.355 1 97.94 126 GLU B N 1
ATOM 2863 C CA . GLU B 1 126 ? -0.005 -9.5 -6.215 1 97.94 126 GLU B CA 1
ATOM 2864 C C . GLU B 1 126 ? -0.2 -10.953 -6.648 1 97.94 126 GLU B C 1
ATOM 2866 O O . GLU B 1 126 ? -0.008 -11.875 -5.855 1 97.94 126 GLU B O 1
ATOM 2871 N N . TYR B 1 127 ? -0.642 -11.109 -7.934 1 97.5 127 TYR B N 1
ATOM 2872 C CA . TYR B 1 127 ? -0.983 -12.445 -8.398 1 97.5 127 TYR B CA 1
ATOM 2873 C C . TYR B 1 127 ? -0.745 -12.578 -9.891 1 97.5 127 TYR B C 1
ATOM 2875 O O . TYR B 1 127 ? -1.203 -11.75 -10.68 1 97.5 127 TYR B O 1
ATOM 2883 N N . VAL B 1 128 ? 0.031 -13.625 -10.258 1 96.12 128 VAL B N 1
ATOM 2884 C CA . VAL B 1 128 ? 0.187 -14.008 -11.664 1 96.12 128 VAL B CA 1
ATOM 2885 C C . VAL B 1 128 ? -0.652 -15.25 -11.953 1 96.12 128 VAL B C 1
ATOM 2887 O O . VAL B 1 128 ? -0.313 -16.344 -11.516 1 96.12 128 VAL B O 1
ATOM 2890 N N . ASP B 1 129 ? -1.623 -15.094 -12.672 1 93.69 129 ASP B N 1
ATOM 2891 C CA . ASP B 1 129 ? -2.512 -16.188 -13.016 1 93.69 129 ASP B CA 1
ATOM 2892 C C . ASP B 1 129 ? -2.01 -16.938 -14.25 1 93.69 129 ASP B C 1
ATOM 2894 O O . ASP B 1 129 ? -1.082 -17.75 -14.164 1 93.69 129 ASP B O 1
ATOM 2898 N N . SER B 1 130 ? -2.568 -16.578 -15.453 1 90.06 130 SER B N 1
ATOM 2899 C CA . SER B 1 130 ? -2.146 -17.266 -16.672 1 90.06 130 SER B CA 1
ATOM 2900 C C . SER B 1 130 ? -0.833 -16.688 -17.203 1 90.06 130 SER B C 1
ATOM 2902 O O . SER B 1 130 ? -0.185 -17.281 -18.062 1 90.06 130 SER B O 1
ATOM 2904 N N . GLY B 1 131 ? -0.447 -15.641 -16.688 1 91.12 131 GLY B N 1
ATOM 2905 C CA . GLY B 1 131 ? 0.779 -14.992 -17.125 1 91.12 131 GLY B CA 1
ATOM 2906 C C . GLY B 1 131 ? 0.578 -14.07 -18.312 1 91.12 131 GLY B C 1
ATOM 2907 O O . GLY B 1 131 ? 1.504 -13.375 -18.719 1 91.12 131 GLY B O 1
ATOM 2908 N N . HIS B 1 132 ? -0.623 -13.891 -18.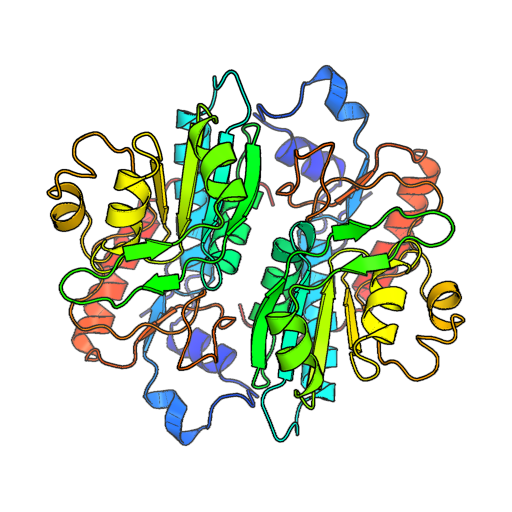828 1 88.69 132 HIS B N 1
ATOM 2909 C CA . HIS B 1 132 ? -0.893 -13.125 -20.031 1 88.69 132 HIS B CA 1
ATOM 2910 C C . HIS B 1 132 ? -0.459 -11.672 -19.875 1 88.69 132 HIS B C 1
ATOM 2912 O O . HIS B 1 132 ? 0.161 -11.094 -20.766 1 88.69 132 HIS B O 1
ATOM 2918 N N . THR B 1 133 ? -0.763 -11.109 -18.703 1 89.38 133 THR B N 1
ATOM 2919 C CA . THR B 1 133 ? -0.401 -9.719 -18.453 1 89.38 133 THR B CA 1
ATOM 2920 C C . THR B 1 133 ? 1.113 -9.531 -18.484 1 89.38 133 THR B C 1
ATOM 2922 O O . THR B 1 133 ? 1.62 -8.672 -19.203 1 89.38 133 THR B O 1
ATOM 2925 N N . ILE B 1 134 ? 1.851 -10.398 -17.812 1 90.81 134 ILE B N 1
ATOM 2926 C CA . ILE B 1 134 ? 3.293 -10.203 -17.703 1 90.81 134 ILE B CA 1
ATOM 2927 C C . ILE B 1 134 ? 3.959 -10.555 -19.031 1 90.81 134 ILE B C 1
ATOM 2929 O O . ILE B 1 134 ? 4.98 -9.969 -19.406 1 90.81 134 ILE B O 1
ATOM 2933 N N . PHE B 1 135 ? 3.348 -11.531 -19.812 1 90.44 135 PHE B N 1
ATOM 2934 C CA . PHE B 1 135 ? 3.877 -11.836 -21.141 1 90.44 135 PHE B CA 1
ATOM 2935 C C . PHE B 1 135 ? 3.803 -10.609 -22.047 1 90.44 135 PHE B C 1
ATOM 2937 O O . PHE B 1 135 ? 4.785 -10.25 -22.703 1 90.44 135 PHE B O 1
ATOM 2944 N N . SER B 1 136 ? 2.643 -10.008 -22 1 89.44 136 SER B N 1
ATOM 2945 C CA . SER B 1 136 ? 2.422 -8.82 -22.812 1 89.44 136 SER B CA 1
ATOM 2946 C C . SER B 1 136 ? 3.387 -7.699 -22.422 1 89.44 136 SER B C 1
ATOM 2948 O O . SER B 1 136 ? 3.943 -7.027 -23.297 1 89.44 136 SER B O 1
ATOM 2950 N N . ILE B 1 137 ? 3.631 -7.492 -21.172 1 89.56 137 ILE B N 1
ATOM 2951 C CA . ILE B 1 137 ? 4.535 -6.453 -20.703 1 89.56 137 ILE B CA 1
ATOM 2952 C C . ILE B 1 137 ? 5.969 -6.781 -21.125 1 89.56 137 ILE B C 1
ATOM 2954 O O . ILE B 1 137 ? 6.707 -5.906 -21.578 1 89.56 137 ILE B O 1
ATOM 2958 N N . GLN B 1 138 ? 6.328 -8.039 -21.047 1 89.62 138 GLN B N 1
ATOM 2959 C CA . GLN B 1 138 ? 7.676 -8.469 -21.406 1 89.62 138 GLN B CA 1
ATOM 2960 C C . GLN B 1 138 ? 7.934 -8.289 -22.891 1 89.62 138 GLN B C 1
ATOM 2962 O O . GLN B 1 138 ? 9.07 -8.047 -23.312 1 89.62 138 GLN B O 1
ATOM 2967 N N . GLU B 1 139 ? 6.918 -8.391 -23.641 1 88.94 139 GLU B N 1
ATOM 2968 C CA . GLU B 1 139 ? 7.062 -8.141 -25.078 1 88.94 139 GLU B CA 1
ATOM 2969 C C . GLU B 1 139 ? 7.402 -6.676 -25.344 1 88.94 139 GLU B C 1
ATOM 2971 O O . GLU B 1 139 ? 8.055 -6.359 -26.344 1 88.94 139 GLU B O 1
ATOM 2976 N N . GLN B 1 140 ? 6.988 -5.848 -24.5 1 89.19 140 GLN B N 1
ATOM 2977 C CA . GLN B 1 140 ? 7.203 -4.414 -24.656 1 89.19 140 GLN B CA 1
ATOM 2978 C C . GLN B 1 140 ? 8.461 -3.953 -23.922 1 89.19 140 GLN B C 1
ATOM 2980 O O . GLN B 1 140 ? 9.164 -3.053 -24.391 1 89.19 140 GLN B O 1
ATOM 2985 N N . ILE B 1 141 ? 8.695 -4.52 -22.766 1 92.62 141 ILE B N 1
ATOM 2986 C CA . ILE B 1 141 ? 9.883 -4.277 -21.953 1 92.62 141 ILE B CA 1
ATOM 2987 C C . ILE B 1 141 ? 10.609 -5.594 -21.688 1 92.62 141 ILE B C 1
ATOM 2989 O O . ILE B 1 141 ? 10.453 -6.191 -20.625 1 92.62 141 ILE B O 1
ATOM 2993 N N . LYS B 1 142 ? 11.484 -5.973 -22.531 1 91.06 142 LYS B N 1
ATOM 2994 C CA . LYS B 1 142 ? 12.047 -7.32 -22.594 1 91.06 142 LYS B CA 1
ATOM 2995 C C . LYS B 1 142 ? 12.883 -7.633 -21.359 1 91.06 142 LYS B C 1
ATOM 2997 O O . LYS B 1 142 ? 12.945 -8.781 -20.922 1 91.06 142 LYS B O 1
ATOM 3002 N N . HIS B 1 143 ? 13.477 -6.629 -20.812 1 93.12 143 HIS B N 1
ATOM 3003 C CA . HIS B 1 143 ? 14.422 -6.871 -19.719 1 93.12 143 HIS B CA 1
ATOM 3004 C C . HIS B 1 143 ? 13.734 -6.754 -18.359 1 93.12 143 HIS B C 1
ATOM 3006 O O . HIS B 1 143 ? 14.391 -6.84 -17.312 1 93.12 143 HIS B O 1
ATOM 3012 N N . ALA B 1 144 ? 12.391 -6.578 -18.359 1 95 144 ALA B N 1
ATOM 3013 C CA . ALA B 1 144 ? 11.664 -6.426 -17.094 1 95 144 ALA B CA 1
ATOM 3014 C C . ALA B 1 144 ? 11.641 -7.734 -16.312 1 95 144 ALA B C 1
ATOM 3016 O O . ALA B 1 144 ? 11.375 -8.797 -16.875 1 95 144 ALA B O 1
ATOM 3017 N N . LYS B 1 145 ? 12.016 -7.645 -15.07 1 97.19 145 LYS B N 1
ATOM 3018 C CA . LYS B 1 145 ? 11.844 -8.758 -14.133 1 97.19 145 LYS B CA 1
ATOM 3019 C C . LYS B 1 145 ? 10.469 -8.719 -13.484 1 97.19 145 LYS B C 1
ATOM 3021 O O . LYS B 1 145 ? 9.758 -7.715 -13.562 1 97.19 145 LYS B O 1
ATOM 3026 N N . ILE B 1 146 ? 10.07 -9.828 -12.906 1 97 146 ILE B N 1
ATOM 3027 C CA . ILE B 1 146 ? 8.734 -9.945 -12.328 1 97 146 ILE B CA 1
ATOM 3028 C C . ILE B 1 146 ? 8.836 -10.211 -10.828 1 97 146 ILE B C 1
ATOM 3030 O O . ILE B 1 146 ? 9.672 -11 -10.391 1 97 146 ILE B O 1
ATOM 3034 N N . CYS B 1 147 ? 8.039 -9.516 -10.078 1 98.56 147 CYS B N 1
ATOM 3035 C CA . CYS B 1 147 ? 7.879 -9.734 -8.648 1 98.56 147 CYS B CA 1
ATOM 3036 C C . CYS B 1 147 ? 6.41 -9.891 -8.281 1 98.56 147 CYS B C 1
ATOM 3038 O O . CYS B 1 147 ? 5.598 -9.016 -8.586 1 98.56 147 CYS B O 1
ATOM 3040 N N . SER B 1 148 ? 6.027 -11.023 -7.68 1 98.44 148 SER B N 1
ATOM 3041 C CA . SER B 1 148 ? 4.633 -11.242 -7.309 1 98.44 148 SER B CA 1
ATOM 3042 C C . SER B 1 148 ? 4.527 -12.016 -6 1 98.44 148 SER B C 1
ATOM 3044 O O . SER B 1 148 ? 5.453 -12.742 -5.621 1 98.44 148 SER B O 1
ATOM 3046 N N . CYS B 1 149 ? 3.451 -11.852 -5.262 1 98.75 149 CYS B N 1
ATOM 3047 C CA . CYS B 1 149 ? 3.275 -12.617 -4.035 1 98.75 149 CYS B CA 1
ATOM 3048 C C . CYS B 1 149 ? 2.918 -14.07 -4.344 1 98.75 149 CYS B C 1
ATOM 3050 O O . CYS B 1 149 ? 3.531 -14.992 -3.807 1 98.75 149 CYS B O 1
ATOM 3052 N N . PHE B 1 150 ? 1.926 -14.234 -5.238 1 98.75 150 PHE B N 1
ATOM 3053 C CA . PHE B 1 150 ? 1.45 -15.562 -5.605 1 98.75 150 PHE B CA 1
ATOM 3054 C C . PHE B 1 150 ? 1.551 -15.773 -7.109 1 98.75 150 PHE B C 1
ATOM 3056 O O . PHE B 1 150 ? 1.308 -14.852 -7.891 1 98.75 150 PHE B O 1
ATOM 3063 N N . VAL B 1 151 ? 1.915 -16.953 -7.508 1 98.12 151 VAL B N 1
ATOM 3064 C CA . VAL B 1 151 ? 1.93 -17.375 -8.906 1 98.12 151 VAL B CA 1
ATOM 3065 C C . VAL B 1 151 ? 1.134 -18.672 -9.062 1 98.12 151 VAL B C 1
ATOM 3067 O O . VAL B 1 151 ? 1.374 -19.641 -8.344 1 98.12 151 VAL B O 1
ATOM 3070 N N . LYS B 1 152 ? 0.222 -18.625 -9.969 1 97.81 152 LYS B N 1
ATOM 3071 C CA . LYS B 1 152 ? -0.63 -19.797 -10.148 1 97.81 152 LYS B CA 1
ATOM 3072 C C . LYS B 1 152 ? 0.204 -21.047 -10.43 1 97.81 152 LYS B C 1
ATOM 3074 O O . LYS B 1 152 ? 0.04 -22.062 -9.758 1 97.81 152 LYS B O 1
ATOM 3079 N N . ASP B 1 153 ? 1.064 -20.969 -11.422 1 96.38 153 ASP B N 1
ATOM 3080 C CA . ASP B 1 153 ? 1.926 -22.078 -11.828 1 96.38 153 ASP B CA 1
ATOM 3081 C C . ASP B 1 153 ? 3.223 -21.562 -12.445 1 96.38 153 ASP B C 1
ATOM 3083 O O . ASP B 1 153 ? 3.293 -21.328 -13.656 1 96.38 153 ASP B O 1
ATOM 3087 N N . VAL B 1 154 ? 4.266 -21.422 -11.578 1 95.69 154 VAL B N 1
ATOM 3088 C CA . VAL B 1 154 ? 5.512 -20.797 -12.008 1 95.69 154 VAL B CA 1
ATOM 3089 C C . VAL B 1 154 ? 6.172 -21.656 -13.086 1 95.69 154 VAL B C 1
ATOM 3091 O O . VAL B 1 154 ? 6.785 -21.141 -14.016 1 95.69 154 VAL B O 1
ATOM 3094 N N . ASP B 1 155 ? 6.066 -22.953 -12.984 1 94.06 155 ASP B N 1
ATOM 3095 C CA . ASP B 1 155 ? 6.668 -23.844 -13.969 1 94.06 155 ASP B CA 1
ATOM 3096 C C . ASP B 1 155 ? 6.02 -23.656 -15.344 1 94.06 155 ASP B C 1
ATOM 3098 O O . ASP B 1 155 ? 6.711 -23.609 -16.359 1 94.06 155 ASP B O 1
ATOM 3102 N N . ALA B 1 156 ? 4.727 -23.547 -15.367 1 93 156 ALA B N 1
ATOM 3103 C CA . ALA B 1 156 ? 4.016 -23.328 -16.625 1 93 156 ALA B CA 1
ATOM 3104 C C . ALA B 1 156 ? 4.34 -21.953 -17.203 1 93 156 ALA B C 1
ATOM 3106 O O . ALA B 1 156 ? 4.531 -21.812 -18.406 1 93 156 ALA B O 1
ATOM 3107 N N . ILE B 1 157 ? 4.422 -20.953 -16.359 1 92.44 157 ILE B N 1
ATOM 3108 C CA . ILE B 1 157 ? 4.641 -19.562 -16.766 1 92.44 157 ILE B CA 1
ATOM 3109 C C . ILE B 1 157 ? 6.043 -19.422 -17.359 1 92.44 157 ILE B C 1
ATOM 3111 O O . ILE B 1 157 ? 6.23 -18.75 -18.375 1 92.44 157 ILE B O 1
ATOM 3115 N N . LYS B 1 158 ? 6.984 -20.078 -16.797 1 91.5 158 LYS B N 1
ATOM 3116 C CA . LYS B 1 158 ? 8.375 -19.953 -17.219 1 91.5 158 LYS B CA 1
ATOM 3117 C C . LYS B 1 158 ? 8.609 -20.656 -18.562 1 91.5 158 LYS B C 1
ATOM 3119 O O . LYS B 1 158 ? 9.641 -20.438 -19.203 1 91.5 158 LYS B O 1
ATOM 3124 N N . LYS B 1 159 ? 7.703 -21.438 -19.031 1 91.44 159 LYS B N 1
ATOM 3125 C CA . LYS B 1 159 ? 7.824 -22.141 -20.297 1 91.44 159 LYS B CA 1
ATOM 3126 C C . LYS B 1 159 ? 7.504 -21.203 -21.469 1 91.44 159 LYS B C 1
ATOM 3128 O O . LYS B 1 159 ? 7.836 -21.516 -22.625 1 91.44 159 LYS B O 1
ATOM 3133 N N . HIS B 1 160 ? 6.816 -20.156 -21.094 1 90.44 160 HIS B N 1
ATOM 3134 C CA . HIS B 1 160 ? 6.523 -19.203 -22.156 1 90.44 160 HIS B CA 1
ATOM 3135 C C . HIS B 1 160 ? 7.797 -18.516 -22.641 1 90.44 160 HIS B C 1
ATOM 3137 O O . HIS B 1 160 ? 8.633 -18.109 -21.828 1 90.44 160 HIS B O 1
ATOM 3143 N N . SER B 1 161 ? 7.945 -18.297 -23.906 1 87.69 161 SER B N 1
ATOM 3144 C CA . SER B 1 161 ? 9.164 -17.781 -24.531 1 87.69 161 SER B CA 1
ATOM 3145 C C . SER B 1 161 ? 9.492 -16.375 -24.031 1 87.69 161 SER B C 1
ATOM 3147 O O . SER B 1 161 ? 10.664 -16.016 -23.938 1 87.69 161 SER B O 1
ATOM 3149 N N . ALA B 1 162 ? 8.469 -15.695 -23.703 1 84.94 162 ALA B N 1
ATOM 3150 C CA . ALA B 1 162 ? 8.664 -14.32 -23.266 1 84.94 162 ALA B CA 1
ATOM 3151 C C . ALA B 1 162 ? 9.391 -14.273 -21.922 1 84.94 162 ALA B C 1
ATOM 3153 O O . ALA B 1 162 ? 9.93 -13.234 -21.531 1 84.94 162 ALA B O 1
ATOM 3154 N N . LEU B 1 163 ? 9.398 -15.469 -21.203 1 84.94 163 LEU B N 1
ATOM 3155 C CA . LEU B 1 163 ? 9.977 -15.453 -19.859 1 84.94 163 LEU B CA 1
ATOM 3156 C C . LEU B 1 163 ? 11.227 -16.328 -19.797 1 84.94 163 LEU B C 1
ATOM 3158 O O . LEU B 1 163 ? 11.727 -16.625 -18.719 1 84.94 163 LEU B O 1
ATOM 3162 N N . ALA B 1 164 ? 11.727 -16.891 -20.859 1 77.62 164 ALA B N 1
ATOM 3163 C CA . ALA B 1 164 ? 12.828 -17.844 -20.922 1 77.62 164 ALA B CA 1
ATOM 3164 C C . ALA B 1 164 ? 14.023 -17.359 -20.109 1 77.62 164 ALA B C 1
ATOM 3166 O O . ALA B 1 164 ? 14.609 -18.109 -19.328 1 77.62 164 ALA B O 1
ATOM 3167 N N . ASP B 1 165 ? 14.383 -16.078 -20.094 1 82.12 165 ASP B N 1
ATOM 3168 C CA . ASP B 1 165 ? 15.555 -15.555 -19.406 1 82.12 165 ASP B CA 1
ATOM 3169 C C . ASP B 1 165 ? 15.164 -14.484 -18.391 1 82.12 165 ASP B C 1
ATOM 3171 O O . ASP B 1 165 ? 16 -13.711 -17.938 1 82.12 165 ASP B O 1
ATOM 3175 N N . THR B 1 166 ? 13.883 -14.633 -18 1 89.62 166 THR B N 1
ATOM 3176 C CA . THR B 1 166 ? 13.398 -13.562 -17.125 1 89.62 166 THR B CA 1
ATOM 3177 C C . THR B 1 166 ? 13.445 -13.992 -15.664 1 89.62 166 THR B C 1
ATOM 3179 O O . THR B 1 166 ? 12.93 -15.055 -15.312 1 89.62 166 THR B O 1
ATOM 3182 N N . LYS B 1 167 ? 14.133 -13.195 -14.852 1 94.56 167 LYS B N 1
ATOM 3183 C CA . LYS B 1 167 ? 14.141 -13.438 -13.414 1 94.56 167 LYS B CA 1
ATOM 3184 C C . LYS B 1 167 ? 12.781 -13.125 -12.797 1 94.56 167 LYS B C 1
ATOM 3186 O O . LYS B 1 167 ? 12.172 -12.094 -13.094 1 94.56 167 LYS B O 1
ATOM 3191 N N . MET B 1 168 ? 12.336 -14.07 -11.984 1 96.44 168 MET B N 1
ATOM 3192 C CA . MET B 1 168 ? 11.086 -13.883 -11.258 1 96.44 168 MET B CA 1
ATOM 3193 C C . MET B 1 168 ? 11.312 -14.016 -9.75 1 96.44 168 MET B C 1
ATOM 3195 O O . MET B 1 168 ? 11.906 -14.992 -9.289 1 96.44 168 MET B O 1
ATOM 3199 N N . PHE B 1 169 ? 10.891 -12.984 -9.023 1 98.19 169 PHE B N 1
ATOM 3200 C CA . PHE B 1 169 ? 10.75 -13.055 -7.574 1 98.19 169 PHE B CA 1
ATOM 3201 C C . PHE B 1 169 ? 9.305 -13.344 -7.188 1 98.19 169 PHE B C 1
ATOM 3203 O O . PHE B 1 169 ? 8.383 -12.695 -7.684 1 98.19 169 PHE B O 1
ATOM 3210 N N . TYR B 1 170 ? 9.117 -14.383 -6.355 1 98.06 170 TYR B N 1
ATOM 3211 C CA . TYR B 1 170 ? 7.742 -14.641 -5.961 1 98.06 170 TYR B CA 1
ATOM 3212 C C . TYR B 1 170 ? 7.68 -15.258 -4.566 1 98.06 170 TYR B C 1
ATOM 3214 O O . TYR B 1 170 ? 8.656 -15.844 -4.098 1 98.06 170 TYR B O 1
ATOM 3222 N N . GLY B 1 171 ? 6.539 -15.109 -3.898 1 98.06 171 GLY B N 1
ATOM 3223 C CA . GLY B 1 171 ? 6.348 -15.609 -2.547 1 98.06 171 GLY B CA 1
ATOM 3224 C C . GLY B 1 171 ? 5.996 -17.078 -2.502 1 98.06 171 GLY B C 1
ATOM 3225 O O . GLY B 1 171 ? 6.629 -17.859 -1.779 1 98.06 171 GLY B O 1
ATOM 3226 N N . TYR B 1 172 ? 4.914 -17.438 -3.342 1 98.69 172 TYR B N 1
ATOM 3227 C CA . TYR B 1 172 ? 4.453 -18.812 -3.232 1 98.69 172 TYR B CA 1
ATOM 3228 C C . TYR B 1 172 ? 3.848 -19.297 -4.547 1 98.69 172 TYR B C 1
ATOM 3230 O O . TYR B 1 172 ? 3.191 -18.516 -5.25 1 98.69 172 TYR B O 1
ATOM 3238 N N . THR B 1 173 ? 4.09 -20.484 -4.887 1 98.44 173 THR B N 1
ATOM 3239 C CA . THR B 1 173 ? 3.537 -21.25 -6 1 98.44 173 THR B CA 1
ATOM 3240 C C . THR B 1 173 ? 3.572 -22.75 -5.695 1 98.44 173 THR B C 1
ATOM 3242 O O . THR B 1 173 ? 4.414 -23.219 -4.926 1 98.44 173 THR B O 1
ATOM 3245 N N . PRO B 1 174 ? 2.639 -23.469 -6.258 1 98.38 174 PRO B N 1
ATOM 3246 C CA . PRO B 1 174 ? 1.505 -23.141 -7.117 1 98.38 174 PRO B CA 1
ATOM 3247 C C . PRO B 1 174 ? 0.246 -22.781 -6.328 1 98.38 174 PRO B C 1
ATOM 3249 O O . PRO B 1 174 ? 0.107 -23.188 -5.172 1 98.38 174 PRO B O 1
ATOM 3252 N N . MET B 1 175 ? -0.588 -22.047 -6.891 1 98.44 175 MET B N 1
ATOM 3253 C CA . MET B 1 175 ? -1.926 -21.797 -6.355 1 98.44 175 MET B CA 1
ATOM 3254 C C . MET B 1 175 ? -2.906 -22.859 -6.844 1 98.44 175 MET B C 1
ATOM 3256 O O . MET B 1 175 ? -2.68 -23.5 -7.875 1 98.44 175 MET B O 1
ATOM 3260 N N . PRO B 1 176 ? -3.998 -23.078 -6.016 1 97.12 176 PRO B N 1
ATOM 3261 C CA . PRO B 1 176 ? -4.938 -24.125 -6.434 1 97.12 176 PRO B CA 1
ATOM 3262 C C . PRO B 1 176 ? -5.594 -23.828 -7.781 1 97.12 176 PRO B C 1
ATOM 3264 O O . PRO B 1 176 ? -5.996 -22.688 -8.031 1 97.12 176 PRO B O 1
ATOM 3267 N N . LYS B 1 177 ? -5.715 -24.969 -8.477 1 92.69 177 LYS B N 1
ATOM 3268 C CA . LYS B 1 177 ? -6.406 -24.828 -9.758 1 92.69 177 LYS B CA 1
ATOM 3269 C C . LYS B 1 177 ? -7.879 -24.5 -9.555 1 92.69 177 LYS B C 1
ATOM 3271 O O . LYS B 1 177 ? -8.516 -25 -8.617 1 92.69 177 LYS B O 1
ATOM 3276 N N . GLY B 1 178 ? -8.484 -23.672 -10.219 1 93.69 178 GLY B N 1
ATOM 3277 C CA . GLY B 1 178 ? -9.906 -23.359 -10.188 1 93.69 178 GLY B CA 1
ATOM 3278 C C . GLY B 1 178 ? -10.266 -22.344 -9.109 1 93.69 178 GLY B C 1
ATOM 3279 O O . GLY B 1 178 ? -11.445 -22.062 -8.898 1 93.69 178 GLY B O 1
ATOM 3280 N N . SER B 1 179 ? -9.312 -21.891 -8.43 1 96.62 179 SER B N 1
ATOM 3281 C CA . SER B 1 179 ? -9.57 -20.922 -7.367 1 96.62 179 SER B CA 1
ATOM 3282 C C . SER B 1 179 ? -10.133 -19.625 -7.934 1 96.62 179 SER B C 1
ATOM 3284 O O . SER B 1 179 ? -9.852 -19.266 -9.078 1 96.62 179 SER B O 1
ATOM 3286 N N . TRP B 1 180 ? -11.023 -19.047 -7.234 1 97.75 180 TRP B N 1
ATOM 3287 C CA . TRP B 1 180 ? -11.477 -17.672 -7.406 1 97.75 180 TRP B CA 1
ATOM 3288 C C . TRP B 1 180 ? -11.078 -16.812 -6.211 1 97.75 180 TRP B C 1
ATOM 3290 O O . TRP B 1 180 ? -11.742 -16.828 -5.176 1 97.75 180 TRP B O 1
ATOM 3300 N N . LEU B 1 181 ? -10.031 -16.016 -6.402 1 98.38 181 LEU B N 1
ATOM 3301 C CA . LEU B 1 181 ? -9.352 -15.375 -5.289 1 98.38 181 LEU B CA 1
ATOM 3302 C C . LEU B 1 181 ? -9.93 -13.984 -5.023 1 98.38 181 LEU B C 1
ATOM 3304 O O . LEU B 1 181 ? -10.242 -13.25 -5.961 1 98.38 181 LEU B O 1
ATOM 3308 N N . ILE B 1 182 ? -10.102 -13.641 -3.744 1 98.25 182 ILE B N 1
ATOM 3309 C CA . ILE B 1 182 ? -10.594 -12.352 -3.268 1 98.25 182 ILE B CA 1
ATOM 3310 C C . ILE B 1 182 ? -9.734 -11.875 -2.098 1 98.25 182 ILE B C 1
ATOM 3312 O O . ILE B 1 182 ? -9.328 -12.672 -1.25 1 98.25 182 ILE B O 1
ATOM 3316 N N . GLY B 1 183 ? -9.508 -10.523 -2.092 1 98.31 183 GLY B N 1
ATOM 3317 C CA . GLY B 1 183 ? -8.711 -9.961 -1.016 1 98.31 183 GLY B CA 1
ATOM 3318 C C . GLY B 1 183 ? -7.238 -9.859 -1.354 1 98.31 183 GLY B C 1
ATOM 3319 O O . GLY B 1 183 ? -6.809 -10.305 -2.422 1 98.31 183 GLY B O 1
ATOM 3320 N N . PHE B 1 184 ? -6.531 -9.195 -0.483 1 98.44 184 PHE B N 1
ATOM 3321 C CA . PHE B 1 184 ? -5.094 -9.016 -0.642 1 98.44 184 PHE B CA 1
ATOM 3322 C C . PHE B 1 184 ? -4.77 -8.375 -1.985 1 98.44 184 PHE B C 1
ATOM 3324 O O . PHE B 1 184 ? -3.904 -8.852 -2.719 1 98.44 184 PHE B O 1
ATOM 3331 N N . GLY B 1 185 ? -5.547 -7.406 -2.32 1 97.75 185 GLY B N 1
ATOM 3332 C CA . GLY B 1 185 ? -5.344 -6.684 -3.566 1 97.75 185 GLY B CA 1
ATOM 3333 C C . GLY B 1 185 ? -6.277 -7.137 -4.676 1 97.75 185 GLY B C 1
ATOM 3334 O O . GLY B 1 185 ? -6.59 -6.363 -5.586 1 97.75 185 GLY B O 1
ATOM 3335 N N . LEU B 1 186 ? -6.762 -8.359 -4.66 1 97.44 186 LEU B N 1
ATOM 3336 C CA . LEU B 1 186 ? -7.695 -8.891 -5.648 1 97.44 186 LEU B CA 1
ATOM 3337 C C . LEU B 1 186 ? -9.125 -8.484 -5.316 1 97.44 186 LEU B C 1
ATOM 3339 O O . LEU B 1 186 ? -9.523 -8.477 -4.148 1 97.44 186 LEU B O 1
ATOM 3343 N N . ASP B 1 187 ? -9.914 -8.18 -6.336 1 94.56 187 ASP B N 1
ATOM 3344 C CA . ASP B 1 187 ? -11.227 -7.621 -6.055 1 94.56 187 ASP B CA 1
ATOM 3345 C C . ASP B 1 187 ? -12.328 -8.641 -6.328 1 94.56 187 ASP B C 1
ATOM 3347 O O . ASP B 1 187 ? -12.07 -9.711 -6.875 1 94.56 187 ASP B O 1
ATOM 3351 N N . ASP B 1 188 ? -13.43 -8.398 -5.762 1 96 188 ASP B N 1
ATOM 3352 C CA . ASP B 1 188 ? -14.719 -9.008 -6.055 1 96 188 ASP B CA 1
ATOM 3353 C C . ASP B 1 188 ? -15.672 -8.008 -6.715 1 96 188 ASP B C 1
ATOM 3355 O O . ASP B 1 188 ? -16.469 -7.355 -6.031 1 96 188 ASP B O 1
ATOM 3359 N N . ASN B 1 189 ? -15.547 -7.984 -8.07 1 93.56 189 ASN B N 1
ATOM 3360 C CA . ASN B 1 189 ? -16.344 -7.02 -8.828 1 93.56 189 ASN B CA 1
ATOM 3361 C C . ASN B 1 189 ? -16.156 -5.602 -8.297 1 93.56 189 ASN B C 1
ATOM 3363 O O . ASN B 1 189 ? -17.125 -4.891 -8.055 1 93.56 189 ASN B O 1
ATOM 3367 N N . GLY B 1 190 ? -14.938 -5.254 -8.055 1 94.12 190 GLY B N 1
ATOM 3368 C CA . GLY B 1 190 ? -14.57 -3.9 -7.668 1 94.12 190 GLY B CA 1
ATOM 3369 C C . GLY B 1 190 ? -14.547 -3.699 -6.168 1 94.12 190 GLY B C 1
ATOM 3370 O O . GLY B 1 190 ? -14.055 -2.676 -5.68 1 94.12 190 GLY B O 1
ATOM 3371 N N . LEU B 1 191 ? -15.008 -4.703 -5.453 1 97 191 LEU B N 1
ATOM 3372 C CA . LEU B 1 191 ? -15.109 -4.605 -4.004 1 97 191 LEU B CA 1
ATOM 3373 C C . LEU B 1 191 ? -14.07 -5.492 -3.322 1 97 191 LEU B C 1
ATOM 3375 O O . LEU B 1 191 ? -13.484 -6.367 -3.965 1 97 191 LEU B O 1
ATOM 3379 N N . ARG B 1 192 ? -13.719 -5.227 -2.076 1 97.19 192 ARG B N 1
ATOM 3380 C CA . ARG B 1 192 ? -13.023 -6.102 -1.139 1 97.19 192 ARG B CA 1
ATOM 3381 C C . ARG B 1 192 ? -11.539 -6.184 -1.465 1 97.19 192 ARG B C 1
ATOM 3383 O O . ARG B 1 192 ? -10.836 -7.066 -0.971 1 97.19 192 ARG B O 1
ATOM 3390 N N . ARG B 1 193 ? -11.016 -5.238 -2.26 1 96.56 193 ARG B N 1
ATOM 3391 C CA . ARG B 1 193 ? -9.594 -5.23 -2.604 1 96.56 193 ARG B CA 1
ATOM 3392 C C . ARG B 1 193 ? -8.727 -5.047 -1.361 1 96.56 193 ARG B C 1
ATOM 3394 O O . ARG B 1 193 ? -7.598 -5.535 -1.308 1 96.56 193 ARG B O 1
ATOM 3401 N N . GLY B 1 194 ? -9.289 -4.422 -0.406 1 97.06 194 GLY B N 1
ATOM 3402 C CA . GLY B 1 194 ? -8.516 -4.066 0.773 1 97.06 194 GLY 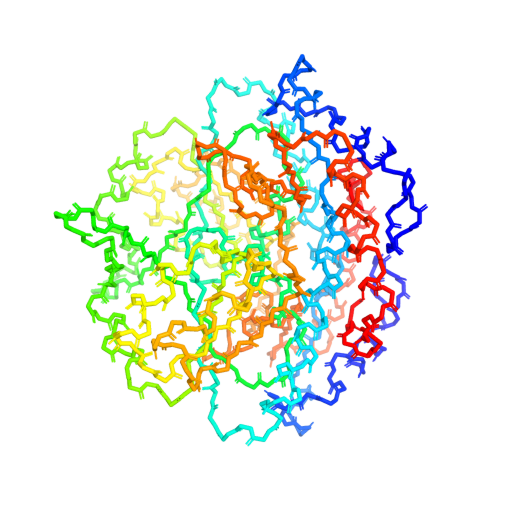B CA 1
ATOM 3403 C C . GLY B 1 194 ? -8.594 -5.109 1.872 1 97.06 194 GLY B C 1
ATOM 3404 O O . GLY B 1 194 ? -8 -4.941 2.939 1 97.06 194 GLY B O 1
ATOM 3405 N N . TRP B 1 195 ? -9.414 -6.219 1.585 1 97.69 195 TRP B N 1
ATOM 3406 C CA . TRP B 1 195 ? -9.375 -7.309 2.555 1 97.69 195 TRP B CA 1
ATOM 3407 C C . TRP B 1 195 ? -7.945 -7.82 2.738 1 97.69 195 TRP B C 1
ATOM 3409 O O . TRP B 1 195 ? -7.27 -8.156 1.763 1 97.69 195 TRP B O 1
ATOM 3419 N N . ALA B 1 196 ? -7.488 -7.875 3.969 1 96.62 196 ALA B N 1
ATOM 3420 C CA . ALA B 1 196 ? -6.086 -8.141 4.27 1 96.62 196 ALA B CA 1
ATOM 3421 C C . ALA B 1 196 ? -5.711 -9.578 3.91 1 96.62 196 ALA B C 1
ATOM 3423 O O . ALA B 1 196 ? -4.633 -9.828 3.371 1 96.62 196 ALA B O 1
ATOM 3424 N N . HIS B 1 197 ? -6.594 -10.508 4.23 1 97.75 197 HIS B N 1
ATOM 3425 C CA . HIS B 1 197 ? -6.344 -11.93 3.98 1 97.75 197 HIS B CA 1
ATOM 3426 C C . HIS B 1 197 ? -6.688 -12.305 2.543 1 97.75 197 HIS B C 1
ATOM 3428 O O . HIS B 1 197 ? -7.375 -11.547 1.849 1 97.75 197 HIS B O 1
ATOM 3434 N N . LEU B 1 198 ? -6.18 -13.398 2.092 1 98.56 198 LEU B N 1
ATOM 3435 C CA . LEU B 1 198 ? -6.535 -13.969 0.797 1 98.56 198 LEU B CA 1
ATOM 3436 C C . LEU B 1 198 ? -7.605 -15.047 0.953 1 98.56 198 LEU B C 1
ATOM 3438 O O . LEU B 1 198 ? -7.422 -16 1.703 1 98.56 198 LEU B O 1
ATOM 3442 N N . PHE B 1 199 ? -8.68 -14.906 0.199 1 98.56 199 PHE B N 1
ATOM 3443 C CA . PHE B 1 199 ? -9.805 -15.836 0.276 1 98.56 199 PHE B CA 1
ATOM 3444 C C . PHE B 1 199 ? -10.039 -16.516 -1.07 1 98.56 199 PHE B C 1
ATOM 3446 O O . PHE B 1 199 ? -9.586 -16.016 -2.105 1 98.56 199 PHE B O 1
ATOM 3453 N N . ASP B 1 200 ? -10.664 -17.609 -1.004 1 98.5 200 ASP B N 1
ATOM 3454 C CA . ASP B 1 200 ? -11.211 -18.297 -2.172 1 98.5 200 ASP B CA 1
ATOM 3455 C C . ASP B 1 200 ? -12.695 -18.594 -1.989 1 98.5 200 ASP B C 1
ATOM 3457 O O . ASP B 1 200 ? -13.156 -18.828 -0.868 1 98.5 200 ASP B O 1
ATOM 3461 N N . ILE B 1 201 ? -13.469 -18.625 -3.107 1 98.06 201 ILE B N 1
ATOM 3462 C CA . ILE B 1 201 ? -14.891 -18.906 -2.959 1 98.06 201 ILE B CA 1
ATOM 3463 C C . ILE B 1 201 ? -15.266 -20.109 -3.828 1 98.06 201 ILE B C 1
ATOM 3465 O O . ILE B 1 201 ? -16.453 -20.406 -4.008 1 98.06 201 ILE B O 1
ATOM 3469 N N . ASN B 1 202 ? -14.344 -20.812 -4.41 1 98.12 202 ASN B N 1
ATOM 3470 C CA . ASN B 1 202 ? -14.688 -21.859 -5.367 1 98.12 202 ASN B CA 1
ATOM 3471 C C . ASN B 1 202 ? -14.141 -23.219 -4.934 1 98.12 202 ASN B C 1
ATOM 3473 O O . ASN B 1 202 ? -14.648 -24.266 -5.355 1 98.12 202 ASN B O 1
ATOM 3477 N N . LEU B 1 203 ? -13.141 -23.312 -4.086 1 98.06 203 LEU B N 1
ATOM 3478 C CA . LEU B 1 203 ? -12.453 -24.531 -3.719 1 98.06 203 LEU B CA 1
ATOM 3479 C C . LEU B 1 203 ? -13.258 -25.328 -2.688 1 98.06 203 LEU B C 1
ATOM 3481 O O . LEU B 1 203 ? -14.008 -24.734 -1.905 1 98.06 203 LEU B O 1
ATOM 3485 N N . SER B 1 204 ? -13.062 -26.609 -2.672 1 97.44 204 SER B N 1
ATOM 3486 C CA . SER B 1 204 ? -13.594 -27.453 -1.61 1 97.44 204 SER B CA 1
ATOM 3487 C C . SER B 1 204 ? -12.797 -27.297 -0.323 1 97.44 204 SER B C 1
ATOM 3489 O O . SER B 1 204 ? -11.656 -26.828 -0.348 1 97.44 204 SER B O 1
ATOM 3491 N N . GLU B 1 205 ? -13.43 -27.734 0.739 1 95.25 205 GLU B N 1
ATOM 3492 C CA . GLU B 1 205 ? -12.742 -27.703 2.025 1 95.25 205 GLU B CA 1
ATOM 3493 C C . GLU B 1 205 ? -11.453 -28.516 1.981 1 95.25 205 GLU B C 1
ATOM 3495 O O . GLU B 1 205 ? -10.438 -28.109 2.564 1 95.25 205 GLU B O 1
ATOM 3500 N N . SER B 1 206 ? -11.523 -29.594 1.29 1 96.56 206 SER B N 1
ATOM 3501 C CA . SER B 1 206 ? -10.352 -30.453 1.193 1 96.56 206 SER B CA 1
ATOM 3502 C C . SER B 1 206 ? -9.227 -29.781 0.413 1 96.56 206 SER B C 1
ATOM 3504 O O . SER B 1 206 ? -8.055 -29.891 0.784 1 96.56 206 SER B O 1
ATOM 3506 N N . GLU B 1 207 ? -9.547 -29.109 -0.647 1 97.75 207 GLU B N 1
ATOM 3507 C CA . GLU B 1 207 ? -8.555 -28.391 -1.444 1 97.75 207 GLU B CA 1
ATOM 3508 C C . GLU B 1 207 ? -7.922 -27.25 -0.646 1 97.75 207 GLU B C 1
ATOM 3510 O O . GLU B 1 207 ? -6.711 -27.031 -0.72 1 97.75 207 GLU B O 1
ATOM 3515 N N . VAL B 1 208 ? -8.719 -26.562 0.149 1 97.38 208 VAL B N 1
ATOM 3516 C CA . VAL B 1 208 ? -8.242 -25.469 0.986 1 97.38 208 VAL B CA 1
ATOM 3517 C C . VAL B 1 208 ? -7.285 -26.016 2.047 1 97.38 208 VAL B C 1
ATOM 3519 O O . VAL B 1 208 ? -6.203 -25.469 2.254 1 97.38 208 VAL B O 1
ATOM 3522 N N . THR B 1 209 ? -7.699 -27.062 2.66 1 96.31 209 THR B N 1
ATOM 3523 C CA . THR B 1 209 ? -6.891 -27.672 3.707 1 96.31 209 THR B CA 1
ATOM 3524 C C . THR B 1 209 ? -5.535 -28.109 3.158 1 96.31 209 THR B C 1
ATOM 3526 O O . THR B 1 209 ? -4.496 -27.859 3.777 1 96.31 209 THR B O 1
ATOM 3529 N N . GLU B 1 210 ? -5.605 -28.75 1.998 1 97.25 210 GLU B N 1
ATOM 3530 C CA . GLU B 1 210 ? -4.367 -29.203 1.373 1 97.25 210 GLU B CA 1
ATOM 3531 C C . GLU B 1 210 ? -3.463 -28.031 1.02 1 97.25 210 GLU B C 1
ATOM 3533 O O . GLU B 1 210 ? -2.256 -28.062 1.269 1 97.25 210 GLU B O 1
ATOM 3538 N N . PHE B 1 211 ? -4 -27.031 0.464 1 98 211 PHE B N 1
ATOM 3539 C CA . PHE B 1 211 ? -3.23 -25.844 0.107 1 98 211 PHE B CA 1
ATOM 3540 C C . PHE B 1 211 ? -2.594 -25.219 1.343 1 98 211 PHE B C 1
ATOM 3542 O O . PHE B 1 211 ? -1.402 -24.891 1.339 1 98 211 PHE B O 1
ATOM 3549 N N . ARG B 1 212 ? -3.363 -25.016 2.414 1 97.44 212 ARG B N 1
ATOM 3550 C CA . ARG B 1 212 ? -2.855 -24.359 3.611 1 97.44 212 ARG B CA 1
ATOM 3551 C C . ARG B 1 212 ? -1.759 -25.188 4.27 1 97.44 212 ARG B C 1
ATOM 3553 O O . ARG B 1 212 ? -0.827 -24.641 4.859 1 97.44 212 ARG B O 1
ATOM 3560 N N . ARG B 1 213 ? -1.92 -26.516 4.152 1 96.5 213 ARG B N 1
ATOM 3561 C CA . ARG B 1 213 ? -0.85 -27.375 4.652 1 96.5 213 ARG B CA 1
ATOM 3562 C C . ARG B 1 213 ? 0.458 -27.094 3.914 1 96.5 213 ARG B C 1
ATOM 3564 O O . ARG B 1 213 ? 1.508 -26.938 4.539 1 96.5 213 ARG B O 1
ATOM 3571 N N . ARG B 1 214 ? 0.389 -27.016 2.604 1 97.44 214 ARG B N 1
ATOM 3572 C CA . ARG B 1 214 ? 1.57 -26.766 1.782 1 97.44 214 ARG B CA 1
ATOM 3573 C C . ARG B 1 214 ? 2.139 -25.375 2.045 1 97.44 214 ARG B C 1
ATOM 3575 O O . ARG B 1 214 ? 3.355 -25.203 2.131 1 97.44 214 ARG B O 1
ATOM 3582 N N . LEU B 1 215 ? 1.264 -24.406 2.182 1 97.56 215 LEU B N 1
ATOM 3583 C CA . LEU B 1 215 ? 1.694 -23.047 2.467 1 97.56 215 LEU B CA 1
ATOM 3584 C C . LEU B 1 215 ? 2.4 -22.969 3.816 1 97.56 215 LEU B C 1
ATOM 3586 O O . LEU B 1 215 ? 3.434 -22.312 3.943 1 97.56 215 LEU B O 1
ATOM 3590 N N . THR B 1 216 ? 1.8 -23.641 4.793 1 95.38 216 THR B N 1
ATOM 3591 C CA . THR B 1 216 ? 2.393 -23.656 6.125 1 95.38 216 THR B CA 1
ATOM 3592 C C . THR B 1 216 ? 3.811 -24.219 6.074 1 95.38 216 THR B C 1
ATOM 3594 O O . THR B 1 216 ? 4.73 -23.672 6.676 1 95.38 216 THR B O 1
ATOM 3597 N N . GLU B 1 217 ? 4 -25.281 5.355 1 95.75 217 GLU B N 1
ATOM 3598 C CA . GLU B 1 217 ? 5.316 -25.891 5.211 1 95.75 217 GLU B CA 1
ATOM 3599 C C . GLU B 1 217 ? 6.293 -24.953 4.523 1 95.75 217 GLU B C 1
ATOM 3601 O O . GLU B 1 217 ? 7.457 -24.844 4.926 1 95.75 217 GLU B O 1
ATOM 3606 N N . HIS B 1 218 ? 5.801 -24.281 3.531 1 97.12 218 HIS B N 1
ATOM 3607 C CA . HIS B 1 218 ? 6.629 -23.312 2.82 1 97.12 218 HIS B CA 1
ATOM 3608 C C . HIS B 1 218 ? 7.074 -22.188 3.746 1 97.12 218 HIS B C 1
ATOM 3610 O O . HIS B 1 218 ? 8.258 -21.828 3.771 1 97.12 218 HIS B O 1
ATOM 3616 N N . ILE B 1 219 ? 6.191 -21.656 4.516 1 95.56 219 ILE B N 1
ATOM 3617 C CA . ILE B 1 219 ? 6.449 -20.5 5.383 1 95.56 219 ILE B CA 1
ATOM 3618 C C . ILE B 1 219 ? 7.465 -20.891 6.453 1 95.56 219 ILE B C 1
ATOM 3620 O O . ILE B 1 219 ? 8.32 -20.078 6.82 1 95.56 219 ILE B O 1
ATOM 3624 N N . LYS B 1 220 ? 7.367 -22.062 6.902 1 91.56 220 LYS B N 1
ATOM 3625 C CA . LYS B 1 220 ? 8.312 -22.547 7.906 1 91.56 220 LYS B CA 1
ATOM 3626 C C . LYS B 1 220 ? 9.742 -22.516 7.375 1 91.56 220 LYS B C 1
ATOM 3628 O O . LYS B 1 220 ? 10.695 -22.375 8.141 1 91.56 220 LYS B O 1
ATOM 3633 N N . GLY B 1 221 ? 9.859 -22.641 6.051 1 92.44 221 GLY B N 1
ATOM 3634 C CA . GLY B 1 221 ? 11.18 -22.688 5.438 1 92.44 221 GLY B CA 1
ATOM 3635 C C . GLY B 1 221 ? 11.711 -21.328 5.039 1 92.44 221 GLY B C 1
ATOM 3636 O O . GLY B 1 221 ? 12.844 -21.219 4.562 1 92.44 221 GLY B O 1
ATOM 3637 N N . LEU B 1 222 ? 10.875 -20.344 5.27 1 91.81 222 LEU B N 1
ATOM 3638 C CA . LEU B 1 222 ? 11.297 -19 4.863 1 91.81 222 LEU B CA 1
ATOM 3639 C C . LEU B 1 222 ? 12.359 -18.453 5.809 1 91.81 222 LEU B C 1
ATOM 3641 O O . LEU B 1 222 ? 12.43 -18.859 6.973 1 91.81 222 LEU B O 1
ATOM 3645 N N . ASN B 1 223 ? 13.227 -17.688 5.336 1 83.5 223 ASN B N 1
ATOM 3646 C CA . ASN B 1 223 ? 14.227 -16.953 6.105 1 83.5 223 ASN B CA 1
ATOM 3647 C C . ASN B 1 223 ? 13.875 -15.477 6.223 1 83.5 223 ASN B C 1
ATOM 3649 O O . ASN B 1 223 ? 14.328 -14.664 5.418 1 83.5 223 ASN B O 1
ATOM 3653 N N . ILE B 1 224 ? 13.156 -15.227 7.188 1 79.5 224 ILE B N 1
ATOM 3654 C CA . ILE B 1 224 ? 12.695 -13.852 7.289 1 79.5 224 ILE B CA 1
ATOM 3655 C C . ILE B 1 224 ? 13.422 -13.148 8.438 1 79.5 224 ILE B C 1
ATOM 3657 O O . ILE B 1 224 ? 13.156 -11.969 8.711 1 79.5 224 ILE B O 1
ATOM 3661 N N . ASN B 1 225 ? 14.375 -14.039 8.891 1 71 225 ASN B N 1
ATOM 3662 C CA . ASN B 1 225 ? 15.164 -13.453 9.977 1 71 225 ASN B CA 1
ATOM 3663 C C . ASN B 1 225 ? 16.078 -12.336 9.469 1 71 225 ASN B C 1
ATOM 3665 O O . ASN B 1 225 ? 16.734 -12.484 8.438 1 71 225 ASN B O 1
ATOM 3669 N N . GLY B 1 226 ? 15.93 -11.156 9.875 1 66.62 226 GLY B N 1
ATOM 3670 C CA . GLY B 1 226 ? 16.797 -10.055 9.516 1 66.62 226 GLY B CA 1
ATOM 3671 C C . GLY B 1 226 ? 16.156 -9.078 8.547 1 66.62 226 GLY B C 1
ATOM 3672 O O . GLY B 1 226 ? 16.719 -8.023 8.242 1 66.62 226 GLY B O 1
ATOM 3673 N N . VAL B 1 227 ? 15.031 -9.609 7.973 1 72.06 227 VAL B N 1
ATOM 3674 C CA . VAL B 1 227 ? 14.461 -8.703 6.98 1 72.06 227 VAL B CA 1
ATOM 3675 C C . VAL B 1 227 ? 13.477 -7.758 7.652 1 72.06 227 VAL B C 1
ATOM 3677 O O . VAL B 1 227 ? 13.359 -6.59 7.27 1 72.06 227 VAL B O 1
ATOM 3680 N N . ASN B 1 228 ? 12.859 -8.359 8.656 1 72.69 228 ASN B N 1
ATOM 3681 C CA . ASN B 1 228 ? 11.914 -7.492 9.344 1 72.69 228 ASN B CA 1
ATOM 3682 C C . ASN B 1 228 ? 12.625 -6.395 10.133 1 72.69 228 ASN B C 1
ATOM 3684 O O . ASN B 1 228 ? 13.391 -6.684 11.055 1 72.69 228 ASN B O 1
ATOM 3688 N N . ARG B 1 229 ? 12.453 -5.223 9.711 1 76.88 229 ARG B N 1
ATOM 3689 C CA . ARG B 1 229 ? 13.164 -4.094 10.297 1 76.88 229 ARG B CA 1
ATOM 3690 C C . ARG B 1 229 ? 12.258 -3.285 11.219 1 76.88 229 ARG B C 1
ATOM 3692 O O . ARG B 1 229 ? 12.625 -2.195 11.664 1 76.88 229 ARG B O 1
ATOM 3699 N N . TYR B 1 230 ? 11.008 -3.926 11.398 1 76.62 230 TYR B N 1
ATOM 3700 C CA . TYR B 1 230 ? 10.07 -3.16 12.211 1 76.62 230 TYR B CA 1
ATOM 3701 C C . TYR B 1 230 ? 9.336 -4.062 13.195 1 76.62 230 TYR B C 1
ATOM 3703 O O . TYR B 1 230 ? 9.234 -5.27 12.984 1 76.62 230 TYR B O 1
#

InterPro domains:
  IPR000836 Phosphoribosyltransferase domain [PF00156] (42-143)
  IPR000836 Phosphoribosyltransferase domain [cd06223] (49-173)
  IPR029057 Phosphoribosyltransferase-like [G3DSA:3.40.50.2020] (1-230)
  IPR029057 Phosphoribosyltransferase-like [SSF53271] (1-227)
  IPR050408 Hypoxanthine-guanine phosphoribosyltransferase [PTHR43340] (34-206)

Secondary structure (DSSP, 8-state):
-B-TTT--BHHHHHHHHTTT-SSS-GGGGGG-EEEE-HHHHHHHHHHHHHHHHHHTTT-SS-EEEEEEETTHHHHHHHHHTT--S-EEEEEEE-EEEE-SS-EEEE--HHHHHHHHT-S-EEEEEEEESSSHHHHHHHHHSTT-EEEEEEES-HHHHHTSGGGTT--EEEEE-PPPTT--EEBTTB-BTTB-TT-SSEEESSS-HHHHHHHHHHHHHHHHT---TTT---/-B-TTT--BHHHHHHHHTTT-SSS-GGGGGG-EEEE-HHHHHHHHHHHHHHHHHHTTT-SS-EEEEEEETTHHHHHHHHHTT--S-EEEEEEE-EEE--SS--EEE--HHHHHHHHH-S-EEEEEEEESSSHHHHHHHHHSTT-EEEEEEES-HHHHHTSGGGTT--EEEEE-PPPTT--EEBTTB-BTTB-TT-SSEEESSS-HHHHHHHHHHHHHHHHT---TTT---

Organism: Giardia intestinalis (strain ATCC 50803 / WB clone C6) (NCBI:txid184922)

pLDDT: mean 92.15, std 8.97, range [48.34, 98.75]

Radius of gyration: 21.5 Å; Cα contacts (8 Å, |Δi|>4): 884; chains: 2; bounding box: 54×63×56 Å

Sequence (460 aa):
MICSVTGKPVKDVLSTFFKDRNDVLESEVKKFHLLATFEECKALAADTARRMNEYYKDVAEPVTLVALLTGAYLYASLLTVHLTFPYTLHFVKVSSYKGTRQESVVFDEEDLKQLKEKREVVLIDEYVDSGHTIFSIQEQIKHAKICSCFVKDVDAIKKHSALADTKMFYGYTPMPKGSWLIGFGLDDNGLRRGWAHLFDINLSESEVTEFRRRLTEHIKGLNINGVNRYMICSVTGKPVKDVLSTFFKDRNDVLESEVKKFHLLATFEECKALAADTARRMNEYYKDVAEPVTLVALLTGAYLYASLLTVHLTFPYTLHFVKVSSYKGTRQESVVFDEEDLKQLKEKREVVLIDEYVDSGHTIFSIQEQIKHAKICSCFVKDVDAIKKHSALADTKMFYGYTPMPKGSWLIGFGLDDNGLRRGWAHLFDINLSESEVTEFRRRLTEHIKGLNINGVNRY

Nearest PDB structures (foldseek):
  1dqp-assembly1_B  TM=9.931E-01  e=5.075E-45  Giardia duodenalis
  5knr-assembly1_A  TM=8.229E-01  e=6.195E-12  Escherichia coli
  5knx-assembly1_A  TM=8.152E-01  e=4.193E-11  Escherichia coli
  5kns-assembly1_B  TM=7.869E-01  e=9.945E-11  Escherichia coli
  5esx-assembly1_B  TM=7.451E-01  e=5.708E-11  Legionella pneumophila subsp. pneumophila ATCC 43290

Solvent-accessible surface area (backbone atoms only — not comparable to full-atom values): 24320 Å² total; per-residue (Å²): 111,61,38,76,75,78,63,45,43,46,69,57,50,50,55,50,55,61,50,90,38,63,57,56,55,81,89,52,52,83,51,55,40,79,61,41,50,44,63,48,53,46,49,30,27,30,30,37,20,44,54,48,33,62,74,39,62,78,58,90,61,60,34,37,35,35,30,39,46,74,28,8,42,44,45,48,41,53,24,37,51,43,50,33,46,45,36,33,78,44,78,40,68,62,44,76,41,77,56,92,90,59,73,34,57,48,67,56,66,70,59,46,58,55,56,62,71,45,89,43,36,36,38,32,36,31,64,40,62,87,37,55,62,59,43,38,46,21,73,73,33,70,75,41,25,41,33,27,46,33,28,35,40,57,71,66,45,47,68,37,76,69,31,67,87,47,58,71,47,58,42,48,68,64,48,70,84,77,56,44,64,31,18,45,17,32,46,58,94,60,25,51,30,41,36,50,37,31,27,28,61,60,65,52,71,65,55,45,53,52,49,39,51,54,50,37,57,52,58,71,69,54,67,45,79,82,36,66,60,120,113,59,38,78,72,80,62,44,43,45,70,57,49,50,53,52,57,61,51,90,38,62,57,56,55,80,88,54,53,82,52,56,39,79,60,40,50,42,63,48,53,46,50,31,27,32,32,38,19,44,54,48,34,62,75,39,62,77,58,91,62,60,32,37,37,36,32,38,46,72,30,8,42,44,46,50,39,53,25,38,49,42,51,32,47,46,36,33,78,43,79,40,68,60,46,76,41,76,56,89,91,57,72,35,59,48,66,57,65,70,57,45,58,54,56,60,70,46,90,41,37,35,39,32,34,32,66,38,63,87,36,56,63,61,42,37,46,23,73,73,32,69,76,42,25,40,35,27,45,34,27,34,42,58,74,65,44,47,68,38,77,69,32,64,87,47,58,70,46,58,45,46,68,66,48,71,84,77,58,44,63,31,19,44,18,32,45,58,93,62,24,52,30,41,36,50,35,32,28,28,60,58,65,50,71,66,56,44,52,53,49,39,52,52,49,38,56,51,58,71,68,54,67,44,80,83,34,68,58,120